Protein AF-A0A212F7D1-F1 (afdb_monomer_lite)

Secondary structure (DSSP, 8-state):
-----------TTHHHHHHHHHHHHHHHHHHHHHHHHHHHHHHHHHHTTSSS-S---------------------------------PPPPP--------PPPPPP-----------S----PPPP----HHHHHHHHHHHHHTTS-HHHHHHHTTTT--EEE----GGGGTTT--HHHHHHHHHHS---BTTTB--EEEETTEEEESS---------TT--S-S------TT-EEE--TT------PPTT-----------TT-SHHHHHHHHHHHHHHHHHHH-GGGGSPPPTTGGGTSSGGGTT---HHHHHHHHHHHHHHHHHGGG--HHHHHHHHHHHHHHHSPPPP--HHHHTTSGGG---EE-TTS-EESB----TT-EEEESSTTSEEEEESSSEEEEESTT--SSTT-S---EEEE-GGGHHHHHHHHHHTTS-EEGGGSS-S-HHHHHHHHHHHHHTT-EEESSPPPPBPP-

Organism: NCBI:txid278856

InterPro domains:
  IPR003347 JmjC domain [PF08007] (214-264)
  IPR003347 JmjC domain [PS51184] (76-278)
  IPR039994 Histone lysine demethylase/ribosomal histidine hydroxylase NO66-like [PTHR13096] (219-479)
  IPR049043 RIOX1/NO66-like, C-terminal winged helix domain [PF21233] (349-476)

Structure (mmCIF, N/CA/C/O backbone):
data_AF-A0A212F7D1-F1
#
_entry.id   AF-A0A212F7D1-F1
#
loop_
_atom_site.group_PDB
_atom_site.id
_atom_site.type_symbol
_atom_site.label_atom_id
_atom_site.label_alt_id
_atom_site.label_comp_id
_atom_site.label_asym_id
_atom_site.label_entity_id
_atom_site.label_seq_id
_atom_site.pdbx_PDB_ins_code
_atom_site.Cartn_x
_atom_site.Cartn_y
_atom_site.Cartn_z
_atom_site.occupancy
_atom_site.B_iso_or_equiv
_atom_site.auth_seq_id
_atom_site.auth_comp_id
_atom_site.auth_asym_id
_atom_site.auth_atom_id
_atom_site.pdbx_PDB_model_num
ATOM 1 N N . MET A 1 1 ? -50.488 40.978 45.716 1.00 33.12 1 MET A N 1
ATOM 2 C CA . MET A 1 1 ? -51.136 41.299 44.429 1.00 33.12 1 MET A CA 1
ATOM 3 C C . MET A 1 1 ? -50.057 41.886 43.534 1.00 33.12 1 MET A C 1
ATOM 5 O O . MET A 1 1 ? -49.419 42.837 43.959 1.00 33.12 1 MET A O 1
ATOM 9 N N . ASP A 1 2 ? -49.787 41.250 42.395 1.00 40.31 2 ASP A N 1
ATOM 10 C CA . ASP A 1 2 ? -48.875 41.718 41.323 1.00 40.31 2 ASP A CA 1
ATOM 11 C C . ASP A 1 2 ? -49.407 43.052 40.711 1.00 40.31 2 ASP A C 1
ATOM 13 O O . ASP A 1 2 ? -50.599 43.301 40.931 1.00 40.31 2 ASP A O 1
ATOM 17 N N . PRO A 1 3 ? -48.671 43.898 39.928 1.00 46.84 3 PRO A N 1
ATOM 18 C CA . PRO A 1 3 ? -47.569 43.529 39.027 1.00 46.84 3 PRO A CA 1
ATOM 19 C C . PRO A 1 3 ? -46.418 44.543 38.784 1.00 46.84 3 PRO A C 1
ATOM 21 O O . PRO A 1 3 ? -46.458 45.709 39.170 1.00 46.84 3 PRO A O 1
ATOM 24 N N . SER A 1 4 ? -45.453 44.078 37.974 1.00 33.72 4 SER A N 1
ATOM 25 C CA . SER A 1 4 ? -44.661 44.809 36.958 1.00 33.72 4 SER A CA 1
ATOM 26 C C . SER A 1 4 ? -43.172 45.074 37.235 1.00 33.72 4 SER A C 1
ATOM 28 O O . SER A 1 4 ? -42.796 46.107 37.772 1.00 33.72 4 SER A O 1
ATOM 30 N N . VAL A 1 5 ? -42.300 44.218 36.681 1.00 35.38 5 VAL A N 1
ATOM 31 C CA . VAL A 1 5 ? -40.997 44.652 36.138 1.00 35.38 5 VAL A CA 1
ATOM 32 C C . VAL A 1 5 ? -40.710 43.918 34.822 1.00 35.38 5 VAL A C 1
ATOM 34 O O . VAL A 1 5 ? -40.752 42.694 34.731 1.00 35.38 5 VAL A O 1
ATOM 37 N N . LYS A 1 6 ? -40.458 44.719 33.783 1.00 33.25 6 LYS A N 1
ATOM 38 C CA . LYS A 1 6 ? -40.149 44.340 32.399 1.00 33.25 6 LYS A CA 1
ATOM 39 C C . LYS A 1 6 ? -38.754 43.707 32.284 1.00 33.25 6 LYS A C 1
ATOM 41 O O . LYS A 1 6 ? -37.799 44.206 32.870 1.00 33.25 6 LYS A O 1
ATOM 46 N N . ARG A 1 7 ? -38.623 42.683 31.431 1.00 34.12 7 ARG A N 1
ATOM 47 C CA . ARG A 1 7 ? -37.337 42.205 30.881 1.00 34.12 7 ARG A CA 1
ATOM 48 C C . ARG A 1 7 ? -36.734 43.246 29.923 1.00 34.12 7 ARG A C 1
ATOM 50 O O . ARG A 1 7 ? -37.495 43.811 29.134 1.00 34.12 7 ARG A O 1
ATOM 57 N N . PRO A 1 8 ? -35.399 43.392 29.857 1.00 31.69 8 PRO A N 1
ATOM 58 C CA . PRO A 1 8 ? -34.722 43.847 28.653 1.00 31.69 8 PRO A CA 1
ATOM 59 C C . PRO A 1 8 ? -34.008 42.689 27.938 1.00 31.69 8 PRO A C 1
ATOM 61 O O . PRO A 1 8 ? -33.334 41.858 28.540 1.00 31.69 8 PRO A O 1
ATOM 64 N N . VAL A 1 9 ? -34.184 42.671 26.620 1.00 39.88 9 VAL A N 1
ATOM 65 C CA . VAL A 1 9 ? -33.511 41.814 25.639 1.00 39.88 9 VAL A CA 1
ATOM 66 C C . VAL A 1 9 ? -32.132 42.404 25.313 1.00 39.88 9 VAL A C 1
ATOM 68 O O . VAL A 1 9 ? -32.020 43.602 25.062 1.00 39.88 9 VAL A O 1
ATOM 71 N N . SER A 1 10 ? -31.089 41.571 25.283 1.00 31.62 10 SER A N 1
ATOM 72 C CA . SER A 1 10 ? -29.723 41.906 24.838 1.00 31.62 10 SER A CA 1
ATOM 73 C C . SER A 1 10 ? -28.943 40.600 24.628 1.00 31.62 10 SER A C 1
ATOM 75 O O . SER A 1 10 ? -29.023 39.747 25.499 1.00 31.62 10 SER A O 1
ATOM 77 N N . LYS A 1 11 ? -28.145 40.326 23.589 1.00 35.22 11 LYS A N 1
ATOM 78 C CA . LYS A 1 11 ? -27.909 40.864 22.234 1.00 35.22 11 LYS A CA 1
ATOM 79 C C . LYS A 1 11 ? -26.994 39.805 21.571 1.00 35.22 11 LYS A C 1
ATOM 81 O O . LYS A 1 11 ? -25.797 39.797 21.824 1.00 35.22 11 LYS A O 1
ATOM 86 N N . ASN A 1 12 ? -27.528 38.921 20.721 1.00 36.00 12 ASN A N 1
ATOM 87 C CA . ASN A 1 12 ? -26.775 37.868 19.996 1.00 36.00 12 ASN A CA 1
ATOM 88 C C . ASN A 1 12 ? -25.942 38.410 18.806 1.00 36.00 12 ASN A C 1
ATOM 90 O O . ASN A 1 12 ? -25.857 37.800 17.745 1.00 36.00 12 ASN A O 1
ATOM 94 N N . VAL A 1 13 ? -25.351 39.600 18.948 1.00 35.09 13 VAL A N 1
ATOM 95 C CA . VAL A 1 13 ? -24.714 40.341 17.838 1.00 35.09 13 VAL A CA 1
ATOM 96 C C . VAL A 1 13 ? -23.176 40.259 17.878 1.00 35.09 13 VAL A C 1
ATOM 98 O O . VAL A 1 13 ? -22.516 40.594 16.901 1.00 35.09 13 VAL A O 1
ATOM 101 N N . SER A 1 14 ? -22.582 39.764 18.970 1.00 41.91 14 SER A N 1
ATOM 102 C CA . SER A 1 14 ? -21.120 39.722 19.148 1.00 41.91 14 SER A CA 1
ATOM 103 C C . SER A 1 14 ? -20.454 38.510 18.472 1.00 41.91 14 SER A C 1
ATOM 105 O O . SER A 1 14 ? -19.504 38.702 17.717 1.00 41.91 14 SER A O 1
ATOM 107 N N . ALA A 1 15 ? -20.997 37.296 18.618 1.00 36.81 15 ALA A N 1
ATOM 108 C CA . ALA A 1 15 ? -20.381 36.079 18.071 1.00 36.81 15 ALA A CA 1
ATOM 109 C C . ALA A 1 15 ? -20.352 36.038 16.528 1.00 36.81 15 ALA A C 1
ATOM 111 O O . ALA A 1 15 ? -19.377 35.597 15.924 1.00 36.81 15 ALA A O 1
ATOM 112 N N . LYS A 1 16 ? -21.389 36.567 15.862 1.00 37.06 16 LYS A N 1
ATOM 113 C CA . LYS A 1 16 ? -21.476 36.582 14.390 1.00 37.06 16 LYS A CA 1
ATOM 114 C C . LYS A 1 16 ? -20.455 37.535 13.751 1.00 37.06 16 LYS A C 1
ATOM 116 O O . LYS A 1 16 ? -19.861 37.199 12.733 1.00 37.06 16 LYS A O 1
ATOM 121 N N . ASN A 1 17 ? -20.201 38.681 14.390 1.00 35.97 17 ASN A N 1
ATOM 122 C CA . ASN A 1 17 ? -19.203 39.654 13.935 1.00 35.97 17 ASN A CA 1
ATOM 123 C C . ASN A 1 17 ? -17.761 39.176 14.178 1.00 35.97 17 ASN A C 1
ATOM 125 O O . ASN A 1 17 ? -16.867 39.539 13.416 1.00 35.97 17 ASN A O 1
ATOM 129 N N . MET A 1 18 ? -17.525 38.357 15.211 1.00 37.16 18 MET A N 1
ATOM 130 C CA . MET A 1 18 ? -16.204 37.775 15.482 1.00 37.16 18 MET A CA 1
ATOM 131 C C . MET A 1 18 ? -15.846 36.683 14.461 1.00 37.16 18 MET A C 1
ATOM 133 O O . MET A 1 18 ? -14.763 36.754 13.875 1.00 37.16 18 MET A O 1
ATOM 137 N N . LYS A 1 19 ? -16.787 35.782 14.124 1.00 39.66 19 LYS A N 1
ATOM 138 C CA . LYS A 1 19 ? -16.620 34.786 13.041 1.00 39.66 19 LYS A CA 1
ATOM 139 C C . LYS A 1 19 ? -16.313 35.431 11.683 1.00 39.66 19 LYS A C 1
ATOM 141 O O . LYS A 1 19 ? -15.461 34.959 10.934 1.00 39.66 19 LYS A O 1
ATOM 146 N N . GLU A 1 20 ? -16.955 36.558 11.374 1.00 42.12 20 GLU A N 1
ATOM 147 C CA . GLU A 1 20 ? -16.731 37.279 10.115 1.00 42.12 20 GLU A CA 1
ATOM 148 C C . GLU A 1 20 ? -15.341 37.944 10.043 1.00 42.12 20 GLU A C 1
ATOM 150 O O . GLU A 1 20 ? -14.761 38.072 8.961 1.00 42.12 20 GLU A O 1
ATOM 155 N N . ASN A 1 21 ? -14.779 38.350 11.186 1.00 42.84 21 ASN A N 1
ATOM 156 C CA . ASN A 1 21 ? -13.470 39.003 11.255 1.00 42.84 21 ASN A CA 1
ATOM 157 C C . ASN A 1 21 ? -12.307 38.007 11.133 1.00 42.84 21 ASN A C 1
ATOM 159 O O . ASN A 1 21 ? -11.374 38.278 10.371 1.00 42.84 21 ASN A O 1
ATOM 163 N N . ALA A 1 22 ? -12.392 36.838 11.777 1.00 47.31 22 ALA A N 1
ATOM 164 C CA . ALA A 1 22 ? -11.394 35.771 11.635 1.00 47.31 22 ALA A CA 1
ATOM 165 C C . ALA A 1 22 ? -11.321 35.251 10.181 1.00 47.31 22 ALA A C 1
ATOM 167 O O . ALA A 1 22 ? -10.246 35.186 9.575 1.00 47.31 22 ALA A O 1
ATOM 168 N N . MET A 1 23 ? -12.485 35.019 9.559 1.00 46.69 23 MET A N 1
ATOM 169 C CA . MET A 1 23 ? -12.611 34.643 8.140 1.00 46.69 23 MET A CA 1
ATOM 170 C C . MET A 1 23 ? -12.009 35.693 7.188 1.00 46.69 23 MET A C 1
ATOM 172 O O . MET A 1 23 ? -11.356 35.357 6.189 1.00 46.69 23 MET A O 1
ATOM 176 N N . LYS A 1 24 ? -12.170 36.988 7.502 1.00 46.81 24 LYS A N 1
ATOM 177 C CA . LYS A 1 24 ? -11.553 38.089 6.741 1.00 46.81 24 LYS A CA 1
ATOM 178 C C . LYS A 1 24 ? -10.030 38.095 6.869 1.00 46.81 24 LYS A C 1
ATOM 180 O O . LYS A 1 24 ? -9.348 38.363 5.874 1.00 46.81 24 LYS A O 1
ATOM 185 N N . GLU A 1 25 ? -9.486 37.788 8.042 1.00 49.38 25 GLU A N 1
ATOM 186 C CA . GLU A 1 25 ? -8.041 37.808 8.279 1.00 49.38 25 GLU A CA 1
ATOM 187 C C . GLU A 1 25 ? -7.309 36.663 7.559 1.00 49.38 25 GLU A C 1
ATOM 189 O O . GLU A 1 25 ? -6.298 36.898 6.883 1.00 49.38 25 GLU A O 1
ATOM 194 N N . ILE A 1 26 ? -7.872 35.452 7.589 1.00 51.12 26 ILE A N 1
ATOM 195 C CA . ILE A 1 26 ? -7.363 34.287 6.843 1.00 51.12 26 ILE A CA 1
ATOM 196 C C . ILE A 1 26 ? -7.421 34.551 5.328 1.00 51.12 26 ILE A C 1
ATOM 198 O O . ILE A 1 26 ? -6.425 34.377 4.614 1.00 51.12 26 ILE A O 1
ATOM 202 N N . SER A 1 27 ? -8.537 35.101 4.835 1.00 46.47 27 SER A N 1
ATOM 203 C CA . SER A 1 27 ? -8.681 35.536 3.436 1.00 46.47 27 SER A CA 1
ATOM 204 C C . SER A 1 27 ? -7.643 36.586 3.021 1.00 46.47 27 SER A C 1
ATOM 206 O O . SER A 1 27 ? -7.119 36.554 1.901 1.00 46.47 27 SER A O 1
ATOM 208 N N . LEU A 1 28 ? -7.315 37.532 3.906 1.00 50.88 28 LEU A N 1
ATOM 209 C CA . LEU A 1 28 ? -6.282 38.542 3.668 1.00 50.88 28 LEU A CA 1
ATOM 210 C C . LEU A 1 28 ? -4.878 37.922 3.615 1.00 50.88 28 LEU A C 1
ATOM 212 O O . LEU A 1 28 ? -4.084 38.313 2.749 1.00 50.88 28 LEU A O 1
ATOM 216 N N . LYS A 1 29 ? -4.573 36.941 4.476 1.00 53.91 29 LYS A N 1
ATOM 217 C CA . LYS A 1 29 ? -3.302 36.191 4.454 1.00 53.91 29 LYS A CA 1
ATOM 218 C C . LYS A 1 29 ? -3.144 35.399 3.145 1.00 53.91 29 LYS A C 1
ATOM 220 O O . LYS A 1 29 ? -2.111 35.537 2.477 1.00 53.91 29 LYS A O 1
ATOM 225 N N . LEU A 1 30 ? -4.187 34.694 2.697 1.00 49.00 30 LEU A N 1
ATOM 226 C CA . LEU A 1 30 ? -4.198 33.945 1.427 1.00 49.00 30 LEU A CA 1
ATOM 227 C C . LEU A 1 30 ? -4.050 34.863 0.200 1.00 49.00 30 LEU A C 1
ATOM 229 O O . LEU A 1 30 ? -3.188 34.632 -0.657 1.00 49.00 30 LEU A O 1
ATOM 233 N N . LYS A 1 31 ? -4.794 35.979 0.150 1.00 50.62 31 LYS A N 1
ATOM 234 C CA . LYS A 1 31 ? -4.672 36.984 -0.927 1.00 50.62 31 LYS A CA 1
ATOM 235 C C . LYS A 1 31 ? -3.273 37.611 -0.978 1.00 50.62 31 LYS A C 1
ATOM 237 O O . LYS A 1 31 ? -2.739 37.830 -2.069 1.00 50.62 31 LYS A O 1
ATOM 242 N N . ARG A 1 32 ? -2.641 37.879 0.174 1.00 55.62 32 ARG A N 1
ATOM 243 C CA . ARG A 1 32 ? -1.263 38.411 0.245 1.00 55.62 32 ARG A CA 1
ATOM 244 C C . ARG A 1 32 ? -0.230 37.402 -0.274 1.00 55.62 32 ARG A C 1
ATOM 246 O O . ARG A 1 32 ? 0.669 37.808 -1.016 1.00 55.62 32 ARG A O 1
ATOM 253 N N . LYS A 1 33 ? -0.377 36.108 0.038 1.00 48.88 33 LYS A N 1
ATOM 254 C CA . LYS A 1 33 ? 0.517 35.030 -0.435 1.00 48.88 33 LYS A CA 1
ATOM 255 C C . LYS A 1 33 ? 0.413 34.842 -1.957 1.00 48.88 33 LYS A C 1
ATOM 257 O O . LYS A 1 33 ? 1.430 34.861 -2.652 1.00 48.88 33 LYS A O 1
ATOM 262 N N . GLN A 1 34 ? -0.807 34.827 -2.503 1.00 43.91 34 GLN A N 1
ATOM 263 C CA . GLN A 1 34 ? -1.040 34.750 -3.953 1.00 43.91 34 GLN A CA 1
ATOM 264 C C . GLN A 1 34 ? -0.555 36.003 -4.710 1.00 43.91 34 GLN A C 1
ATOM 266 O O . GLN A 1 34 ? -0.023 35.897 -5.820 1.00 43.91 34 GLN A O 1
ATOM 271 N N . LYS A 1 35 ? -0.677 37.201 -4.117 1.00 49.53 35 LYS A N 1
ATOM 272 C CA . LYS A 1 35 ? -0.166 38.451 -4.713 1.00 49.53 35 LYS A CA 1
ATOM 273 C C . LYS A 1 35 ? 1.368 38.487 -4.747 1.00 49.53 35 LYS A C 1
ATOM 275 O O . LYS A 1 35 ? 1.921 38.924 -5.757 1.00 49.53 35 LYS A O 1
ATOM 280 N N . LYS A 1 36 ? 2.048 37.959 -3.717 1.00 45.56 36 LYS A N 1
ATOM 281 C CA . LYS A 1 36 ? 3.514 37.770 -3.710 1.00 45.56 36 LYS A CA 1
ATOM 282 C C . LYS A 1 36 ? 3.972 36.796 -4.809 1.00 45.56 36 LYS A C 1
ATOM 284 O O . LYS A 1 36 ? 4.906 37.118 -5.538 1.00 45.56 36 LYS A O 1
ATOM 289 N N . LEU A 1 37 ? 3.258 35.683 -5.012 1.00 41.59 37 LEU A N 1
ATOM 290 C CA . LEU A 1 37 ? 3.508 34.716 -6.098 1.00 41.59 37 LEU A CA 1
ATOM 291 C C . LEU A 1 37 ? 3.282 35.295 -7.511 1.00 41.59 37 LEU A C 1
ATOM 293 O O . LEU A 1 37 ? 4.001 34.958 -8.451 1.00 41.59 37 LEU A O 1
ATOM 297 N N . LYS A 1 38 ? 2.303 36.192 -7.689 1.00 43.62 38 LYS A N 1
ATOM 298 C CA . LYS A 1 38 ? 2.092 36.902 -8.969 1.00 43.62 38 LYS A CA 1
ATOM 299 C C . LYS A 1 38 ? 3.145 37.994 -9.212 1.00 43.62 38 LYS A C 1
ATOM 301 O O . LYS A 1 38 ? 3.550 38.205 -10.355 1.00 43.62 38 LYS A O 1
ATOM 306 N N . GLN A 1 39 ? 3.617 38.672 -8.162 1.00 44.06 39 GLN A N 1
ATOM 307 C CA . GLN A 1 39 ? 4.686 39.672 -8.268 1.00 44.06 39 GLN A CA 1
ATOM 308 C C . GLN A 1 39 ? 6.048 39.041 -8.590 1.00 44.06 39 GLN A C 1
ATOM 310 O O . GLN A 1 39 ? 6.747 39.569 -9.455 1.00 44.06 39 GLN A O 1
ATOM 315 N N . SER A 1 40 ? 6.392 37.887 -8.005 1.00 41.91 40 SER A N 1
ATOM 316 C CA . SER A 1 40 ? 7.625 37.159 -8.347 1.00 41.91 40 SER A CA 1
ATOM 317 C C . SER A 1 40 ? 7.626 36.674 -9.805 1.00 41.91 40 SER A C 1
ATOM 319 O O . SER A 1 40 ? 8.604 36.894 -10.521 1.00 41.91 40 SER A O 1
ATOM 321 N N . LYS A 1 41 ? 6.496 36.153 -10.312 1.00 42.56 41 LYS A N 1
ATOM 322 C CA . LYS A 1 41 ? 6.332 35.790 -11.738 1.00 42.56 41 LYS A CA 1
ATOM 323 C C . LYS A 1 41 ? 6.461 36.993 -12.694 1.00 42.56 41 LYS A C 1
ATOM 325 O O . LYS A 1 41 ? 7.006 36.854 -13.790 1.00 42.56 41 LYS A O 1
ATOM 330 N N . ASN A 1 42 ? 6.022 38.187 -12.285 1.00 39.44 42 ASN A N 1
ATOM 331 C CA . ASN A 1 42 ? 6.144 39.408 -13.096 1.00 39.44 42 ASN A CA 1
ATOM 332 C C . ASN A 1 42 ? 7.563 40.004 -13.110 1.00 39.44 42 ASN A C 1
ATOM 334 O O . ASN A 1 42 ? 7.946 40.619 -14.107 1.00 39.44 42 ASN A O 1
ATOM 338 N N . ILE A 1 43 ? 8.365 39.795 -12.061 1.00 44.25 43 ILE A N 1
ATOM 339 C CA . ILE A 1 43 ? 9.780 40.208 -12.029 1.00 44.25 43 ILE A CA 1
ATOM 340 C C . ILE A 1 43 ? 10.615 39.343 -12.994 1.00 44.25 43 ILE A C 1
ATOM 342 O O . ILE A 1 43 ? 11.424 39.879 -13.755 1.00 44.25 43 ILE A O 1
ATOM 346 N N . VAL A 1 44 ? 10.337 38.036 -13.076 1.00 41.88 44 VAL A N 1
ATOM 347 C CA . VAL A 1 44 ? 11.003 37.109 -14.018 1.00 41.88 44 VAL A CA 1
ATOM 348 C C . VAL A 1 44 ? 10.650 37.419 -15.487 1.00 41.88 44 VAL A C 1
ATOM 350 O O . VAL A 1 44 ? 11.520 37.387 -16.363 1.00 41.88 44 VAL A O 1
ATOM 353 N N . LYS A 1 45 ? 9.407 37.841 -15.773 1.00 40.28 45 LYS A N 1
ATOM 354 C CA . LYS A 1 45 ? 9.006 38.319 -17.116 1.00 40.28 45 LYS A CA 1
ATOM 355 C C . LYS A 1 45 ? 9.625 39.669 -17.508 1.00 40.28 45 LYS A C 1
ATOM 357 O O . LYS A 1 45 ? 9.823 39.923 -18.693 1.00 40.28 45 LYS A O 1
ATOM 362 N N . LYS A 1 46 ? 9.969 40.542 -16.552 1.00 38.72 46 LYS A N 1
ATOM 363 C CA . LYS A 1 46 ? 10.581 41.853 -16.855 1.00 38.72 46 LYS A CA 1
ATOM 364 C C . LYS A 1 46 ? 12.081 41.763 -17.162 1.00 38.72 46 LYS A C 1
ATOM 366 O O . LYS A 1 46 ? 12.579 42.567 -17.948 1.00 38.72 46 LYS A O 1
ATOM 371 N N . ASN A 1 47 ? 12.779 40.758 -16.627 1.00 40.06 47 ASN A N 1
ATOM 372 C CA . ASN A 1 47 ? 14.204 40.535 -16.907 1.00 40.06 47 ASN A CA 1
ATOM 373 C C . ASN A 1 47 ? 14.465 39.805 -18.238 1.00 40.06 47 ASN A C 1
ATOM 375 O O . ASN A 1 47 ? 15.522 39.993 -18.839 1.00 40.06 47 ASN A O 1
ATOM 379 N N . SER A 1 48 ? 13.485 39.067 -18.769 1.00 39.09 48 SER A N 1
ATOM 380 C CA . SER A 1 48 ? 13.566 38.419 -20.092 1.00 39.09 48 SER A CA 1
ATOM 381 C C . SER A 1 48 ? 13.312 39.373 -21.274 1.00 39.09 48 SER A C 1
ATOM 383 O O . SER A 1 48 ? 13.675 39.062 -22.407 1.00 39.09 48 SER A O 1
ATOM 385 N N . LEU A 1 49 ? 12.790 40.582 -21.025 1.00 34.34 49 LEU A N 1
ATOM 386 C CA . LEU A 1 49 ? 12.509 41.597 -22.055 1.00 34.34 49 LEU A CA 1
ATOM 387 C C . LEU A 1 49 ? 13.628 42.640 -22.259 1.00 34.34 49 LEU A C 1
ATOM 389 O O . LEU A 1 49 ? 13.510 43.490 -23.139 1.00 34.34 49 LEU A O 1
ATOM 393 N N . LYS A 1 50 ? 14.745 42.564 -21.518 1.00 32.78 50 LYS A N 1
ATOM 394 C CA . LYS A 1 50 ? 15.908 43.465 -21.693 1.00 32.78 50 LYS A CA 1
ATOM 395 C C . LYS A 1 50 ? 17.109 42.860 -22.436 1.00 32.78 50 LYS A C 1
ATOM 397 O O . LYS A 1 50 ? 18.090 43.565 -22.639 1.00 32.78 50 LYS A O 1
ATOM 402 N N . LYS A 1 51 ? 17.035 41.608 -22.910 1.00 34.12 51 LYS A N 1
ATOM 403 C CA . LYS A 1 51 ? 18.142 40.942 -23.641 1.00 34.12 51 LYS A CA 1
ATOM 404 C C . LYS A 1 51 ? 17.876 40.627 -25.122 1.00 34.12 51 LYS A C 1
ATOM 406 O O . LYS A 1 51 ? 18.687 39.967 -25.756 1.00 34.12 51 LYS A O 1
ATOM 411 N N . LYS A 1 52 ? 16.792 41.148 -25.710 1.00 32.19 52 LYS A N 1
ATOM 412 C CA . LYS A 1 52 ? 16.508 41.068 -27.160 1.00 32.19 52 LYS A CA 1
ATOM 413 C C . LYS A 1 52 ? 16.488 42.452 -27.821 1.00 32.19 52 LYS A C 1
ATOM 415 O O . LYS A 1 52 ? 15.504 42.832 -28.437 1.00 32.19 52 LYS A O 1
ATOM 420 N N . LYS A 1 53 ? 17.571 43.222 -27.684 1.00 30.62 53 LYS A N 1
ATOM 421 C CA . LYS A 1 53 ? 17.914 44.341 -28.586 1.00 30.62 53 LYS A CA 1
ATOM 422 C C . LYS A 1 53 ? 19.432 44.546 -28.611 1.00 30.62 53 LYS A C 1
ATOM 424 O O . LYS A 1 53 ? 19.942 45.520 -28.076 1.00 30.62 53 LYS A O 1
ATOM 429 N N . SER A 1 54 ? 20.145 43.624 -29.253 1.00 25.88 54 SER A N 1
ATOM 430 C CA . SER A 1 54 ? 21.481 43.881 -29.807 1.00 25.88 54 SER A CA 1
ATOM 431 C C . SER A 1 54 ? 21.881 42.760 -30.779 1.00 25.88 54 SER A C 1
ATOM 433 O O . SER A 1 54 ? 22.286 41.702 -30.318 1.00 25.88 54 SER A O 1
ATOM 435 N N . LYS A 1 55 ? 21.737 43.047 -32.091 1.00 27.86 55 LYS A N 1
ATOM 436 C CA . LYS A 1 55 ? 22.594 42.656 -33.246 1.00 27.86 55 LYS A CA 1
ATOM 437 C C . LYS A 1 55 ? 22.882 41.147 -33.422 1.00 27.86 55 LYS A C 1
ATOM 439 O O . LYS A 1 55 ? 23.537 40.569 -32.575 1.00 27.86 55 LYS A O 1
ATOM 444 N N . GLN A 1 56 ? 22.453 40.392 -34.443 1.00 26.89 56 GLN A N 1
ATOM 445 C CA . GLN A 1 56 ? 22.311 40.581 -35.904 1.00 26.89 56 GLN A CA 1
ATOM 446 C C . GLN A 1 56 ? 23.553 41.163 -36.614 1.00 26.89 56 GLN A C 1
ATOM 448 O O . GLN A 1 56 ? 24.045 42.206 -36.192 1.00 26.89 56 GLN A O 1
ATOM 453 N N . VAL A 1 57 ? 23.951 40.502 -37.723 1.00 26.89 57 VAL A N 1
ATOM 454 C CA . VAL A 1 57 ? 25.177 40.600 -38.571 1.00 26.89 57 VAL A CA 1
ATOM 455 C C . VAL A 1 57 ? 26.230 39.552 -38.129 1.00 26.89 57 VAL A C 1
ATOM 457 O O . VAL A 1 57 ? 26.714 39.646 -37.012 1.00 26.89 57 VAL A O 1
ATOM 460 N N . ILE A 1 58 ? 26.505 38.449 -38.860 1.00 27.44 58 ILE A N 1
ATOM 461 C CA . ILE A 1 58 ? 27.305 38.321 -40.109 1.00 27.44 58 ILE A CA 1
ATOM 462 C C . ILE A 1 58 ? 26.875 37.086 -40.974 1.00 27.44 58 ILE A C 1
ATOM 464 O O . ILE A 1 58 ? 26.452 36.063 -40.448 1.00 27.44 58 ILE A O 1
ATOM 468 N N . LYS A 1 59 ? 27.012 37.266 -42.303 1.00 26.34 59 LYS A N 1
ATOM 469 C CA . LYS A 1 59 ? 26.837 36.443 -43.541 1.00 26.34 59 LYS A CA 1
ATOM 470 C C . LYS A 1 59 ? 27.687 35.142 -43.639 1.00 26.34 59 LYS A C 1
ATOM 472 O O . LYS A 1 59 ? 28.771 35.133 -43.080 1.00 26.34 59 LYS A O 1
ATOM 477 N N . ASN A 1 60 ? 27.188 34.029 -44.215 1.00 23.89 60 ASN A N 1
ATOM 478 C CA . ASN A 1 60 ? 27.221 33.483 -45.615 1.00 23.89 60 ASN A CA 1
ATOM 479 C C . ASN A 1 60 ? 28.484 32.690 -46.067 1.00 23.89 60 ASN A C 1
ATOM 481 O O . ASN A 1 60 ? 29.599 33.105 -45.786 1.00 23.89 60 ASN A O 1
ATOM 485 N N . GLU A 1 61 ? 28.213 31.672 -46.919 1.00 26.27 61 GLU A N 1
ATOM 486 C CA . GLU A 1 61 ? 29.068 30.864 -47.845 1.00 26.27 61 GLU A CA 1
ATOM 487 C C . GLU A 1 61 ? 29.741 29.604 -47.237 1.00 26.27 61 GLU A C 1
ATOM 489 O O . GLU A 1 61 ? 30.226 29.663 -46.119 1.00 26.27 61 GLU A O 1
ATOM 494 N N . MET A 1 62 ? 29.760 28.397 -47.842 1.00 25.42 62 MET A N 1
ATOM 495 C CA . MET A 1 62 ? 29.814 27.966 -49.256 1.00 25.42 62 MET A CA 1
ATOM 496 C C . MET A 1 62 ? 29.130 26.592 -49.524 1.00 25.42 62 MET A C 1
ATOM 498 O O . MET A 1 62 ? 28.981 25.760 -48.636 1.00 25.42 62 MET A O 1
ATOM 502 N N . ASN A 1 63 ? 28.779 26.372 -50.799 1.00 24.80 63 ASN A N 1
ATOM 503 C CA . ASN A 1 63 ? 28.267 25.154 -51.452 1.00 24.80 63 ASN A CA 1
ATOM 504 C C . ASN A 1 63 ? 29.381 24.170 -51.883 1.00 24.80 63 ASN A C 1
ATOM 506 O O . ASN A 1 63 ? 30.467 24.626 -52.235 1.00 24.80 63 ASN A O 1
ATOM 510 N N . GLY A 1 64 ? 29.029 22.887 -52.103 1.00 24.27 64 GLY A N 1
ATOM 511 C CA . GLY A 1 64 ? 29.514 22.143 -53.285 1.00 24.27 64 GLY A CA 1
ATOM 512 C C . GLY A 1 64 ? 29.637 20.602 -53.233 1.00 24.27 64 GLY A C 1
ATOM 513 O O . GLY A 1 64 ? 30.546 20.110 -52.587 1.00 24.27 64 GLY A O 1
ATOM 514 N N . GLN A 1 65 ? 28.816 19.924 -54.068 1.00 26.20 65 GLN A N 1
ATOM 515 C CA . GLN A 1 65 ? 29.067 18.702 -54.895 1.00 26.20 65 GLN A CA 1
ATOM 516 C C . GLN A 1 65 ? 29.357 17.338 -54.207 1.00 26.20 65 GLN A C 1
ATOM 518 O O . GLN A 1 65 ? 29.940 17.302 -53.140 1.00 26.20 65 GLN A O 1
ATOM 523 N N . ALA A 1 66 ? 29.112 16.142 -54.769 1.00 25.08 66 ALA A N 1
ATOM 524 C CA . ALA A 1 66 ? 28.207 15.560 -55.779 1.00 25.08 66 ALA A CA 1
ATOM 525 C C . ALA A 1 66 ? 28.483 14.022 -55.844 1.00 25.08 66 ALA A C 1
ATOM 527 O O . ALA A 1 66 ? 29.641 13.633 -55.834 1.00 25.08 66 ALA A O 1
ATOM 528 N N . ALA A 1 67 ? 27.416 13.213 -55.949 1.00 24.72 67 ALA A N 1
ATOM 529 C CA . ALA A 1 67 ? 27.185 11.980 -56.746 1.00 24.72 67 ALA A CA 1
ATOM 530 C C . ALA A 1 67 ? 28.138 10.741 -56.822 1.00 24.72 67 ALA A C 1
ATOM 532 O O . ALA A 1 67 ? 29.356 10.856 -56.898 1.00 24.72 67 ALA A O 1
ATOM 533 N N . ASN A 1 68 ? 27.460 9.590 -57.055 1.00 24.98 68 ASN A N 1
ATOM 534 C CA . ASN A 1 68 ? 27.850 8.272 -57.633 1.00 24.98 68 ASN A CA 1
ATOM 535 C C . ASN A 1 68 ? 28.393 7.195 -56.658 1.00 24.98 68 ASN A C 1
ATOM 537 O O . ASN A 1 68 ? 29.147 7.526 -55.759 1.00 24.98 68 ASN A O 1
ATOM 541 N N . MET A 1 69 ? 28.083 5.885 -56.748 1.00 24.77 69 MET A N 1
ATOM 542 C CA . MET A 1 69 ? 27.513 5.024 -57.809 1.00 24.77 69 MET A CA 1
ATOM 543 C C . MET A 1 69 ? 27.062 3.650 -57.219 1.00 24.77 69 MET A C 1
ATOM 545 O O . MET A 1 69 ? 27.669 3.198 -56.256 1.00 24.77 69 MET A O 1
ATOM 549 N N . GLU A 1 70 ? 26.007 3.047 -57.805 1.00 23.62 70 GLU A N 1
ATOM 550 C CA . GLU A 1 70 ? 25.776 1.630 -58.240 1.00 23.62 70 GLU A CA 1
ATOM 551 C C . GLU A 1 70 ? 26.610 0.466 -57.635 1.00 23.62 70 GLU A C 1
ATOM 553 O O . GLU A 1 70 ? 27.778 0.636 -57.333 1.00 23.62 70 GLU A O 1
ATOM 558 N N . SER A 1 71 ? 26.226 -0.817 -57.536 1.00 23.23 71 SER A N 1
ATOM 559 C CA . SER A 1 71 ? 25.155 -1.733 -58.004 1.00 23.23 71 SER A CA 1
ATOM 560 C C . SER A 1 71 ? 25.430 -3.093 -57.290 1.00 23.23 71 SER A C 1
ATOM 562 O O . SER A 1 71 ? 26.544 -3.322 -56.831 1.00 23.23 71 SER A O 1
ATOM 564 N N . SER A 1 72 ? 24.533 -4.065 -57.104 1.00 24.97 72 SER A N 1
ATOM 565 C CA . SER A 1 72 ? 24.086 -5.025 -58.126 1.00 24.97 72 SER A CA 1
ATOM 566 C C . SER A 1 72 ? 23.381 -6.218 -57.447 1.00 24.97 72 SER A C 1
ATOM 568 O O . SER A 1 72 ? 23.747 -6.672 -56.367 1.00 24.97 72 SER A O 1
ATOM 570 N N . SER A 1 73 ? 22.345 -6.703 -58.121 1.00 23.38 73 SER A N 1
ATOM 571 C CA . SER A 1 73 ? 21.515 -7.885 -57.871 1.00 23.38 73 SER A CA 1
ATOM 572 C C . SER A 1 73 ? 22.146 -9.187 -58.381 1.00 23.38 73 SER A C 1
ATOM 574 O O . SER A 1 73 ? 22.877 -9.128 -59.367 1.00 23.38 73 SER A O 1
ATOM 576 N N . SER A 1 74 ? 21.721 -10.357 -57.875 1.00 24.97 74 SER A N 1
ATOM 577 C CA . SER A 1 74 ? 21.505 -11.573 -58.694 1.00 24.97 74 SER A CA 1
ATOM 578 C C . SER A 1 74 ? 20.664 -12.645 -57.979 1.00 24.97 74 SER A C 1
ATOM 580 O O . SER A 1 74 ? 20.996 -13.094 -56.889 1.00 24.97 74 SER A O 1
ATOM 582 N N . ASN A 1 75 ? 19.589 -13.057 -58.658 1.00 21.88 75 ASN A N 1
ATOM 583 C CA . ASN A 1 75 ? 18.744 -14.232 -58.416 1.00 21.88 75 ASN A CA 1
ATOM 584 C C . ASN A 1 75 ? 19.378 -15.499 -59.022 1.00 21.88 75 ASN A C 1
ATOM 586 O O . ASN A 1 75 ? 20.043 -15.395 -60.051 1.00 21.88 75 ASN A O 1
ATOM 590 N N . ASN A 1 76 ? 19.025 -16.688 -58.509 1.00 24.42 76 ASN A N 1
ATOM 591 C CA . ASN A 1 76 ? 18.588 -17.803 -59.366 1.00 24.42 76 ASN A CA 1
ATOM 592 C C . ASN A 1 76 ? 17.868 -18.936 -58.603 1.00 24.42 76 ASN A C 1
ATOM 594 O O . ASN A 1 76 ? 18.223 -19.288 -57.483 1.00 24.42 76 ASN A O 1
ATOM 598 N N . ASN A 1 77 ? 16.851 -19.489 -59.271 1.00 22.58 77 ASN A N 1
ATOM 599 C CA . ASN A 1 77 ? 15.942 -20.573 -58.870 1.00 22.58 77 ASN A CA 1
ATOM 600 C C . ASN A 1 77 ? 16.505 -21.984 -59.177 1.00 22.58 77 ASN A C 1
ATOM 602 O O . ASN A 1 77 ? 17.200 -22.126 -60.178 1.00 22.58 77 ASN A O 1
ATOM 606 N N . GLN A 1 78 ? 16.070 -23.027 -58.439 1.00 24.08 78 GLN A N 1
ATOM 607 C CA . GLN A 1 78 ? 15.191 -24.146 -58.900 1.00 24.08 78 GLN A CA 1
ATOM 608 C C . GLN A 1 78 ? 15.365 -25.510 -58.156 1.00 24.08 78 GLN A C 1
ATOM 610 O O . GLN A 1 78 ? 16.434 -26.101 -58.179 1.00 24.08 78 GLN A O 1
ATOM 615 N N . ILE A 1 79 ? 14.226 -26.021 -57.637 1.00 22.92 79 ILE A N 1
ATOM 616 C CA . ILE A 1 79 ? 13.603 -27.374 -57.799 1.00 22.92 79 ILE A CA 1
ATOM 617 C C . ILE A 1 79 ? 14.152 -28.629 -57.044 1.00 22.92 79 ILE A C 1
ATOM 619 O O . ILE A 1 79 ? 15.143 -29.233 -57.430 1.00 22.92 79 ILE A O 1
ATOM 623 N N . THR A 1 80 ? 13.372 -29.032 -56.018 1.00 20.14 80 THR A N 1
ATOM 624 C CA . THR A 1 80 ? 12.753 -30.346 -55.635 1.00 20.14 80 THR A CA 1
ATOM 625 C C . THR A 1 80 ? 13.489 -31.704 -55.733 1.00 20.14 80 THR A C 1
ATOM 627 O O . THR A 1 80 ? 13.918 -32.073 -56.815 1.00 20.14 80 THR A O 1
ATOM 630 N N . VAL A 1 81 ? 13.452 -32.522 -54.653 1.00 24.11 81 VAL A N 1
ATOM 631 C CA . VAL A 1 81 ? 12.792 -33.865 -54.517 1.00 24.11 81 VAL A CA 1
ATOM 632 C C . VAL A 1 81 ? 12.851 -34.352 -53.045 1.00 24.11 81 VAL A C 1
ATOM 634 O O . VAL A 1 81 ? 13.840 -34.161 -52.347 1.00 24.11 81 VAL A O 1
ATOM 637 N N . GLU A 1 82 ? 11.750 -34.960 -52.593 1.00 21.80 82 GLU A N 1
ATOM 638 C CA . GLU A 1 82 ? 11.419 -35.471 -51.253 1.00 21.80 82 GLU A CA 1
ATOM 639 C C . GLU A 1 82 ? 12.238 -36.694 -50.789 1.00 21.80 82 GLU A C 1
ATOM 641 O O . GLU A 1 82 ? 12.496 -37.602 -51.575 1.00 21.80 82 GLU A O 1
ATOM 646 N N . GLN A 1 83 ? 12.487 -36.809 -49.475 1.00 25.42 83 GLN A N 1
ATOM 647 C CA . GLN A 1 83 ? 12.450 -38.099 -48.771 1.00 25.42 83 GLN A CA 1
ATOM 648 C C . GLN A 1 83 ? 12.087 -37.931 -47.286 1.00 25.42 83 GLN A C 1
ATOM 650 O O . GLN A 1 83 ? 12.548 -37.042 -46.577 1.00 25.42 83 GLN A O 1
ATOM 655 N N . THR A 1 84 ? 11.172 -38.792 -46.862 1.00 21.77 84 THR A N 1
ATOM 656 C CA . THR A 1 84 ? 10.363 -38.775 -45.645 1.00 21.77 84 THR A CA 1
ATOM 657 C C . THR A 1 84 ? 11.055 -39.387 -44.426 1.00 21.77 84 THR A C 1
ATOM 659 O O . THR A 1 84 ? 11.402 -40.563 -44.468 1.00 21.77 84 THR A O 1
ATOM 662 N N . THR A 1 85 ? 11.051 -38.683 -43.290 1.00 24.53 85 THR A N 1
ATOM 663 C CA . THR A 1 85 ? 11.037 -39.283 -41.939 1.00 24.53 85 THR A CA 1
ATOM 664 C C . THR A 1 85 ? 10.264 -38.368 -40.985 1.00 24.53 85 THR A C 1
ATOM 666 O O . THR A 1 85 ? 10.667 -37.235 -40.737 1.00 24.53 85 THR A O 1
ATOM 669 N N . LYS A 1 86 ? 9.114 -38.840 -40.483 1.00 24.92 86 LYS A N 1
ATOM 670 C CA . LYS A 1 86 ? 8.239 -38.115 -39.547 1.00 24.92 86 LYS A CA 1
ATOM 671 C C . LYS A 1 86 ? 8.839 -38.134 -38.135 1.00 24.92 86 LYS A C 1
ATOM 673 O O . LYS A 1 86 ? 8.939 -39.199 -37.535 1.00 24.92 86 LYS A O 1
ATOM 678 N N . ILE A 1 87 ? 9.169 -36.954 -37.616 1.00 28.16 87 ILE A N 1
ATOM 679 C CA . ILE A 1 87 ? 9.503 -36.663 -36.211 1.00 28.16 87 ILE A CA 1
ATOM 680 C C . ILE A 1 87 ? 8.352 -35.789 -35.648 1.00 28.16 87 ILE A C 1
ATOM 682 O O . ILE A 1 87 ? 7.753 -35.040 -36.427 1.00 28.16 87 ILE A O 1
ATOM 686 N N . PRO A 1 88 ? 7.949 -35.909 -34.364 1.00 28.81 88 PRO A N 1
ATOM 687 C CA . PRO A 1 88 ? 6.730 -35.283 -33.838 1.00 28.81 88 PRO A CA 1
ATOM 688 C C . PRO A 1 88 ? 6.787 -33.746 -33.851 1.00 28.81 88 PRO A C 1
ATOM 690 O O . PRO A 1 88 ? 7.843 -33.159 -33.635 1.00 28.81 88 PRO A O 1
ATOM 693 N N . LYS A 1 89 ? 5.632 -33.104 -34.081 1.00 26.50 89 LYS A N 1
ATOM 694 C CA . LYS A 1 89 ? 5.456 -31.641 -34.100 1.00 26.50 89 LYS A CA 1
ATOM 695 C C . LYS A 1 89 ? 5.875 -30.994 -32.763 1.00 26.50 89 LYS A C 1
ATOM 697 O O . LYS A 1 89 ? 5.400 -31.460 -31.727 1.00 26.50 89 LYS A O 1
ATOM 702 N N . PRO A 1 90 ? 6.656 -29.898 -32.774 1.00 30.58 90 PRO A N 1
ATOM 703 C CA . PRO A 1 90 ? 6.782 -29.016 -31.620 1.00 30.58 90 PRO A CA 1
ATOM 704 C C . PRO A 1 90 ? 5.480 -28.218 -31.402 1.00 30.58 90 PRO A C 1
ATOM 706 O O . PRO A 1 90 ? 4.686 -28.072 -32.340 1.00 30.58 90 PRO A O 1
ATOM 709 N N . PRO A 1 91 ? 5.223 -27.754 -30.165 1.00 30.62 91 PRO A N 1
ATOM 710 C CA . PRO A 1 91 ? 3.997 -27.053 -29.813 1.00 30.62 91 PRO A CA 1
ATOM 711 C C . PRO A 1 91 ? 3.861 -25.747 -30.600 1.00 30.62 91 PRO A C 1
ATOM 713 O O . PRO A 1 91 ? 4.843 -25.121 -30.993 1.00 30.62 91 PRO A O 1
ATOM 716 N N . ILE A 1 92 ? 2.603 -25.393 -30.848 1.00 29.80 92 ILE A N 1
ATOM 717 C CA . ILE A 1 92 ? 2.154 -24.188 -31.540 1.00 29.80 92 ILE A CA 1
ATOM 718 C C . ILE A 1 92 ? 2.830 -22.976 -30.893 1.00 29.80 92 ILE A C 1
ATOM 720 O O . ILE A 1 92 ? 2.689 -22.753 -29.695 1.00 29.80 92 ILE A O 1
ATOM 724 N N . ILE A 1 93 ? 3.588 -22.239 -31.701 1.00 32.94 93 ILE A N 1
ATOM 725 C CA . ILE A 1 93 ? 4.138 -20.928 -31.368 1.00 32.94 93 ILE A CA 1
ATOM 726 C C . ILE A 1 93 ? 2.930 -20.024 -31.107 1.00 32.94 93 ILE A C 1
ATOM 728 O O . ILE A 1 93 ? 2.157 -19.766 -32.030 1.00 32.94 93 ILE A O 1
ATOM 732 N N . GLU A 1 94 ? 2.728 -19.616 -29.853 1.00 35.03 94 GLU A N 1
ATOM 733 C CA . GLU A 1 94 ? 1.855 -18.485 -29.544 1.00 35.03 94 GLU A CA 1
ATOM 734 C C . GLU A 1 94 ? 2.368 -17.283 -30.336 1.00 35.03 94 GLU A C 1
ATOM 736 O O . GLU A 1 94 ? 3.561 -16.969 -30.320 1.00 35.03 94 GLU A O 1
ATOM 741 N N . GLU A 1 95 ? 1.466 -16.684 -31.107 1.00 33.38 95 GLU A N 1
ATOM 742 C CA . GLU A 1 95 ? 1.749 -15.553 -31.976 1.00 33.38 95 GLU A CA 1
ATOM 743 C C . GLU A 1 95 ? 2.430 -14.424 -31.195 1.00 33.38 95 GLU A C 1
ATOM 745 O O . GLU A 1 95 ? 2.086 -14.119 -30.051 1.00 33.38 95 GLU A O 1
ATOM 750 N N . VAL A 1 96 ? 3.418 -13.812 -31.852 1.00 37.88 96 VAL A N 1
ATOM 751 C CA . VAL A 1 96 ? 4.092 -12.577 -31.441 1.00 37.88 96 VAL A CA 1
ATOM 752 C C . VAL A 1 96 ? 3.056 -11.594 -30.875 1.00 37.88 96 VAL A C 1
ATOM 754 O O . VAL A 1 96 ? 2.039 -11.381 -31.537 1.00 37.88 96 VAL A O 1
ATOM 757 N N . PRO A 1 97 ? 3.277 -10.976 -29.694 1.00 36.88 97 PRO A N 1
ATOM 758 C CA . PRO A 1 97 ? 2.341 -10.003 -29.151 1.00 36.88 97 PRO A CA 1
ATOM 759 C C . PRO A 1 97 ? 2.104 -8.885 -30.165 1.00 36.88 97 PRO A C 1
ATOM 761 O O . PRO A 1 97 ? 3.004 -8.108 -30.481 1.00 36.88 97 PRO A O 1
ATOM 764 N N . GLU A 1 98 ? 0.887 -8.819 -30.693 1.00 32.84 98 GLU A N 1
ATOM 765 C CA . GLU A 1 98 ? 0.493 -7.768 -31.618 1.00 32.84 98 GLU A CA 1
ATOM 766 C C . GLU A 1 98 ? 0.560 -6.420 -30.880 1.00 32.84 98 GLU A C 1
ATOM 768 O O . GLU A 1 98 ? -0.002 -6.257 -29.790 1.00 32.84 98 GLU A O 1
ATOM 773 N N . LEU A 1 99 ? 1.287 -5.457 -31.457 1.00 39.03 99 LEU A N 1
ATOM 774 C CA . LEU A 1 99 ? 1.312 -4.065 -31.009 1.00 39.03 99 LEU A CA 1
ATOM 775 C C . LEU A 1 99 ? -0.121 -3.532 -31.049 1.00 39.03 99 LEU A C 1
ATOM 777 O O . LEU A 1 99 ? -0.610 -3.187 -32.122 1.00 39.03 99 LEU A O 1
ATOM 781 N N . VAL A 1 100 ? -0.799 -3.472 -29.900 1.00 43.72 100 VAL A N 1
ATOM 782 C CA . VAL A 1 100 ? -2.165 -2.940 -29.823 1.00 43.72 100 VAL A CA 1
ATOM 783 C C . VAL A 1 100 ? -2.094 -1.428 -30.056 1.00 43.72 100 VAL A C 1
ATOM 785 O O . VAL A 1 100 ? -1.579 -0.704 -29.197 1.00 43.72 100 VAL A O 1
ATOM 788 N N . PRO A 1 101 ? -2.579 -0.912 -31.200 1.00 37.03 101 PRO A N 1
ATOM 789 C CA . PRO A 1 101 ? -2.555 0.514 -31.462 1.00 37.03 101 PRO A CA 1
ATOM 790 C C . PRO A 1 101 ? -3.550 1.200 -30.529 1.00 37.03 101 PRO A C 1
ATOM 792 O O . PRO A 1 101 ? -4.679 0.737 -30.364 1.00 37.03 101 PRO A O 1
ATOM 795 N N . ALA A 1 102 ? -3.147 2.330 -29.952 1.00 39.56 102 ALA A N 1
ATOM 796 C CA . ALA A 1 102 ? -4.035 3.164 -29.155 1.00 39.56 102 ALA A CA 1
ATOM 797 C C . ALA A 1 102 ? -5.345 3.476 -29.924 1.00 39.56 102 ALA A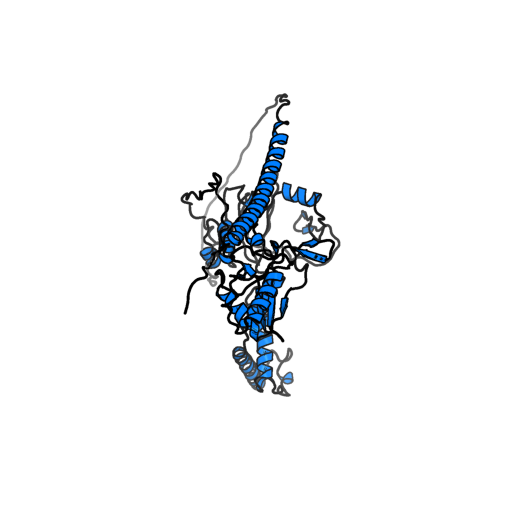 C 1
ATOM 799 O O . ALA A 1 102 ? -5.281 3.828 -31.112 1.00 39.56 102 ALA A O 1
ATOM 800 N N . PRO A 1 103 ? -6.528 3.400 -29.280 1.00 34.09 103 PRO A N 1
ATOM 801 C CA . PRO A 1 103 ? -7.785 3.819 -29.893 1.00 34.09 103 PRO A CA 1
ATOM 802 C C . PRO A 1 103 ? -7.700 5.270 -30.386 1.00 34.09 103 PRO A C 1
ATOM 804 O O . PRO A 1 103 ? -7.125 6.140 -29.726 1.00 34.09 103 PRO A O 1
ATOM 807 N N . LYS A 1 104 ? -8.279 5.557 -31.559 1.00 31.05 104 LYS A N 1
ATOM 808 C CA . LYS A 1 104 ? -8.347 6.924 -32.097 1.00 31.05 104 LYS A CA 1
ATOM 809 C C . LYS A 1 104 ? -9.215 7.793 -31.182 1.00 31.05 104 LYS A C 1
ATOM 811 O O . LYS A 1 104 ? -10.403 7.530 -31.041 1.00 31.05 104 LYS A O 1
ATOM 816 N N . LEU A 1 105 ? -8.622 8.842 -30.608 1.00 36.25 105 LEU A N 1
ATOM 817 C CA . LEU A 1 105 ? -9.334 9.836 -29.804 1.00 36.25 105 LEU A CA 1
ATOM 818 C C . LEU A 1 105 ? -10.368 10.604 -30.643 1.00 36.25 105 LEU A C 1
ATOM 820 O O . LEU A 1 105 ? -10.005 11.304 -31.593 1.00 36.25 105 LEU A O 1
ATOM 824 N N . GLU A 1 106 ? -11.629 10.577 -30.215 1.00 31.11 106 GLU A N 1
ATOM 825 C CA . GLU A 1 106 ? -12.548 11.693 -30.438 1.00 31.11 106 GLU A CA 1
ATOM 826 C C . GLU A 1 106 ? -12.182 12.825 -29.470 1.00 31.11 106 GLU A C 1
ATOM 828 O O . GLU A 1 106 ? -11.939 12.609 -28.282 1.00 31.11 106 GLU A O 1
ATOM 833 N N . LYS A 1 107 ? -12.079 14.052 -29.989 1.00 30.89 107 LYS A N 1
ATOM 834 C CA . LYS A 1 107 ? -11.755 15.236 -29.188 1.00 30.89 107 LYS A CA 1
ATOM 835 C C . LYS A 1 107 ? -12.912 15.537 -28.235 1.00 30.89 107 LYS A C 1
ATOM 837 O O . LYS A 1 107 ? -13.915 16.098 -28.664 1.00 30.89 107 LYS A O 1
ATOM 842 N N . GLN A 1 108 ? -12.743 15.241 -26.951 1.00 31.83 108 GLN A N 1
ATOM 843 C CA . GLN A 1 108 ? -13.493 15.919 -25.897 1.00 31.83 108 GLN A CA 1
ATOM 844 C C . GLN A 1 108 ? -12.630 17.051 -25.335 1.00 31.83 108 GLN A C 1
ATOM 846 O O . GLN A 1 108 ? -11.545 16.828 -24.797 1.00 31.83 108 GLN A O 1
ATOM 851 N N . GLU A 1 109 ? -13.099 18.283 -25.530 1.00 31.50 109 GLU A N 1
ATOM 852 C CA . GLU A 1 109 ? -12.571 19.471 -24.867 1.00 31.50 109 GLU A CA 1
ATOM 853 C C . GLU A 1 109 ? -12.851 19.359 -23.366 1.00 31.50 109 GLU A C 1
ATOM 855 O O . GLU A 1 109 ? -14.001 19.381 -22.934 1.00 31.50 109 GLU A O 1
ATOM 860 N N . VAL A 1 110 ? -11.795 19.235 -22.563 1.00 31.55 110 VAL A N 1
ATOM 861 C CA . VAL A 1 110 ? -11.881 19.356 -21.105 1.00 31.55 110 VAL A CA 1
ATOM 862 C C . VAL A 1 110 ? -11.484 20.781 -20.731 1.00 31.55 110 VAL A C 1
ATOM 864 O O . VAL A 1 110 ? -10.402 21.022 -20.204 1.00 31.55 110 VAL A O 1
ATOM 867 N N . ASP A 1 111 ? -12.364 21.733 -21.033 1.00 31.67 111 ASP A N 1
ATOM 868 C CA . ASP A 1 111 ? -12.304 23.082 -20.474 1.00 31.67 111 ASP A CA 1
ATOM 869 C C . ASP A 1 111 ? -13.312 23.172 -19.323 1.00 31.67 111 ASP A C 1
ATOM 871 O O . ASP A 1 111 ? -14.471 23.538 -19.504 1.00 31.67 111 ASP A O 1
ATOM 875 N N . SER A 1 112 ? -12.869 22.846 -18.105 1.00 34.06 112 SER A N 1
ATOM 876 C CA . SER A 1 112 ? -13.617 23.189 -16.891 1.00 34.06 112 SER A CA 1
ATOM 877 C C . SER A 1 112 ? -13.017 24.433 -16.242 1.00 34.06 112 SER A C 1
ATOM 879 O O . SER A 1 112 ? -12.112 24.369 -15.412 1.00 34.06 112 SER A O 1
ATOM 881 N N . ALA A 1 113 ? -13.539 25.568 -16.704 1.00 28.20 113 ALA A N 1
ATOM 882 C CA . ALA A 1 113 ? -13.762 26.838 -16.016 1.00 28.20 113 ALA A CA 1
ATOM 883 C C . ALA A 1 113 ? -12.884 27.176 -14.789 1.00 28.20 113 ALA A C 1
ATOM 885 O O . ALA A 1 113 ? -13.154 26.771 -13.662 1.00 28.20 113 ALA A O 1
ATOM 886 N N . CYS A 1 114 ? -11.935 28.095 -14.985 1.00 30.39 114 CYS A N 1
ATOM 887 C CA . CYS A 1 114 ? -11.420 28.952 -13.918 1.00 30.39 114 CYS A CA 1
ATOM 888 C C . CYS A 1 114 ? -11.941 30.378 -14.145 1.00 30.39 114 CYS A C 1
ATOM 890 O O . CYS A 1 114 ? -11.291 31.201 -14.792 1.00 30.39 114 CYS A O 1
ATOM 892 N N . SER A 1 115 ? -13.139 30.669 -13.638 1.00 33.06 115 SER A N 1
ATOM 893 C CA . SER A 1 115 ? -13.676 32.029 -13.569 1.00 33.06 115 SER A CA 1
ATOM 894 C C . SER A 1 115 ? -13.606 32.525 -12.129 1.00 33.06 115 SER A C 1
ATOM 896 O O . SER A 1 115 ? -14.414 32.142 -11.290 1.00 33.06 115 SER A O 1
ATOM 898 N N . CYS A 1 116 ? -12.649 33.400 -11.831 1.00 30.14 116 CYS A N 1
ATOM 899 C CA . CYS A 1 116 ? -12.679 34.194 -10.607 1.00 30.14 116 CYS A CA 1
ATOM 900 C C . CYS A 1 116 ? -12.723 35.681 -10.969 1.00 30.14 116 CYS A C 1
ATOM 902 O O . CYS A 1 116 ? -11.695 36.337 -11.150 1.00 30.14 116 CYS A O 1
ATOM 904 N N . SER A 1 117 ? -13.943 36.211 -11.064 1.00 35.84 117 SER A N 1
ATOM 905 C CA . SER A 1 117 ? -14.214 37.645 -11.057 1.00 35.84 117 SER A CA 1
ATOM 906 C C . SER A 1 117 ? -14.935 38.045 -9.768 1.00 35.84 117 SER A C 1
ATOM 908 O O . SER A 1 117 ? -15.966 37.479 -9.435 1.00 35.84 117 SER A O 1
ATOM 910 N N . SER A 1 118 ? -14.357 39.063 -9.121 1.00 41.69 118 SER A N 1
ATOM 911 C CA . SER A 1 118 ? -14.939 40.054 -8.195 1.00 41.69 118 SER A CA 1
ATOM 912 C C . SER A 1 118 ? -15.590 39.617 -6.869 1.00 41.69 118 SER A C 1
ATOM 914 O O . SER A 1 118 ? -16.682 39.083 -6.833 1.00 41.69 118 SER A O 1
ATOM 916 N N . SER A 1 119 ? -14.914 40.021 -5.782 1.00 43.59 119 SER A N 1
ATOM 917 C CA . SER A 1 119 ? -15.457 40.746 -4.613 1.00 43.59 119 SER A CA 1
ATOM 918 C C . SER A 1 119 ? -16.774 40.296 -3.967 1.00 43.59 119 SER A C 1
ATOM 920 O O . SER A 1 119 ? -17.636 41.138 -3.758 1.00 43.59 119 SER A O 1
ATOM 922 N N . ASP A 1 120 ? -16.841 39.049 -3.512 1.00 40.50 120 ASP A N 1
ATOM 923 C CA . ASP A 1 120 ? -17.738 38.633 -2.427 1.00 40.50 120 ASP A CA 1
ATOM 924 C C . ASP A 1 120 ? -16.946 37.856 -1.361 1.00 40.50 120 ASP A C 1
ATOM 926 O O . ASP A 1 120 ? -15.813 37.419 -1.606 1.00 40.50 120 ASP A O 1
ATOM 930 N N . GLY A 1 121 ? -17.472 37.803 -0.133 1.00 45.72 121 GLY A N 1
ATOM 931 C CA . GLY A 1 121 ? -16.846 37.122 1.004 1.00 45.72 121 GLY A CA 1
ATOM 932 C C . GLY A 1 121 ? -16.452 35.690 0.643 1.00 45.72 121 GLY A C 1
ATOM 933 O O . GLY A 1 121 ? -17.212 34.978 0.002 1.00 45.72 121 GLY A O 1
ATOM 934 N N . PHE A 1 122 ? -15.235 35.280 1.002 1.00 52.62 122 PHE A N 1
ATOM 935 C CA . PHE A 1 122 ? -14.786 33.918 0.739 1.00 52.62 122 PHE A CA 1
ATOM 936 C C . PHE A 1 122 ? -15.461 33.000 1.761 1.00 52.62 122 PHE A C 1
ATOM 938 O O . PHE A 1 122 ? -15.080 32.991 2.930 1.00 52.62 122 PHE A O 1
ATOM 945 N N . GLU A 1 123 ? -16.502 32.294 1.337 1.00 75.31 123 GLU A N 1
ATOM 946 C CA . GLU A 1 123 ? -17.113 31.220 2.111 1.00 75.31 123 GLU A CA 1
ATOM 947 C C . GLU A 1 123 ? -16.237 29.970 1.963 1.00 75.31 123 GLU A C 1
ATOM 949 O O . GLU A 1 123 ? -15.892 29.572 0.849 1.00 75.31 123 GLU A O 1
ATOM 954 N N . PHE A 1 124 ? -15.786 29.404 3.084 1.00 82.38 124 PHE A N 1
ATOM 955 C CA . PHE A 1 124 ? -14.976 28.191 3.064 1.00 82.38 124 PHE A CA 1
ATOM 956 C C . PHE A 1 124 ? -15.874 26.996 2.738 1.00 82.38 124 PHE A C 1
ATOM 958 O O . PHE A 1 124 ? -16.837 26.728 3.453 1.00 82.38 124 PHE A O 1
ATOM 965 N N . THR A 1 125 ? -15.549 26.270 1.672 1.00 84.12 125 THR A N 1
ATOM 966 C CA . THR A 1 125 ? -16.231 25.026 1.304 1.00 84.12 125 THR A CA 1
ATOM 967 C C . THR A 1 125 ? -15.465 23.826 1.865 1.00 84.12 125 THR A C 1
ATOM 969 O O . THR A 1 125 ? -14.249 23.770 1.645 1.00 84.12 125 THR A O 1
ATOM 972 N N . PRO A 1 126 ? -16.135 22.861 2.523 1.00 86.19 126 PRO A N 1
ATOM 973 C CA . PRO A 1 126 ? -15.490 21.661 3.048 1.00 86.19 126 PRO A CA 1
ATOM 974 C C . PRO A 1 126 ? -14.663 20.909 2.007 1.00 86.19 126 PRO A C 1
ATOM 976 O O . PRO A 1 126 ? -15.008 20.858 0.823 1.00 86.19 126 PRO A O 1
ATOM 979 N N . VAL A 1 127 ? -13.570 20.294 2.457 1.00 87.00 127 VAL A N 1
ATOM 980 C CA . VAL A 1 127 ? -12.710 19.494 1.584 1.00 87.00 127 VAL A CA 1
ATOM 981 C C . VAL A 1 127 ? -13.374 18.143 1.318 1.00 87.00 127 VAL A C 1
ATOM 983 O O . VAL A 1 127 ? -13.383 17.259 2.171 1.00 87.00 127 VAL A O 1
ATOM 986 N N . THR A 1 128 ? -13.864 17.942 0.099 1.00 87.62 128 THR A N 1
ATOM 987 C CA . THR A 1 128 ? -14.560 16.711 -0.325 1.00 87.62 128 THR A CA 1
ATOM 988 C C . THR A 1 128 ? -13.665 15.723 -1.082 1.00 87.62 128 THR A C 1
ATOM 990 O O . THR A 1 128 ? -14.149 14.774 -1.690 1.00 87.62 128 THR A O 1
ATOM 993 N N . THR A 1 129 ? -12.344 15.932 -1.081 1.00 88.31 129 THR A N 1
ATOM 994 C CA . THR A 1 129 ? -11.404 15.096 -1.841 1.00 88.31 129 THR A CA 1
ATOM 995 C C . THR A 1 129 ? -11.366 13.651 -1.333 1.00 88.31 129 THR A C 1
ATOM 997 O O . THR A 1 129 ? -11.094 13.385 -0.157 1.00 88.31 129 THR A O 1
ATOM 1000 N N . HIS A 1 130 ? -11.549 12.702 -2.256 1.00 94.12 130 HIS A N 1
ATOM 1001 C CA . HIS A 1 130 ? -11.411 11.272 -2.005 1.00 94.12 130 HIS A CA 1
ATOM 1002 C C . HIS A 1 130 ? -10.060 10.761 -2.532 1.00 94.12 130 HIS A C 1
ATOM 1004 O O . HIS A 1 130 ? -9.837 10.619 -3.729 1.00 94.12 130 HIS A O 1
ATOM 1010 N N . SER A 1 131 ? -9.154 10.380 -1.632 1.00 94.69 131 SER A N 1
ATOM 1011 C CA . SER A 1 131 ? -7.774 9.974 -1.965 1.00 94.69 131 SER A CA 1
ATOM 1012 C C . SER A 1 131 ? -7.661 8.811 -2.962 1.00 94.69 131 SER A C 1
ATOM 1014 O O . SER A 1 131 ? -6.801 8.859 -3.836 1.00 94.69 131 SER A O 1
ATOM 1016 N N . LYS A 1 132 ? -8.532 7.788 -2.888 1.00 94.19 132 LYS A N 1
ATOM 1017 C CA . LYS A 1 132 ? -8.572 6.728 -3.919 1.00 94.19 132 LYS A CA 1
ATOM 1018 C C . LYS A 1 132 ? -8.930 7.262 -5.308 1.00 94.19 132 LYS A C 1
ATOM 1020 O O . LYS A 1 132 ? -8.320 6.838 -6.281 1.00 94.19 132 LYS A O 1
ATOM 1025 N N . GLU A 1 133 ? -9.897 8.174 -5.401 1.00 95.69 133 GLU A N 1
ATOM 1026 C CA . GLU A 1 133 ? -10.297 8.769 -6.676 1.00 95.69 133 GLU A CA 1
ATOM 1027 C C . GLU A 1 133 ? -9.185 9.650 -7.238 1.00 95.69 133 GLU A C 1
ATOM 1029 O O . GLU A 1 133 ? -8.895 9.570 -8.425 1.00 95.69 133 GLU A O 1
ATOM 1034 N N . GLU A 1 134 ? -8.502 10.432 -6.397 1.00 94.56 134 GLU A N 1
ATOM 1035 C CA . GLU A 1 134 ? -7.331 11.212 -6.819 1.00 94.56 134 GLU A CA 1
ATOM 1036 C C . GLU A 1 134 ? -6.198 10.310 -7.329 1.00 94.56 134 GLU A C 1
ATOM 1038 O O . GLU A 1 134 ? -5.631 10.568 -8.392 1.00 94.56 134 GLU A O 1
ATOM 1043 N N . GLY A 1 135 ? -5.917 9.204 -6.631 1.00 94.62 135 GLY A N 1
ATOM 1044 C CA . GLY A 1 135 ? -4.966 8.194 -7.101 1.00 94.62 135 GLY A CA 1
ATOM 1045 C C . GLY A 1 135 ? -5.369 7.603 -8.456 1.00 94.62 135 GLY A C 1
ATOM 1046 O O . GLY A 1 135 ? -4.542 7.519 -9.365 1.00 94.62 135 GLY A O 1
ATOM 1047 N N . LEU A 1 136 ? -6.652 7.268 -8.629 1.00 96.25 136 LEU A N 1
ATOM 1048 C CA . LEU A 1 136 ? -7.182 6.760 -9.893 1.00 96.25 136 LEU A CA 1
ATOM 1049 C C . LEU A 1 136 ? -7.105 7.805 -11.013 1.00 96.25 136 LEU A C 1
ATOM 1051 O O . LEU A 1 136 ? -6.765 7.445 -12.137 1.00 96.25 136 LEU A O 1
ATOM 1055 N N . LYS A 1 137 ? -7.355 9.091 -10.734 1.00 96.19 137 LYS A N 1
ATOM 1056 C CA . LYS A 1 137 ? -7.211 10.183 -11.716 1.00 96.19 137 LYS A CA 1
ATOM 1057 C C . LYS A 1 137 ? -5.776 10.283 -12.223 1.00 96.19 137 LYS A C 1
ATOM 1059 O O . LYS A 1 137 ? -5.571 10.359 -13.432 1.00 96.19 137 LYS A O 1
ATOM 1064 N N . VAL A 1 138 ? -4.788 10.236 -11.326 1.00 95.06 138 VAL A N 1
ATOM 1065 C CA . VAL A 1 138 ? -3.366 10.272 -11.709 1.00 95.06 138 VAL A CA 1
ATOM 1066 C C . VAL A 1 138 ? -2.979 9.019 -12.493 1.00 95.06 138 VAL A C 1
ATOM 1068 O O . VAL A 1 138 ? -2.326 9.134 -13.528 1.00 95.06 138 VAL A O 1
ATOM 1071 N N . PHE A 1 139 ? -3.422 7.836 -12.064 1.00 96.31 139 PHE A N 1
ATOM 1072 C CA . PHE A 1 139 ? -3.157 6.584 -12.779 1.00 96.31 139 PHE A CA 1
ATOM 1073 C C . PHE A 1 139 ? -3.799 6.564 -14.177 1.00 96.31 139 PHE A C 1
ATOM 1075 O O . PHE A 1 139 ? -3.154 6.194 -15.153 1.00 96.31 139 PHE A O 1
ATOM 1082 N N . THR A 1 140 ? -5.032 7.059 -14.299 1.00 97.44 140 THR A N 1
ATOM 1083 C CA . THR A 1 140 ? -5.744 7.210 -15.581 1.00 97.44 140 THR A CA 1
ATOM 1084 C C . THR A 1 140 ? -5.047 8.214 -16.491 1.00 97.44 140 THR A C 1
ATOM 1086 O O . THR A 1 140 ? -4.864 7.954 -17.680 1.00 97.44 140 THR A O 1
ATOM 1089 N N . TRP A 1 141 ? -4.612 9.353 -15.942 1.00 96.31 141 TRP A N 1
ATOM 1090 C CA . TRP A 1 141 ? -3.790 10.317 -16.669 1.00 96.31 141 TRP A CA 1
ATOM 1091 C C . TRP A 1 141 ? -2.534 9.616 -17.198 1.00 96.31 141 TRP A C 1
ATOM 1093 O O . TRP A 1 141 ? -2.348 9.555 -18.411 1.00 96.31 141 TRP A O 1
ATOM 1103 N N . MET A 1 142 ? -1.762 8.943 -16.338 1.00 94.75 142 MET A N 1
ATOM 1104 C CA . MET A 1 142 ? -0.576 8.190 -16.758 1.00 94.75 142 MET A CA 1
ATOM 1105 C C . MET A 1 142 ? -0.867 7.174 -17.866 1.00 94.75 142 MET A C 1
ATOM 1107 O O . MET A 1 142 ? -0.063 7.067 -18.780 1.00 94.75 142 MET A O 1
ATOM 1111 N N . LEU A 1 143 ? -1.992 6.461 -17.839 1.00 96.12 143 LEU A N 1
ATOM 1112 C CA . LEU A 1 143 ? -2.310 5.423 -18.827 1.00 96.12 143 LEU A CA 1
ATOM 1113 C C . LEU A 1 143 ? -3.027 5.927 -20.083 1.00 96.12 143 LEU A C 1
ATOM 1115 O O . LEU A 1 143 ? -3.181 5.163 -21.032 1.00 96.12 143 LEU A O 1
ATOM 1119 N N . THR A 1 144 ? -3.434 7.198 -20.139 1.00 94.25 144 THR A N 1
ATOM 1120 C CA . THR A 1 144 ? -4.215 7.741 -21.263 1.00 94.25 144 THR A CA 1
ATOM 1121 C C . THR A 1 144 ? -3.539 7.427 -22.612 1.00 94.25 144 THR A C 1
ATOM 1123 O O . THR A 1 144 ? -2.361 7.775 -22.776 1.00 94.25 144 THR A O 1
ATOM 1126 N N . PRO A 1 145 ? -4.259 6.835 -23.593 1.00 93.81 145 PRO A N 1
ATOM 1127 C CA . PRO A 1 145 ? -5.722 6.670 -23.656 1.00 93.81 145 PRO A CA 1
ATOM 1128 C C . PRO A 1 145 ? -6.274 5.318 -23.162 1.00 93.81 145 PRO A C 1
ATOM 1130 O O . PRO A 1 145 ? -7.448 5.043 -23.389 1.00 93.81 145 PRO A O 1
ATOM 1133 N N . PHE A 1 146 ? -5.462 4.468 -22.534 1.00 93.81 146 PHE A N 1
ATOM 1134 C CA . PHE A 1 146 ? -5.900 3.156 -22.056 1.00 93.81 146 PHE A CA 1
ATOM 1135 C C . PHE A 1 146 ? -6.780 3.268 -20.810 1.00 93.81 146 PHE A C 1
ATOM 1137 O O . PHE A 1 146 ? -6.518 4.080 -19.918 1.00 93.81 146 PHE A O 1
ATOM 1144 N N . ASP A 1 147 ? -7.802 2.414 -20.739 1.00 95.75 147 ASP A N 1
ATOM 1145 C CA . ASP A 1 147 ? -8.613 2.263 -19.537 1.00 95.75 147 ASP A CA 1
ATOM 1146 C C . ASP A 1 147 ? -7.803 1.550 -18.433 1.00 95.75 147 ASP A C 1
ATOM 1148 O O . ASP A 1 147 ? -7.193 0.504 -18.692 1.00 95.75 147 ASP A O 1
ATOM 1152 N N . PRO A 1 148 ? -7.789 2.067 -17.190 1.00 97.06 148 PRO A N 1
ATOM 1153 C CA . PRO A 1 148 ? -7.075 1.434 -16.085 1.00 97.06 148 PRO A CA 1
ATOM 1154 C C . PRO A 1 148 ? -7.495 -0.009 -15.789 1.00 97.06 148 PRO A C 1
ATOM 1156 O O . PRO A 1 148 ? -6.644 -0.820 -15.424 1.00 97.06 148 PRO A O 1
ATOM 1159 N N . ASN A 1 149 ? -8.779 -0.354 -15.928 1.00 96.69 149 ASN A N 1
ATOM 1160 C CA . ASN A 1 149 ? -9.250 -1.708 -15.628 1.00 96.69 149 ASN A CA 1
ATOM 1161 C C . ASN A 1 149 ? -8.813 -2.685 -16.717 1.00 96.69 149 ASN A C 1
ATOM 1163 O O . ASN A 1 149 ? -8.380 -3.795 -16.404 1.00 96.69 149 ASN A O 1
ATOM 1167 N N . GLU A 1 150 ? -8.881 -2.270 -17.982 1.00 95.94 150 GLU A N 1
ATOM 1168 C CA . GLU A 1 150 ? -8.345 -3.053 -19.097 1.00 95.94 150 GLU A CA 1
ATOM 1169 C C . GLU A 1 150 ? -6.835 -3.276 -18.939 1.00 95.94 150 GLU A C 1
ATOM 1171 O O . GLU A 1 150 ? -6.364 -4.409 -19.059 1.00 95.94 150 GLU A O 1
ATOM 1176 N N . PHE A 1 151 ? -6.086 -2.233 -18.566 1.00 97.50 151 PHE A N 1
ATOM 1177 C CA . PHE A 1 151 ? -4.658 -2.349 -18.273 1.00 97.50 151 PHE A CA 1
ATOM 1178 C C . PHE A 1 151 ? -4.381 -3.369 -17.157 1.00 97.50 151 PHE A C 1
ATOM 1180 O O . PHE A 1 151 ? -3.568 -4.276 -17.340 1.00 97.50 151 PHE A O 1
ATOM 1187 N N . LEU A 1 152 ? -5.070 -3.267 -16.016 1.00 97.31 152 LEU A N 1
ATOM 1188 C CA . LEU A 1 152 ? -4.880 -4.192 -14.891 1.00 97.31 152 LEU A CA 1
ATOM 1189 C C . LEU A 1 152 ? -5.263 -5.634 -15.243 1.00 97.31 152 LEU A C 1
ATOM 1191 O O . LEU A 1 152 ? -4.644 -6.577 -14.752 1.00 97.31 152 LEU A O 1
ATOM 1195 N N . LYS A 1 153 ? -6.272 -5.818 -16.097 1.00 97.38 153 LYS A N 1
ATOM 1196 C CA . LYS A 1 153 ? -6.756 -7.143 -16.482 1.00 97.38 153 LYS A CA 1
ATOM 1197 C C . LYS A 1 153 ? -5.877 -7.803 -17.538 1.00 97.38 153 LYS A C 1
ATOM 1199 O O . LYS A 1 153 ? -5.599 -8.994 -17.418 1.00 97.38 153 LYS A O 1
ATOM 1204 N N . GLU A 1 154 ? -5.456 -7.076 -18.567 1.00 96.81 154 GLU A N 1
ATOM 1205 C CA . GLU A 1 154 ? -4.853 -7.665 -19.772 1.00 96.81 154 GLU A CA 1
ATOM 1206 C C . GLU A 1 154 ? -3.340 -7.415 -19.894 1.00 96.81 154 GLU A C 1
ATOM 1208 O O . GLU A 1 154 ? -2.668 -8.111 -20.659 1.00 96.81 154 GLU A O 1
ATOM 1213 N N . ILE A 1 155 ? -2.783 -6.449 -19.152 1.00 97.50 155 ILE A N 1
ATOM 1214 C CA . ILE A 1 155 ? -1.401 -5.971 -19.340 1.00 97.50 155 ILE A CA 1
ATOM 1215 C C . ILE A 1 155 ? -0.563 -6.109 -18.065 1.00 97.50 155 ILE A C 1
ATOM 1217 O O . ILE A 1 155 ? 0.551 -6.638 -18.128 1.00 97.50 155 ILE A O 1
ATOM 1221 N N . TRP A 1 156 ? -1.086 -5.670 -16.917 1.00 97.81 156 TRP A N 1
ATOM 1222 C CA . TRP A 1 156 ? -0.372 -5.685 -15.638 1.00 97.81 156 TRP A CA 1
ATOM 1223 C C . TRP A 1 156 ? 0.160 -7.081 -15.290 1.00 97.81 156 TRP A C 1
ATOM 1225 O O . TRP A 1 156 ? -0.576 -8.063 -15.335 1.00 97.81 156 TRP A O 1
ATOM 1235 N N . GLU A 1 157 ? 1.453 -7.167 -14.973 1.00 97.25 157 GLU A N 1
ATOM 1236 C CA . GLU A 1 157 ? 2.186 -8.412 -14.684 1.00 97.25 157 GLU A CA 1
ATOM 1237 C C . GLU A 1 157 ? 2.217 -9.453 -15.818 1.00 97.25 157 GLU A C 1
ATOM 1239 O O . GLU A 1 157 ? 2.726 -10.553 -15.615 1.00 97.25 157 GLU A O 1
ATOM 1244 N N . LYS A 1 158 ? 1.744 -9.111 -17.024 1.00 96.06 158 LYS A N 1
ATOM 1245 C CA . LYS A 1 158 ? 1.656 -10.039 -18.163 1.00 96.06 158 LYS A CA 1
ATOM 1246 C C . LYS A 1 158 ? 2.604 -9.669 -19.296 1.00 96.06 158 LYS A C 1
ATOM 1248 O O . LYS A 1 158 ? 3.448 -10.476 -19.684 1.00 96.06 158 LYS A O 1
ATOM 1253 N N . LYS A 1 159 ? 2.475 -8.453 -19.831 1.00 95.69 159 LYS A N 1
ATOM 1254 C CA . LYS A 1 159 ? 3.167 -8.039 -21.060 1.00 95.69 159 LYS A CA 1
ATOM 1255 C C . LYS A 1 159 ? 3.561 -6.560 -21.046 1.00 95.69 159 LYS A C 1
ATOM 1257 O O . LYS A 1 159 ? 2.950 -5.780 -20.314 1.00 95.69 159 LYS A O 1
ATOM 1262 N N . PRO A 1 160 ? 4.582 -6.164 -21.825 1.00 96.56 160 PRO A N 1
ATOM 1263 C CA . PRO A 1 160 ? 4.970 -4.770 -21.954 1.00 96.56 160 PRO A CA 1
ATOM 1264 C C . PRO A 1 160 ? 3.912 -3.960 -22.714 1.00 96.56 160 PRO A C 1
ATOM 1266 O O . PRO A 1 160 ? 3.144 -4.497 -23.514 1.00 96.56 160 PRO A O 1
ATOM 1269 N N . LEU A 1 161 ? 3.891 -2.652 -22.466 1.00 96.12 161 LEU A N 1
ATOM 1270 C CA . LEU A 1 161 ? 3.023 -1.686 -23.132 1.00 96.12 161 LEU A CA 1
ATOM 1271 C C . LEU A 1 161 ? 3.801 -0.401 -23.416 1.00 96.12 161 LEU A C 1
ATOM 1273 O O . LEU A 1 161 ? 4.303 0.241 -22.494 1.00 96.12 161 LEU A O 1
ATOM 1277 N N . HIS A 1 162 ? 3.834 0.011 -24.682 1.00 96.94 162 HIS A N 1
ATOM 1278 C CA . HIS A 1 162 ? 4.300 1.334 -25.099 1.00 96.94 162 HIS A CA 1
ATOM 1279 C C . HIS A 1 162 ? 3.103 2.222 -25.443 1.00 96.94 162 HIS A C 1
ATOM 1281 O O . HIS A 1 162 ? 2.245 1.854 -26.242 1.00 96.94 162 HIS A O 1
ATOM 1287 N N . ILE A 1 163 ? 3.055 3.407 -24.839 1.00 96.44 163 ILE A N 1
ATOM 1288 C CA . ILE A 1 163 ? 2.064 4.445 -25.113 1.00 96.44 163 ILE A CA 1
ATOM 1289 C C . ILE A 1 163 ? 2.767 5.596 -25.833 1.00 96.44 163 ILE A C 1
ATOM 1291 O O . ILE A 1 163 ? 3.385 6.449 -25.191 1.00 96.44 163 ILE A O 1
ATOM 1295 N N . ALA A 1 164 ? 2.639 5.623 -27.160 1.00 95.44 164 ALA A N 1
ATOM 1296 C CA . ALA A 1 164 ? 3.127 6.709 -28.005 1.00 95.44 164 ALA A CA 1
ATOM 1297 C C . ALA A 1 164 ? 2.143 7.892 -27.993 1.00 95.44 164 ALA A C 1
ATOM 1299 O O . ALA A 1 164 ? 1.039 7.790 -28.540 1.00 95.44 164 ALA A O 1
ATOM 1300 N N . ARG A 1 165 ? 2.511 9.025 -27.378 1.00 93.62 165 ARG A N 1
ATOM 1301 C CA . ARG A 1 165 ? 1.573 10.153 -27.166 1.00 93.62 165 ARG A CA 1
ATOM 1302 C C . ARG A 1 165 ? 1.679 11.268 -28.187 1.00 93.62 165 ARG A C 1
ATOM 1304 O O . ARG A 1 165 ? 0.715 12.017 -28.348 1.00 93.62 165 ARG A O 1
ATOM 1311 N N . LYS A 1 166 ? 2.835 11.427 -28.837 1.00 93.00 166 LYS A N 1
ATOM 1312 C CA . LYS A 1 166 ? 3.116 12.578 -29.720 1.00 93.00 166 LYS A CA 1
ATOM 1313 C C . LYS A 1 166 ? 2.843 13.927 -29.030 1.00 93.00 166 LYS A C 1
ATOM 1315 O O . LYS A 1 166 ? 2.374 14.881 -29.651 1.00 93.00 166 LYS A O 1
ATOM 1320 N N . LYS A 1 167 ? 3.099 13.998 -27.718 1.00 95.00 167 LYS A N 1
ATOM 1321 C CA . LYS A 1 167 ? 2.902 15.191 -26.885 1.00 95.00 167 LYS A CA 1
ATOM 1322 C C . LYS A 1 167 ? 4.142 15.410 -26.005 1.00 95.00 167 LYS A C 1
ATOM 1324 O O . LYS A 1 167 ? 4.117 15.027 -24.839 1.00 95.00 167 LYS A O 1
ATOM 1329 N N . PRO A 1 168 ? 5.191 16.068 -26.532 1.00 93.69 168 PRO A N 1
ATOM 1330 C CA . PRO A 1 168 ? 6.475 16.249 -25.841 1.00 93.69 168 PRO A CA 1
ATOM 1331 C C . PRO A 1 168 ? 6.364 16.852 -24.439 1.00 93.69 168 PRO A C 1
ATOM 1333 O O . PRO A 1 168 ? 7.033 16.431 -23.503 1.00 93.69 168 PRO A O 1
ATOM 1336 N N . ASP A 1 169 ? 5.440 17.796 -24.280 1.00 93.88 169 ASP A N 1
ATOM 1337 C CA . ASP A 1 169 ? 5.233 18.545 -23.043 1.00 93.88 169 ASP A CA 1
ATOM 1338 C C . ASP A 1 169 ? 4.409 17.795 -21.982 1.00 93.88 169 ASP A C 1
ATOM 1340 O O . ASP A 1 169 ? 4.072 18.381 -20.952 1.00 93.88 169 ASP A O 1
ATOM 1344 N N . TYR A 1 170 ? 4.038 16.530 -22.216 1.00 95.00 170 TYR A N 1
ATOM 1345 C CA . TYR A 1 170 ? 3.126 15.789 -21.337 1.00 95.00 170 TYR A CA 1
ATOM 1346 C C . TYR A 1 170 ? 3.642 15.683 -19.892 1.00 95.00 170 TYR A C 1
ATOM 1348 O O . TYR A 1 170 ? 2.870 15.873 -18.957 1.00 95.00 170 TYR A O 1
ATOM 1356 N N . TYR A 1 171 ? 4.949 15.459 -19.716 1.00 94.38 171 TYR A N 1
ATOM 1357 C CA . TYR A 1 171 ? 5.600 15.295 -18.407 1.00 94.38 171 TYR A CA 1
ATOM 1358 C C . TYR A 1 171 ? 6.439 16.503 -17.970 1.00 94.38 171 TYR A C 1
ATOM 1360 O O . TYR A 1 171 ? 7.200 16.401 -17.009 1.00 94.38 171 TYR A O 1
ATOM 1368 N N . LYS A 1 172 ? 6.316 17.656 -18.643 1.00 90.00 172 LYS A N 1
ATOM 1369 C CA . LYS A 1 172 ? 7.202 18.820 -18.426 1.00 90.00 172 LYS A CA 1
ATOM 1370 C C . LYS A 1 172 ? 7.255 19.317 -16.974 1.00 90.00 172 LYS A C 1
ATOM 1372 O O . LYS A 1 172 ? 8.253 19.898 -16.561 1.00 90.00 172 LYS A O 1
ATOM 1377 N N . ASP A 1 173 ? 6.164 19.122 -16.232 1.00 87.50 173 ASP A N 1
ATOM 1378 C CA . ASP A 1 173 ? 5.999 19.605 -14.860 1.00 87.50 173 ASP A CA 1
ATOM 1379 C C . ASP A 1 173 ? 6.461 18.566 -13.816 1.00 87.50 173 ASP A C 1
ATOM 1381 O O . ASP A 1 173 ? 6.488 18.876 -12.628 1.00 87.50 173 ASP A O 1
ATOM 1385 N N . VAL A 1 174 ? 6.841 17.351 -14.243 1.00 90.38 174 VAL A N 1
ATOM 1386 C CA . VAL A 1 174 ? 7.328 16.275 -13.361 1.00 90.38 174 VAL A CA 1
ATOM 1387 C C . VAL A 1 174 ? 8.828 16.424 -13.108 1.00 90.38 174 VAL A C 1
ATOM 1389 O O . VAL A 1 174 ? 9.254 16.554 -11.964 1.00 90.38 174 VAL A O 1
ATOM 1392 N N . ILE A 1 175 ? 9.640 16.421 -14.170 1.00 88.38 175 ILE A N 1
ATOM 1393 C CA . ILE A 1 175 ? 11.091 16.611 -14.081 1.00 88.38 175 ILE A CA 1
ATOM 1394 C C . ILE A 1 175 ? 11.640 17.198 -15.383 1.00 88.38 175 ILE A C 1
ATOM 1396 O O . ILE A 1 175 ? 11.077 17.006 -16.459 1.00 88.38 175 ILE A O 1
ATOM 1400 N N . SER A 1 176 ? 12.766 17.902 -15.298 1.00 88.94 176 SER A N 1
ATOM 1401 C CA . SER A 1 176 ? 13.502 18.378 -16.470 1.00 88.94 176 SER A CA 1
ATOM 1402 C C . SER A 1 176 ? 14.981 18.575 -16.140 1.00 88.94 176 SER A C 1
ATOM 1404 O O . SER A 1 176 ? 15.344 18.746 -14.975 1.00 88.94 176 SER A O 1
ATOM 1406 N N . THR A 1 177 ? 15.844 18.613 -17.157 1.00 88.88 177 THR A N 1
ATOM 1407 C CA . THR A 1 177 ? 17.281 18.877 -16.972 1.00 88.88 177 THR A CA 1
ATOM 1408 C C . THR A 1 177 ? 17.559 20.176 -16.199 1.00 88.88 177 THR A C 1
ATOM 1410 O O . THR A 1 177 ? 18.394 20.141 -15.299 1.00 88.88 177 THR A O 1
ATOM 1413 N N . PRO A 1 178 ? 16.851 21.305 -16.435 1.00 89.62 178 PRO A N 1
ATOM 1414 C CA . PRO A 1 178 ? 17.007 22.503 -15.605 1.00 89.62 178 PRO A CA 1
ATOM 1415 C C . PRO A 1 178 ? 16.637 22.307 -14.128 1.00 89.62 178 PRO A C 1
ATOM 1417 O O . PRO A 1 178 ? 17.250 22.929 -13.265 1.00 89.62 178 PRO A O 1
ATOM 1420 N N . VAL A 1 179 ? 15.648 21.457 -13.824 1.00 87.88 179 VAL A N 1
ATOM 1421 C CA . VAL A 1 179 ? 15.290 21.122 -12.434 1.00 87.88 179 VAL A CA 1
ATOM 1422 C C . VAL A 1 179 ? 16.415 20.323 -11.776 1.00 87.88 179 VAL A C 1
ATOM 1424 O O . VAL A 1 179 ? 16.805 20.651 -10.657 1.00 87.88 179 VAL A O 1
ATOM 1427 N N . ILE A 1 180 ? 16.992 19.349 -12.489 1.00 86.81 180 ILE A N 1
ATOM 1428 C CA . ILE A 1 180 ? 18.135 18.557 -12.007 1.00 86.81 180 ILE A CA 1
ATOM 1429 C C . ILE A 1 180 ? 19.368 19.448 -11.791 1.00 86.81 180 ILE A C 1
ATOM 1431 O O . ILE A 1 180 ? 19.987 19.377 -10.734 1.00 86.81 180 ILE A O 1
ATOM 1435 N N . ASP A 1 181 ? 19.705 20.326 -12.742 1.00 87.06 181 ASP A N 1
ATOM 1436 C CA . ASP A 1 181 ? 20.822 21.274 -12.593 1.00 87.06 181 ASP A CA 1
ATOM 1437 C C . ASP A 1 181 ? 20.627 22.187 -11.375 1.00 87.06 181 ASP A C 1
ATOM 1439 O O . ASP A 1 181 ? 21.562 22.398 -10.604 1.00 87.06 181 ASP A O 1
ATOM 1443 N N . ASN A 1 182 ? 19.404 22.680 -11.150 1.00 88.62 182 ASN A N 1
ATOM 1444 C CA . ASN A 1 182 ? 19.105 23.469 -9.961 1.00 88.62 182 ASN A CA 1
ATOM 1445 C C . ASN A 1 182 ? 19.281 22.648 -8.672 1.00 88.62 182 ASN A C 1
ATOM 1447 O O . ASN A 1 182 ? 19.939 23.130 -7.755 1.00 88.62 182 ASN A O 1
ATOM 1451 N N . MET A 1 183 ? 18.767 21.413 -8.618 1.00 86.12 183 MET A N 1
ATOM 1452 C CA . MET A 1 183 ? 18.938 20.514 -7.465 1.00 86.12 183 MET A CA 1
ATOM 1453 C C . MET A 1 183 ? 20.415 20.272 -7.134 1.00 86.12 183 MET A C 1
ATOM 1455 O O . MET A 1 183 ? 20.800 20.371 -5.975 1.00 86.12 183 MET A O 1
ATOM 1459 N N . LEU A 1 184 ? 21.257 20.021 -8.141 1.00 82.81 184 LEU A N 1
ATOM 1460 C CA . LEU A 1 184 ? 22.700 19.820 -7.949 1.00 82.81 184 LEU A CA 1
ATOM 1461 C C . LEU A 1 184 ? 23.417 21.066 -7.403 1.00 82.81 184 LEU A C 1
ATOM 1463 O O . LEU A 1 184 ? 24.487 20.948 -6.810 1.00 82.81 184 LEU A O 1
ATOM 1467 N N . ARG A 1 185 ? 22.863 22.265 -7.625 1.00 88.00 185 ARG A N 1
ATOM 1468 C CA . ARG A 1 185 ? 23.435 23.536 -7.149 1.00 88.00 185 ARG A CA 1
ATOM 1469 C C . ARG A 1 185 ? 22.936 23.944 -5.769 1.00 88.00 185 ARG A C 1
ATOM 1471 O O . ARG A 1 185 ? 23.669 24.639 -5.068 1.00 88.00 185 ARG A O 1
ATOM 1478 N N . THR A 1 186 ? 21.689 23.619 -5.429 1.00 89.50 186 THR A N 1
ATOM 1479 C CA . THR A 1 186 ? 21.032 24.118 -4.210 1.00 89.50 186 THR A CA 1
ATOM 1480 C C . THR A 1 186 ? 20.945 23.084 -3.101 1.00 89.50 186 THR A C 1
ATOM 1482 O O . THR A 1 186 ? 20.955 23.470 -1.935 1.00 89.50 186 THR A O 1
ATOM 1485 N N . GLU A 1 187 ? 20.888 21.798 -3.446 1.00 87.62 187 GLU A N 1
ATOM 1486 C CA . GLU A 1 187 ? 20.713 20.706 -2.492 1.00 87.62 187 GLU A CA 1
ATOM 1487 C C . GLU A 1 187 ? 22.022 19.952 -2.240 1.00 87.62 187 GLU A C 1
ATOM 1489 O O . GLU A 1 187 ? 22.948 19.946 -3.053 1.00 87.62 187 GLU A O 1
ATOM 1494 N N . ASN A 1 188 ? 22.091 19.260 -1.103 1.00 86.19 188 ASN A N 1
ATOM 1495 C CA . ASN A 1 188 ? 23.233 18.424 -0.747 1.00 86.19 188 ASN A CA 1
ATOM 1496 C C . ASN A 1 188 ? 23.144 17.034 -1.409 1.00 86.19 188 ASN A C 1
ATOM 1498 O O . ASN A 1 188 ? 22.826 16.046 -0.746 1.00 86.19 188 ASN A O 1
ATOM 1502 N N . ILE A 1 189 ? 23.405 16.959 -2.716 1.00 83.25 189 ILE A N 1
ATOM 1503 C CA . ILE A 1 189 ? 23.376 15.707 -3.491 1.00 83.25 189 ILE A CA 1
ATOM 1504 C C . ILE A 1 189 ? 24.734 15.001 -3.420 1.00 83.25 189 ILE A C 1
ATOM 1506 O O . ILE A 1 189 ? 25.760 15.563 -3.799 1.00 83.25 189 ILE A O 1
ATOM 1510 N N . GLN A 1 190 ? 24.736 13.750 -2.957 1.00 76.94 190 GLN A N 1
ATOM 1511 C CA . GLN A 1 190 ? 25.941 12.937 -2.790 1.00 76.94 190 GLN A CA 1
ATOM 1512 C C . GLN A 1 190 ? 26.008 11.818 -3.837 1.00 76.94 190 GLN A C 1
ATOM 1514 O O . GLN A 1 190 ? 25.003 11.163 -4.133 1.00 76.94 190 GLN A O 1
ATOM 1519 N N . PHE A 1 191 ? 27.205 11.558 -4.370 1.00 77.00 191 PHE A N 1
ATOM 1520 C CA . PHE A 1 191 ? 27.439 10.393 -5.228 1.00 77.00 191 PHE A CA 1
ATOM 1521 C C . PHE A 1 191 ? 27.141 9.091 -4.480 1.00 77.00 191 PHE A C 1
ATOM 1523 O O . PHE A 1 191 ? 27.337 9.022 -3.265 1.00 77.00 191 PHE A O 1
ATOM 1530 N N . THR A 1 192 ? 26.713 8.046 -5.192 1.0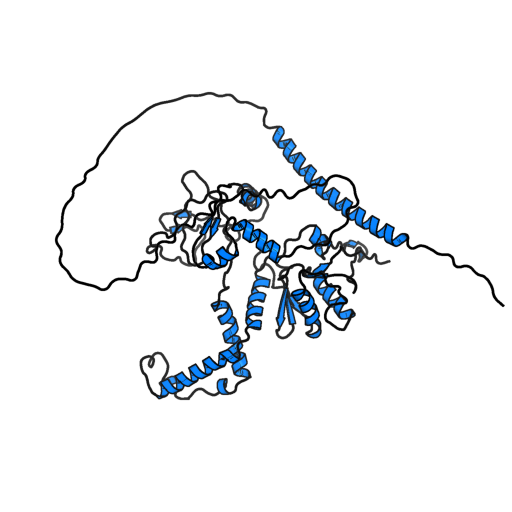0 78.06 192 THR A N 1
ATOM 1531 C CA . THR A 1 192 ? 26.320 6.725 -4.656 1.00 78.06 192 THR A CA 1
ATOM 1532 C C . THR A 1 192 ? 25.055 6.743 -3.796 1.00 78.06 192 THR A C 1
ATOM 1534 O O . THR A 1 192 ? 24.207 5.866 -3.924 1.00 78.06 192 THR A O 1
ATOM 1537 N N . LYS A 1 193 ? 24.887 7.745 -2.923 1.00 74.75 193 LYS A N 1
ATOM 1538 C CA . LYS A 1 193 ? 23.687 7.893 -2.091 1.00 74.75 193 LYS A CA 1
ATOM 1539 C C . LYS A 1 193 ? 22.496 8.415 -2.899 1.00 74.75 193 LYS A C 1
ATOM 1541 O O . LYS A 1 193 ? 21.383 7.936 -2.720 1.00 74.75 193 LYS A O 1
ATOM 1546 N N . ASN A 1 194 ? 22.712 9.428 -3.739 1.00 81.75 194 ASN A N 1
ATOM 1547 C CA . ASN A 1 194 ? 21.639 10.127 -4.454 1.00 81.75 194 ASN A CA 1
ATOM 1548 C C . ASN A 1 194 ? 21.810 10.096 -5.975 1.00 81.75 194 ASN A C 1
ATOM 1550 O O . ASN A 1 194 ? 20.815 10.152 -6.693 1.00 81.75 194 ASN A O 1
ATOM 1554 N N . ILE A 1 195 ? 23.053 10.052 -6.463 1.00 80.81 195 ILE A N 1
ATOM 1555 C CA . ILE A 1 195 ? 23.354 10.041 -7.895 1.00 80.81 195 ILE A CA 1
ATOM 1556 C C . ILE A 1 195 ? 24.501 9.084 -8.213 1.00 80.81 195 ILE A C 1
ATOM 1558 O O . ILE A 1 195 ? 25.537 9.097 -7.551 1.00 80.81 195 ILE A O 1
ATOM 1562 N N . ASP A 1 196 ? 24.326 8.299 -9.269 1.00 79.56 196 ASP A N 1
ATOM 1563 C CA . ASP A 1 196 ? 25.363 7.450 -9.846 1.00 79.56 196 ASP A CA 1
ATOM 1564 C C . ASP A 1 196 ? 25.717 7.938 -11.251 1.00 79.56 196 ASP A C 1
ATOM 1566 O O . ASP A 1 196 ? 24.849 8.363 -12.015 1.00 79.56 196 ASP A O 1
ATOM 1570 N N . ILE A 1 197 ? 27.001 7.850 -11.599 1.00 79.94 197 ILE A N 1
ATOM 1571 C CA . ILE A 1 197 ? 27.494 8.059 -12.963 1.00 79.94 197 ILE A CA 1
ATOM 1572 C C . ILE A 1 197 ? 28.057 6.726 -13.445 1.00 79.94 197 ILE A C 1
ATOM 1574 O O . ILE A 1 197 ? 29.002 6.196 -12.859 1.00 79.94 197 ILE A O 1
ATOM 1578 N N . THR A 1 198 ? 27.477 6.181 -14.511 1.00 75.25 198 THR A N 1
ATOM 1579 C CA . THR A 1 198 ? 27.861 4.874 -15.056 1.00 75.25 198 THR A CA 1
ATOM 1580 C C . THR A 1 198 ? 28.020 4.933 -16.564 1.00 75.25 198 THR A C 1
ATOM 1582 O O . THR A 1 198 ? 27.213 5.573 -17.238 1.00 75.25 198 THR A O 1
ATOM 1585 N N . SER A 1 199 ? 29.007 4.214 -17.090 1.00 79.06 199 SER A N 1
ATOM 1586 C CA . SER A 1 199 ? 29.184 3.974 -18.521 1.00 79.06 199 SER A CA 1
ATOM 1587 C C . SER A 1 199 ? 28.992 2.486 -18.823 1.0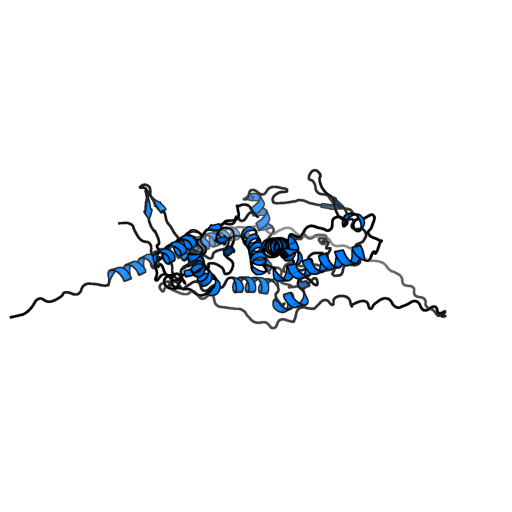0 79.06 199 SER A C 1
ATOM 1589 O O . SER A 1 199 ? 29.156 1.612 -17.965 1.00 79.06 199 SER A O 1
ATOM 1591 N N . TYR A 1 200 ? 28.593 2.191 -20.054 1.00 68.25 200 TYR A N 1
ATOM 1592 C CA . TYR A 1 200 ? 28.478 0.829 -20.549 1.00 68.25 200 TYR A CA 1
ATOM 1593 C C . TYR A 1 200 ? 29.209 0.757 -21.885 1.00 68.25 200 TYR A C 1
ATOM 1595 O O . TYR A 1 200 ? 28.794 1.403 -22.846 1.00 68.25 200 TYR A O 1
ATOM 1603 N N . VAL A 1 201 ? 30.326 0.032 -21.918 1.00 73.38 201 VAL A N 1
ATOM 1604 C CA . VAL A 1 201 ? 31.212 -0.089 -23.085 1.00 73.38 201 VAL A CA 1
ATOM 1605 C C . VAL A 1 201 ? 31.506 -1.576 -23.284 1.00 73.38 201 VAL A C 1
ATOM 1607 O O . VAL A 1 201 ? 31.751 -2.294 -22.316 1.00 73.38 201 VAL A O 1
ATOM 1610 N N . ASP A 1 202 ? 31.405 -2.062 -24.523 1.00 69.81 202 ASP A N 1
ATOM 1611 C CA . ASP A 1 202 ? 31.703 -3.452 -24.910 1.00 69.81 202 ASP A CA 1
ATOM 1612 C C . ASP A 1 202 ? 30.979 -4.536 -24.085 1.00 69.81 202 ASP A C 1
ATOM 1614 O O . ASP A 1 202 ? 31.559 -5.544 -23.685 1.00 69.81 202 ASP A O 1
ATOM 1618 N N . GLY A 1 203 ? 29.689 -4.338 -23.795 1.00 61.47 203 GLY A N 1
ATOM 1619 C CA . GLY A 1 203 ? 28.896 -5.338 -23.068 1.00 61.47 203 GLY A CA 1
ATOM 1620 C C . GLY A 1 203 ? 29.187 -5.399 -21.560 1.00 61.47 203 GLY A C 1
ATOM 1621 O O . GLY A 1 203 ? 28.658 -6.265 -20.853 1.00 61.47 203 GLY A O 1
ATOM 1622 N N . LYS A 1 204 ? 30.011 -4.482 -21.041 1.00 61.59 204 LYS A N 1
ATOM 1623 C CA . LYS A 1 204 ? 30.397 -4.419 -19.633 1.00 61.59 204 LYS A CA 1
ATOM 1624 C C . LYS A 1 204 ? 29.952 -3.095 -19.017 1.00 61.59 204 LYS A C 1
ATOM 1626 O O . LYS A 1 204 ? 30.283 -2.014 -19.498 1.00 61.59 204 LYS A O 1
ATOM 1631 N N . ARG A 1 205 ? 29.216 -3.183 -17.904 1.00 66.62 205 ARG A N 1
ATOM 1632 C CA . ARG A 1 205 ? 28.926 -2.021 -17.055 1.00 66.62 205 ARG A CA 1
ATOM 1633 C C . ARG A 1 205 ? 30.194 -1.662 -16.299 1.00 66.62 205 ARG A C 1
ATOM 1635 O O . ARG A 1 205 ? 30.638 -2.436 -15.451 1.00 66.62 205 ARG A O 1
ATOM 1642 N N . GLU A 1 206 ? 30.744 -0.490 -16.573 1.00 61.88 206 GLU A N 1
ATOM 1643 C CA . GLU A 1 206 ? 31.821 0.080 -15.775 1.00 61.88 206 GLU A CA 1
ATOM 1644 C C . GLU A 1 206 ? 31.198 1.018 -14.736 1.00 61.88 206 GLU A C 1
ATOM 1646 O O . GLU A 1 206 ? 30.521 1.998 -15.046 1.00 61.88 206 GLU A O 1
ATOM 1651 N N . THR A 1 207 ? 31.359 0.659 -13.463 1.00 53.47 207 THR A N 1
ATOM 1652 C CA . THR A 1 207 ? 30.968 1.503 -12.329 1.00 53.47 207 THR A CA 1
ATOM 1653 C C . THR A 1 207 ? 32.253 2.074 -11.747 1.00 53.47 207 THR A C 1
ATOM 1655 O O . THR A 1 207 ? 33.095 1.317 -11.276 1.00 53.47 207 THR A O 1
ATOM 1658 N N . HIS A 1 208 ? 32.442 3.393 -11.792 1.00 54.62 208 HIS A N 1
ATOM 1659 C CA . HIS A 1 208 ? 33.676 4.046 -11.331 1.00 54.62 208 HIS A CA 1
ATOM 1660 C C . HIS A 1 208 ? 33.742 4.214 -9.791 1.00 54.62 208 HIS A C 1
ATOM 1662 O O . HIS A 1 208 ? 34.178 5.254 -9.309 1.00 54.62 208 HIS A O 1
ATOM 1668 N N . ASN A 1 209 ? 33.333 3.196 -9.021 1.00 40.72 209 ASN A N 1
ATOM 1669 C CA . ASN A 1 209 ? 33.415 3.123 -7.550 1.00 40.72 209 ASN A CA 1
ATOM 1670 C C . ASN A 1 209 ? 34.046 1.761 -7.131 1.00 40.72 209 ASN A C 1
ATOM 1672 O O . ASN A 1 209 ? 33.796 0.770 -7.817 1.00 40.72 209 ASN A O 1
ATOM 1676 N N . PRO A 1 210 ? 34.864 1.668 -6.053 1.00 43.28 210 PRO A N 1
ATOM 1677 C CA . PRO A 1 210 ? 35.603 0.441 -5.671 1.00 43.28 210 PRO A CA 1
ATOM 1678 C C . PRO A 1 210 ? 34.711 -0.760 -5.245 1.00 43.28 210 PRO A C 1
ATOM 1680 O O . PRO A 1 210 ? 33.576 -0.568 -4.823 1.00 43.28 210 PRO A O 1
ATOM 1683 N N . GLU A 1 211 ? 35.230 -1.999 -5.372 1.00 42.22 211 GLU A N 1
ATOM 1684 C CA . GLU A 1 211 ? 34.462 -3.237 -5.689 1.00 42.22 211 GLU A CA 1
ATOM 1685 C C . GLU A 1 211 ? 33.735 -4.038 -4.568 1.00 42.22 211 GLU A C 1
ATOM 1687 O O . GLU A 1 211 ? 34.282 -4.274 -3.488 1.00 42.22 211 GLU A O 1
ATOM 1692 N N . GLY A 1 212 ? 32.554 -4.594 -4.950 1.00 37.91 212 GLY A N 1
ATOM 1693 C CA . GLY A 1 212 ? 31.801 -5.743 -4.387 1.00 37.91 212 GLY A CA 1
ATOM 1694 C C . GLY A 1 212 ? 30.460 -6.092 -5.125 1.00 37.91 212 GLY A C 1
ATOM 1695 O O . GLY A 1 212 ? 29.648 -5.206 -5.353 1.00 37.91 212 GLY A O 1
ATOM 1696 N N . ARG A 1 213 ? 30.236 -7.401 -5.415 1.00 33.50 213 ARG A N 1
ATOM 1697 C CA . ARG A 1 213 ? 29.118 -8.207 -6.042 1.00 33.50 213 ARG A CA 1
ATOM 1698 C C . ARG A 1 213 ? 28.726 -8.049 -7.545 1.00 33.50 213 ARG A C 1
ATOM 1700 O O . ARG A 1 213 ? 28.690 -6.972 -8.114 1.00 33.50 213 ARG A O 1
ATOM 1707 N N . ALA A 1 214 ? 28.424 -9.223 -8.136 1.00 36.22 214 ALA A N 1
ATOM 1708 C CA . ALA A 1 214 ? 28.384 -9.660 -9.543 1.00 36.22 214 ALA A CA 1
ATOM 1709 C C . ALA A 1 214 ? 27.077 -9.464 -10.358 1.00 36.22 214 ALA A C 1
ATOM 1711 O O . ALA A 1 214 ? 25.992 -9.335 -9.795 1.00 36.22 214 ALA A O 1
ATOM 1712 N N . ASN A 1 215 ? 27.216 -9.572 -11.694 1.00 35.47 215 ASN A N 1
ATOM 1713 C CA . ASN A 1 215 ? 26.179 -9.448 -12.737 1.00 35.47 215 ASN A CA 1
ATOM 1714 C C . ASN A 1 215 ? 25.783 -10.805 -13.381 1.00 35.47 215 ASN A C 1
ATOM 1716 O O . ASN A 1 215 ? 26.617 -11.713 -13.421 1.00 35.47 215 ASN A O 1
ATOM 1720 N N . PRO A 1 216 ? 24.565 -10.932 -13.953 1.00 41.88 216 PRO A N 1
ATOM 1721 C CA . PRO A 1 216 ? 24.192 -12.017 -14.871 1.00 41.88 216 PRO A CA 1
ATOM 1722 C C . PRO A 1 216 ? 24.920 -11.914 -16.229 1.00 41.88 216 PRO A C 1
ATOM 1724 O O . PRO A 1 216 ? 25.218 -10.821 -16.708 1.00 41.88 216 PRO A O 1
ATOM 1727 N N . HIS A 1 217 ? 25.210 -13.064 -16.845 1.00 44.44 217 HIS A N 1
ATOM 1728 C CA . HIS A 1 217 ? 25.889 -13.196 -18.140 1.00 44.44 217 HIS A CA 1
ATOM 1729 C C . HIS A 1 217 ? 24.897 -12.931 -19.293 1.00 44.44 217 HIS A C 1
ATOM 1731 O O . HIS A 1 217 ? 23.886 -13.616 -19.399 1.00 44.44 217 HIS A O 1
ATOM 1737 N N . LEU A 1 218 ? 25.167 -11.934 -20.145 1.00 55.09 218 LEU A N 1
ATOM 1738 C CA . LEU A 1 218 ? 24.247 -11.433 -21.190 1.00 55.09 218 LEU A CA 1
ATOM 1739 C C . LEU A 1 218 ? 24.257 -12.242 -22.506 1.00 55.09 218 LEU A C 1
ATOM 1741 O O . LEU A 1 218 ? 23.561 -11.877 -23.446 1.00 55.09 218 LEU A O 1
ATOM 1745 N N . SER A 1 219 ? 25.036 -13.323 -22.616 1.00 55.00 219 SER A N 1
ATOM 1746 C CA . SER A 1 219 ? 25.238 -14.031 -23.897 1.00 55.00 219 SER A CA 1
ATOM 1747 C C . SER A 1 219 ? 24.055 -14.882 -24.380 1.00 55.00 219 SER A C 1
ATOM 1749 O O . SER A 1 219 ? 24.167 -15.507 -25.429 1.00 55.00 219 SER A O 1
ATOM 1751 N N . GLU A 1 220 ? 22.959 -14.955 -23.624 1.00 60.56 220 GLU A N 1
ATOM 1752 C CA . GLU A 1 220 ? 21.788 -15.796 -23.927 1.00 60.56 220 GLU A CA 1
ATOM 1753 C C . GLU A 1 220 ? 20.472 -14.998 -23.903 1.00 60.56 220 GLU A C 1
ATOM 1755 O O . GLU A 1 220 ? 19.423 -15.510 -23.520 1.00 60.56 220 GLU A O 1
ATOM 1760 N N . ILE A 1 221 ? 20.503 -13.718 -24.280 1.00 67.81 221 ILE A N 1
ATOM 1761 C CA . ILE A 1 221 ? 19.267 -12.956 -24.490 1.00 67.81 221 ILE A CA 1
ATOM 1762 C C . ILE A 1 221 ? 18.823 -13.216 -25.935 1.00 67.81 221 ILE A C 1
ATOM 1764 O O . ILE A 1 221 ? 19.567 -12.924 -26.867 1.00 67.81 221 ILE A O 1
ATOM 1768 N N . GLY A 1 222 ? 17.653 -13.838 -26.113 1.00 75.94 222 GLY A N 1
ATOM 1769 C CA . GLY A 1 222 ? 17.045 -14.058 -27.431 1.00 75.94 222 GLY A CA 1
ATOM 1770 C C . GLY A 1 222 ? 16.589 -12.756 -28.103 1.00 75.94 222 GLY A C 1
ATOM 1771 O O . GLY A 1 222 ? 16.886 -11.662 -27.630 1.00 75.94 222 GLY A O 1
ATOM 1772 N N . GLU A 1 223 ? 15.836 -12.870 -29.199 1.00 84.06 223 GLU A N 1
ATOM 1773 C CA . GLU A 1 223 ? 15.311 -11.700 -29.918 1.00 84.06 223 GLU A CA 1
ATOM 1774 C C . GLU A 1 223 ? 14.403 -10.832 -29.022 1.00 84.06 223 GLU A C 1
ATOM 1776 O O . GLU A 1 223 ? 13.612 -11.369 -28.233 1.00 84.06 223 GLU A O 1
ATOM 1781 N N . PRO A 1 224 ? 14.485 -9.492 -29.127 1.00 86.12 224 PRO A N 1
ATOM 1782 C CA . PRO A 1 224 ? 13.667 -8.595 -28.327 1.00 86.12 224 PRO A CA 1
ATOM 1783 C C . PRO A 1 224 ? 12.184 -8.757 -28.674 1.00 86.12 224 PRO A C 1
ATOM 1785 O O . PRO A 1 224 ? 11.768 -8.644 -29.823 1.00 86.12 224 PRO A O 1
ATOM 1788 N N . VAL A 1 225 ? 11.356 -8.956 -27.648 1.00 90.44 225 VAL A N 1
ATOM 1789 C CA . VAL A 1 225 ? 9.890 -9.010 -27.797 1.00 90.44 225 VAL A CA 1
ATOM 1790 C C . VAL A 1 225 ? 9.270 -7.645 -28.122 1.00 90.44 225 VAL A C 1
ATOM 1792 O O . VAL A 1 225 ? 8.132 -7.578 -28.577 1.00 90.44 225 VAL A O 1
ATOM 1795 N N . LEU A 1 226 ? 9.998 -6.557 -27.852 1.00 90.25 226 LEU A N 1
ATOM 1796 C CA . LEU A 1 226 ? 9.601 -5.183 -28.140 1.00 90.25 226 LEU A CA 1
ATOM 1797 C C . LEU A 1 226 ? 10.855 -4.331 -28.368 1.00 90.25 226 LEU A C 1
ATOM 1799 O O . LEU A 1 226 ? 11.675 -4.187 -27.463 1.00 90.25 226 LEU A O 1
ATOM 1803 N N . GLU A 1 227 ? 10.963 -3.730 -29.549 1.00 92.19 227 GLU A N 1
ATOM 1804 C CA . GLU A 1 227 ? 11.990 -2.744 -29.892 1.00 92.19 227 GLU A CA 1
ATOM 1805 C C . GLU A 1 227 ? 11.299 -1.439 -30.305 1.00 92.19 227 GLU A C 1
ATOM 1807 O O . GLU A 1 227 ? 10.499 -1.419 -31.242 1.00 92.19 227 GLU A O 1
ATOM 1812 N N . VAL A 1 228 ? 11.550 -0.353 -29.565 1.00 93.81 228 VAL A N 1
ATOM 1813 C CA . VAL A 1 228 ? 10.884 0.943 -29.766 1.00 93.81 228 VAL A CA 1
ATOM 1814 C C . VAL A 1 228 ? 11.834 2.108 -29.515 1.00 93.81 228 VAL A C 1
ATOM 1816 O O . VAL A 1 228 ? 12.687 2.058 -28.630 1.00 93.81 228 VAL A O 1
ATOM 1819 N N . VAL A 1 229 ? 11.630 3.197 -30.256 1.00 94.69 229 VAL A N 1
ATOM 1820 C CA . VAL A 1 229 ? 12.240 4.500 -29.970 1.00 94.69 229 VAL A CA 1
ATOM 1821 C C . VAL A 1 229 ? 11.249 5.307 -29.138 1.00 94.69 229 VAL A C 1
ATOM 1823 O O . VAL A 1 229 ? 10.152 5.603 -29.604 1.00 94.69 229 VAL A O 1
ATOM 1826 N N . LEU A 1 230 ? 11.622 5.643 -27.902 1.00 96.25 230 LEU A N 1
ATOM 1827 C CA . LEU A 1 230 ? 10.790 6.468 -27.026 1.00 96.25 230 LEU A CA 1
ATOM 1828 C C . LEU A 1 230 ? 10.995 7.952 -27.325 1.00 96.25 230 LEU A C 1
ATOM 1830 O O . LEU A 1 230 ? 12.127 8.438 -27.348 1.00 96.25 230 LEU A O 1
ATOM 1834 N N . GLU A 1 231 ? 9.891 8.679 -27.477 1.00 95.62 231 GLU A N 1
ATOM 1835 C CA . GLU A 1 231 ? 9.894 10.135 -27.612 1.00 95.62 231 GLU A CA 1
ATOM 1836 C C . GLU A 1 231 ? 9.438 10.826 -26.318 1.00 95.62 231 GLU A C 1
ATOM 1838 O O . GLU A 1 231 ? 8.832 10.227 -25.423 1.00 95.62 231 GLU A O 1
ATOM 1843 N N . ALA A 1 232 ? 9.711 12.129 -26.207 1.00 95.50 232 ALA A N 1
ATOM 1844 C CA . ALA A 1 232 ? 9.230 12.921 -25.082 1.00 95.50 232 ALA A CA 1
ATOM 1845 C C . ALA A 1 232 ? 7.697 12.819 -24.962 1.00 95.50 232 ALA A C 1
ATOM 1847 O O . ALA A 1 232 ? 6.953 13.017 -25.925 1.00 95.50 232 ALA A O 1
ATOM 1848 N N . GLY A 1 233 ? 7.227 12.530 -23.750 1.00 95.00 233 GLY A N 1
ATOM 1849 C CA . GLY A 1 233 ? 5.808 12.339 -23.467 1.00 95.00 233 GLY A CA 1
ATOM 1850 C C . GLY A 1 233 ? 5.306 10.905 -23.617 1.00 95.00 233 GLY A C 1
ATOM 1851 O O . GLY A 1 233 ? 4.166 10.653 -23.229 1.00 95.00 233 GLY A O 1
ATOM 1852 N N . ASP A 1 234 ? 6.110 9.964 -24.110 1.00 96.88 234 ASP A N 1
ATOM 1853 C CA . ASP A 1 234 ? 5.738 8.548 -24.165 1.00 96.88 234 ASP A CA 1
ATOM 1854 C C . ASP A 1 234 ? 5.847 7.859 -22.797 1.00 96.88 234 ASP A C 1
ATOM 1856 O O . ASP A 1 234 ? 6.524 8.332 -21.886 1.00 96.88 234 ASP A O 1
ATOM 1860 N N . MET A 1 235 ? 5.155 6.727 -22.640 1.00 96.56 235 MET A N 1
ATOM 1861 C CA . MET A 1 235 ? 5.284 5.847 -21.473 1.00 96.56 235 MET A CA 1
ATOM 1862 C C . MET A 1 235 ? 5.600 4.433 -21.934 1.00 96.56 235 MET A C 1
ATOM 1864 O O . MET A 1 235 ? 4.955 3.921 -22.845 1.00 96.56 235 MET A O 1
ATOM 1868 N N . LEU A 1 236 ? 6.548 3.794 -21.258 1.00 97.12 236 LEU A N 1
ATOM 1869 C CA . LEU A 1 236 ? 6.835 2.377 -21.407 1.00 97.12 236 LEU A CA 1
ATOM 1870 C C . LEU A 1 236 ? 6.574 1.681 -20.070 1.00 97.12 236 LEU A C 1
ATOM 1872 O O . LEU A 1 236 ? 7.151 2.050 -19.049 1.00 97.12 236 LEU A O 1
ATOM 1876 N N . TYR A 1 237 ? 5.696 0.686 -20.087 1.00 97.81 237 TYR A N 1
ATOM 1877 C CA . TYR A 1 237 ? 5.465 -0.239 -18.986 1.00 97.81 237 TYR A CA 1
ATOM 1878 C C . TYR A 1 237 ? 6.009 -1.614 -19.360 1.00 97.81 237 TYR A C 1
ATOM 1880 O O . TYR A 1 237 ? 5.825 -2.076 -20.484 1.00 97.81 237 TYR A O 1
ATOM 1888 N N . PHE A 1 238 ? 6.621 -2.294 -18.399 1.00 96.56 238 PHE A N 1
ATOM 1889 C CA . PHE A 1 238 ? 6.912 -3.720 -18.471 1.00 96.56 238 PHE A CA 1
ATOM 1890 C C . PHE A 1 238 ? 6.933 -4.303 -17.054 1.00 96.56 238 PHE A C 1
ATOM 1892 O O . PHE A 1 238 ? 7.323 -3.610 -16.108 1.00 96.56 238 PHE A O 1
ATOM 1899 N N . PRO A 1 239 ? 6.500 -5.558 -16.871 1.00 96.25 239 PRO A N 1
ATOM 1900 C CA . PRO A 1 239 ? 6.498 -6.175 -15.555 1.00 96.25 239 PRO A CA 1
ATOM 1901 C C . PRO A 1 239 ? 7.897 -6.661 -15.148 1.00 96.25 239 PRO A C 1
ATOM 1903 O O . PRO A 1 239 ? 8.811 -6.789 -15.969 1.00 96.25 239 PRO A O 1
ATOM 1906 N N . ARG A 1 240 ? 8.073 -6.945 -13.850 1.00 93.25 240 ARG A N 1
ATOM 1907 C CA . ARG A 1 240 ? 9.328 -7.509 -13.323 1.00 93.25 240 ARG A CA 1
ATOM 1908 C C . ARG A 1 240 ? 9.692 -8.798 -14.071 1.00 93.25 240 ARG A C 1
ATOM 1910 O O . ARG A 1 240 ? 8.821 -9.605 -14.377 1.00 93.25 240 ARG A O 1
ATOM 1917 N N . GLY A 1 241 ? 10.983 -8.993 -14.325 1.00 88.56 241 GLY A N 1
ATOM 1918 C CA . GLY A 1 241 ? 11.508 -10.153 -15.057 1.00 88.56 241 GLY A CA 1
ATOM 1919 C C . GLY A 1 241 ? 11.765 -9.907 -16.546 1.00 88.56 241 GLY A C 1
ATOM 1920 O O . GLY A 1 241 ? 12.506 -10.676 -17.150 1.00 88.56 241 GLY A O 1
ATOM 1921 N N . TYR A 1 242 ? 11.247 -8.818 -17.126 1.00 88.62 242 TYR A N 1
ATOM 1922 C CA . TYR A 1 242 ? 11.595 -8.427 -18.493 1.00 88.62 242 TYR A CA 1
ATOM 1923 C C . TYR A 1 242 ? 12.996 -7.810 -18.539 1.00 88.62 242 TYR A C 1
ATOM 1925 O O . TYR A 1 242 ? 13.256 -6.740 -17.974 1.00 88.62 242 TYR A O 1
ATOM 1933 N N . ILE A 1 243 ? 13.901 -8.504 -19.228 1.00 87.31 243 ILE A N 1
ATOM 1934 C CA . ILE A 1 243 ? 15.223 -7.984 -19.570 1.00 87.31 243 ILE A CA 1
ATOM 1935 C C . ILE A 1 243 ? 15.024 -6.809 -20.529 1.00 87.31 243 ILE A C 1
ATOM 1937 O O . ILE A 1 243 ? 14.255 -6.907 -21.483 1.00 87.31 243 ILE A O 1
ATOM 1941 N N . HIS A 1 244 ? 15.697 -5.694 -20.266 1.00 88.25 244 HIS A N 1
ATOM 1942 C CA . HIS A 1 244 ? 15.613 -4.500 -21.097 1.00 88.25 244 HIS A CA 1
ATOM 1943 C C . HIS A 1 244 ? 16.975 -3.819 -21.202 1.00 88.25 244 HIS A C 1
ATOM 1945 O O . HIS A 1 244 ? 17.791 -3.865 -20.280 1.00 88.25 244 HIS A O 1
ATOM 1951 N N . GLN A 1 245 ? 17.189 -3.160 -22.335 1.00 84.38 245 GLN A N 1
ATOM 1952 C CA . GLN A 1 245 ? 18.340 -2.315 -22.611 1.00 84.38 245 GLN A CA 1
ATOM 1953 C C . GLN A 1 245 ? 17.839 -1.038 -23.287 1.00 84.38 245 GLN A C 1
ATOM 1955 O O . GLN A 1 245 ? 16.919 -1.081 -24.100 1.00 84.38 245 GLN A O 1
ATOM 1960 N N . GLY A 1 246 ? 18.439 0.098 -22.940 1.00 85.44 246 GLY A N 1
ATOM 1961 C CA . GLY A 1 246 ? 18.185 1.379 -23.592 1.00 85.44 246 GLY A CA 1
ATOM 1962 C C . GLY A 1 246 ? 19.482 1.957 -24.139 1.00 85.44 246 GLY A C 1
ATOM 1963 O O . GLY A 1 246 ? 20.507 1.921 -23.459 1.00 85.44 246 GLY A O 1
ATOM 1964 N N . VAL A 1 247 ? 19.434 2.493 -25.357 1.00 86.62 247 VAL A N 1
ATOM 1965 C CA . VAL A 1 247 ? 20.539 3.225 -25.984 1.00 86.62 247 VAL A CA 1
ATOM 1966 C C . VAL A 1 247 ? 19.989 4.547 -26.503 1.00 86.62 247 VAL A C 1
ATOM 1968 O O . VAL A 1 247 ? 18.895 4.597 -27.065 1.00 86.62 247 VAL A O 1
ATOM 1971 N N . THR A 1 248 ? 20.725 5.631 -26.276 1.00 90.62 248 THR A N 1
ATOM 1972 C CA . THR A 1 248 ? 20.371 6.945 -26.820 1.00 90.62 248 THR A CA 1
ATOM 1973 C C . THR A 1 248 ? 20.800 7.018 -28.281 1.00 90.62 248 THR A C 1
ATOM 1975 O O . THR A 1 248 ? 21.891 6.571 -28.620 1.00 90.62 248 THR A O 1
ATOM 1978 N N . ILE A 1 249 ? 19.957 7.596 -29.136 1.00 88.12 249 ILE A N 1
ATOM 1979 C CA . ILE A 1 249 ? 20.283 7.825 -30.547 1.00 88.12 249 ILE A CA 1
ATOM 1980 C C . ILE A 1 249 ? 21.434 8.834 -30.659 1.00 88.12 249 ILE A C 1
ATOM 1982 O O . ILE A 1 249 ? 21.489 9.812 -29.910 1.00 88.12 249 ILE A O 1
ATOM 1986 N N . ASP A 1 250 ? 22.334 8.603 -31.615 1.00 87.56 250 ASP A N 1
ATOM 1987 C CA . ASP A 1 250 ? 23.479 9.472 -31.876 1.00 87.56 250 ASP A CA 1
ATOM 1988 C C . ASP A 1 250 ? 23.066 10.939 -32.068 1.00 87.56 250 ASP A C 1
ATOM 1990 O O . ASP A 1 250 ? 22.177 11.268 -32.853 1.00 87.56 250 ASP A O 1
ATOM 1994 N N . GLY A 1 251 ? 23.764 11.835 -31.366 1.00 89.75 251 GLY A N 1
ATOM 1995 C CA . GLY A 1 251 ? 23.547 13.282 -31.440 1.00 89.75 251 GLY A CA 1
ATOM 1996 C C . GLY A 1 251 ? 22.480 13.831 -30.489 1.00 89.75 251 GLY A C 1
ATOM 1997 O O . GLY A 1 251 ? 22.385 15.049 -30.355 1.00 89.75 251 GLY A O 1
ATOM 1998 N N . GLU A 1 252 ? 21.744 12.970 -29.787 1.00 91.75 252 GLU A N 1
ATOM 1999 C CA . GLU A 1 252 ? 20.696 13.362 -28.841 1.00 91.75 252 GLU A CA 1
ATOM 2000 C C . GLU A 1 252 ? 21.050 12.975 -27.395 1.00 91.75 252 GLU A C 1
ATOM 2002 O O . GLU A 1 252 ? 21.949 12.174 -27.131 1.00 91.75 252 GLU A O 1
ATOM 2007 N N . HIS A 1 253 ? 20.330 13.548 -26.428 1.00 90.94 253 HIS A N 1
ATOM 2008 C CA . HIS A 1 253 ? 20.372 13.115 -25.029 1.00 90.94 253 HIS A CA 1
ATOM 2009 C C . HIS A 1 253 ? 19.015 12.536 -24.607 1.00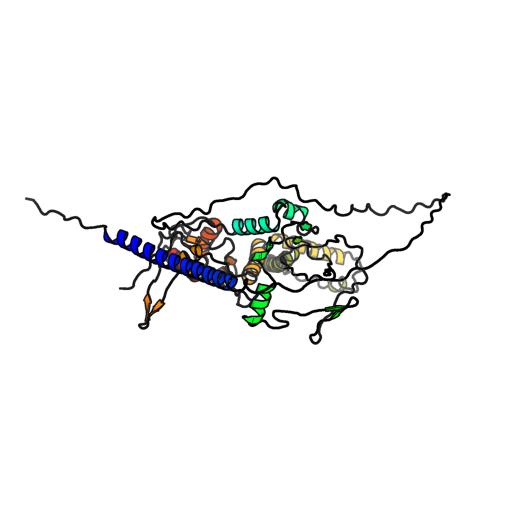 90.94 253 HIS A C 1
ATOM 2011 O O . HIS A 1 253 ? 17.968 12.999 -25.057 1.00 90.94 253 HIS A O 1
ATOM 2017 N N . SER A 1 254 ? 19.008 11.587 -23.670 1.00 92.38 254 SER A N 1
ATOM 2018 C CA . SER A 1 254 ? 17.775 11.006 -23.124 1.00 92.38 254 SER A CA 1
ATOM 2019 C C . SER A 1 254 ? 17.630 11.311 -21.633 1.00 92.38 254 SER A C 1
ATOM 2021 O O . SER A 1 254 ? 18.588 11.190 -20.871 1.00 92.38 254 SER A O 1
ATOM 2023 N N . LEU A 1 255 ? 16.424 11.706 -21.221 1.00 92.19 255 LEU A N 1
ATOM 2024 C CA . LEU A 1 255 ? 16.023 11.841 -19.821 1.00 92.19 255 LEU A CA 1
ATOM 2025 C C . LEU A 1 255 ? 14.672 11.150 -19.647 1.00 92.19 255 LEU A C 1
ATOM 2027 O O . LEU A 1 255 ? 13.693 11.533 -20.284 1.00 92.19 255 LEU A O 1
ATOM 2031 N N . HIS A 1 256 ? 14.613 10.168 -18.755 1.00 94.25 256 HIS A N 1
ATOM 2032 C CA . HIS A 1 256 ? 13.378 9.489 -18.382 1.00 94.25 256 HIS A CA 1
ATOM 2033 C C . HIS A 1 256 ? 13.319 9.288 -16.866 1.00 94.25 256 HIS A C 1
ATOM 2035 O O . HIS A 1 256 ? 14.337 9.350 -16.177 1.00 94.25 256 HIS A O 1
ATOM 2041 N N . VAL A 1 257 ? 12.112 9.044 -16.353 1.00 94.81 257 VAL A N 1
ATOM 2042 C CA . VAL A 1 257 ? 11.874 8.672 -14.955 1.00 94.81 257 VAL A CA 1
ATOM 2043 C C . VAL A 1 257 ? 11.222 7.305 -14.933 1.00 94.81 257 VAL A C 1
ATOM 2045 O O . VAL A 1 257 ? 10.152 7.117 -15.509 1.00 94.81 257 VAL A O 1
ATOM 2048 N N . THR A 1 258 ? 11.850 6.370 -14.230 1.00 95.44 258 THR A N 1
ATOM 2049 C CA . THR A 1 258 ? 11.288 5.041 -13.998 1.00 95.44 258 THR A CA 1
ATOM 2050 C C . THR A 1 258 ? 10.535 5.042 -12.677 1.00 95.44 258 THR A C 1
ATOM 2052 O O . THR A 1 258 ? 11.132 5.180 -11.612 1.00 95.44 258 THR A O 1
ATOM 2055 N N . ILE A 1 259 ? 9.216 4.867 -12.741 1.00 95.38 259 ILE A N 1
ATOM 2056 C CA . ILE A 1 259 ? 8.386 4.648 -11.555 1.00 95.38 259 ILE A CA 1
ATOM 2057 C C . ILE A 1 259 ? 8.321 3.140 -11.323 1.00 95.38 259 ILE A C 1
ATOM 2059 O O . ILE A 1 259 ? 7.781 2.406 -12.149 1.00 95.38 259 ILE A O 1
ATOM 2063 N N . SER A 1 260 ? 8.884 2.680 -10.207 1.00 95.06 260 SER A N 1
ATOM 2064 C CA . SER A 1 260 ? 8.875 1.269 -9.815 1.00 95.06 260 SER A CA 1
ATOM 2065 C C . SER A 1 260 ? 7.952 1.047 -8.619 1.00 95.06 260 SER A C 1
ATOM 2067 O O . SER A 1 260 ? 7.803 1.911 -7.759 1.00 95.06 260 SER A O 1
ATOM 2069 N N . MET A 1 261 ? 7.284 -0.104 -8.595 1.00 94.44 261 MET A N 1
ATOM 2070 C CA . MET A 1 261 ? 6.352 -0.497 -7.537 1.00 94.44 261 MET A CA 1
ATOM 2071 C C . MET A 1 261 ? 6.248 -2.029 -7.478 1.00 94.44 261 MET A C 1
ATOM 2073 O O . MET A 1 261 ? 6.856 -2.722 -8.294 1.00 94.44 261 MET A O 1
ATOM 2077 N N . TYR A 1 262 ? 5.463 -2.564 -6.536 1.00 94.88 262 TYR A N 1
ATOM 2078 C CA . TYR A 1 262 ? 5.201 -4.010 -6.407 1.00 94.88 262 TYR A CA 1
ATOM 2079 C C . TYR A 1 262 ? 6.423 -4.870 -6.021 1.00 94.88 262 TYR A C 1
ATOM 2081 O O . TYR A 1 262 ? 6.478 -6.073 -6.287 1.00 94.88 262 TYR A O 1
ATOM 2089 N N . GLN A 1 263 ? 7.417 -4.271 -5.362 1.00 93.25 263 GLN A N 1
ATOM 2090 C CA . GLN A 1 263 ? 8.533 -5.017 -4.783 1.00 93.25 263 GLN A CA 1
ATOM 2091 C C . GLN A 1 263 ? 8.063 -5.790 -3.540 1.00 93.25 263 GLN A C 1
ATOM 2093 O O . GLN A 1 263 ? 7.506 -5.187 -2.628 1.00 93.25 263 GLN A O 1
ATOM 2098 N N . LYS A 1 264 ? 8.321 -7.108 -3.492 1.00 91.12 264 LYS A N 1
ATOM 2099 C CA . LYS A 1 264 ? 7.920 -8.003 -2.381 1.00 91.12 264 LYS A CA 1
ATOM 2100 C C . LYS A 1 264 ? 6.428 -7.894 -2.023 1.00 91.12 264 LYS A C 1
ATOM 2102 O O . LYS A 1 264 ? 6.055 -7.685 -0.868 1.00 91.12 264 LYS A O 1
ATOM 2107 N N . HIS A 1 265 ? 5.582 -7.957 -3.050 1.00 94.94 265 HIS A N 1
ATOM 2108 C CA . HIS A 1 265 ? 4.129 -7.845 -2.928 1.00 94.94 265 HIS A CA 1
ATOM 2109 C C . HIS A 1 265 ? 3.393 -8.906 -3.766 1.00 94.94 265 HIS A C 1
ATOM 2111 O O . HIS A 1 265 ? 2.447 -8.605 -4.488 1.00 94.94 265 HIS A O 1
ATOM 2117 N N . ALA A 1 266 ? 3.870 -10.150 -3.717 1.00 96.00 266 ALA A N 1
ATOM 2118 C CA . ALA A 1 266 ? 3.286 -11.309 -4.384 1.00 96.00 266 ALA A CA 1
ATOM 2119 C C . ALA A 1 266 ? 2.551 -12.230 -3.393 1.00 96.00 266 ALA A C 1
ATOM 2121 O O . ALA A 1 266 ? 2.706 -12.129 -2.177 1.00 96.00 266 ALA A O 1
ATOM 2122 N N . TRP A 1 267 ? 1.805 -13.207 -3.921 1.00 97.75 267 TRP A N 1
ATOM 2123 C CA . TRP A 1 267 ? 1.189 -14.272 -3.116 1.00 97.75 267 TRP A CA 1
ATOM 2124 C C . TRP A 1 267 ? 2.198 -15.022 -2.242 1.00 97.75 267 TRP A C 1
ATOM 2126 O O . TRP A 1 267 ? 1.868 -15.401 -1.124 1.00 97.75 267 TRP A O 1
ATOM 2136 N N . ALA A 1 268 ? 3.427 -15.207 -2.731 1.00 97.31 268 ALA A N 1
ATOM 2137 C CA . ALA A 1 268 ? 4.502 -15.816 -1.956 1.00 97.31 268 ALA A CA 1
ATOM 2138 C C . ALA A 1 268 ? 4.829 -14.998 -0.697 1.00 97.31 268 ALA A C 1
ATOM 2140 O O . ALA A 1 268 ? 4.915 -15.580 0.374 1.00 97.31 268 ALA A O 1
ATOM 2141 N N . ASP A 1 269 ? 4.914 -13.665 -0.794 1.00 97.06 269 ASP A N 1
ATOM 2142 C CA . ASP A 1 269 ? 5.204 -12.797 0.356 1.00 97.06 269 ASP A CA 1
ATOM 2143 C C . ASP A 1 269 ? 4.080 -12.853 1.413 1.00 97.06 269 ASP A C 1
ATOM 2145 O O . ASP A 1 269 ? 4.350 -12.816 2.616 1.00 97.06 269 ASP A O 1
ATOM 2149 N N . LEU A 1 270 ? 2.816 -12.984 0.981 1.00 97.69 270 LEU A N 1
ATOM 2150 C CA . LEU A 1 270 ? 1.684 -13.207 1.890 1.00 97.69 270 LEU A CA 1
ATOM 2151 C C . LEU A 1 270 ? 1.778 -14.580 2.569 1.00 97.69 270 LEU A C 1
ATOM 2153 O O . LEU A 1 270 ? 1.632 -14.682 3.786 1.00 97.69 270 LEU A O 1
ATOM 2157 N N . LEU A 1 271 ? 2.043 -15.637 1.796 1.00 97.56 271 LEU A N 1
ATOM 2158 C CA . LEU A 1 271 ? 2.169 -17.004 2.309 1.00 97.56 271 LEU A CA 1
ATOM 2159 C C . LEU A 1 271 ? 3.363 -17.157 3.261 1.00 97.56 271 LEU A C 1
ATOM 2161 O O . LEU A 1 271 ? 3.236 -17.840 4.275 1.00 97.56 271 LEU A O 1
ATOM 2165 N N . GLU A 1 272 ? 4.485 -16.488 2.985 1.00 96.44 272 GLU A N 1
ATOM 2166 C CA . GLU A 1 272 ? 5.665 -16.452 3.858 1.00 96.44 272 GLU A CA 1
ATOM 2167 C C . GLU A 1 272 ? 5.361 -15.837 5.230 1.00 96.44 272 GLU A C 1
ATOM 2169 O O . GLU A 1 272 ? 5.978 -16.228 6.218 1.00 96.44 272 GLU A O 1
ATOM 2174 N N . LYS A 1 273 ? 4.390 -14.918 5.323 1.00 95.00 273 LYS A N 1
ATOM 2175 C CA . LYS A 1 273 ? 3.895 -14.389 6.606 1.00 95.00 273 LYS A CA 1
ATOM 2176 C C . LYS A 1 273 ? 2.842 -15.298 7.241 1.00 95.00 273 LYS A C 1
ATOM 2178 O O . LYS A 1 273 ? 2.897 -15.558 8.439 1.00 95.00 273 LYS A O 1
ATOM 2183 N N . MET A 1 274 ? 1.894 -15.780 6.442 1.00 97.19 274 MET A N 1
ATOM 2184 C CA . MET A 1 274 ? 0.704 -16.482 6.923 1.00 97.19 274 MET A CA 1
ATOM 2185 C C . MET A 1 274 ? 0.991 -17.912 7.396 1.00 97.19 274 MET A C 1
ATOM 2187 O O . MET A 1 274 ? 0.479 -18.323 8.434 1.00 97.19 274 MET A O 1
ATOM 2191 N N . ILE A 1 275 ? 1.798 -18.683 6.657 1.00 97.31 275 ILE A N 1
ATOM 2192 C CA . ILE A 1 275 ? 2.036 -20.105 6.957 1.00 97.31 275 ILE A CA 1
ATOM 2193 C C . ILE A 1 275 ? 2.745 -20.296 8.309 1.00 97.31 275 ILE A C 1
ATOM 2195 O O . ILE A 1 275 ? 2.284 -21.135 9.087 1.00 97.31 275 ILE A O 1
ATOM 2199 N N . PRO A 1 276 ? 3.820 -19.549 8.645 1.00 96.81 276 PRO A N 1
ATOM 2200 C CA . PRO A 1 276 ? 4.444 -19.670 9.960 1.00 96.81 276 PRO A CA 1
ATOM 2201 C C . PRO A 1 276 ? 3.480 -19.345 11.104 1.00 96.81 276 PRO A C 1
ATOM 2203 O O . PRO A 1 276 ? 3.461 -20.074 12.093 1.00 96.81 276 PRO A O 1
ATOM 2206 N N . ALA A 1 277 ? 2.653 -18.304 10.954 1.00 96.25 277 ALA A N 1
ATOM 2207 C CA . ALA A 1 277 ? 1.653 -17.929 11.952 1.00 96.25 277 ALA A CA 1
ATOM 2208 C C . ALA A 1 277 ? 0.588 -19.026 12.127 1.00 96.25 277 ALA A C 1
ATOM 2210 O O . ALA A 1 277 ? 0.348 -19.477 13.246 1.00 96.25 277 ALA A O 1
ATOM 2211 N N . ALA A 1 278 ? 0.041 -19.548 11.025 1.00 98.19 278 ALA A N 1
ATOM 2212 C CA . ALA A 1 278 ? -0.925 -20.648 11.046 1.00 98.19 278 ALA A CA 1
ATOM 2213 C C . ALA A 1 278 ? -0.375 -21.905 11.734 1.00 98.19 278 ALA A C 1
ATOM 2215 O O . ALA A 1 278 ? -1.080 -22.565 12.495 1.00 98.19 278 ALA A O 1
ATOM 2216 N N . LEU A 1 279 ? 0.903 -22.226 11.502 1.00 98.06 279 LEU A N 1
ATOM 2217 C CA . LEU A 1 279 ? 1.561 -23.346 12.168 1.00 98.06 279 LEU A CA 1
ATOM 2218 C C . LEU A 1 279 ? 1.664 -23.125 13.685 1.00 98.06 279 LEU A C 1
ATOM 2220 O O . LEU A 1 279 ? 1.422 -24.064 14.439 1.00 98.06 279 LEU A O 1
ATOM 2224 N N . GLN A 1 280 ? 1.989 -21.912 14.145 1.00 97.38 280 GLN A N 1
ATOM 2225 C CA . GLN A 1 280 ? 2.029 -21.610 15.583 1.00 97.38 280 GLN A CA 1
ATOM 2226 C C . GLN A 1 280 ? 0.648 -21.740 16.234 1.00 97.38 280 GLN A C 1
ATOM 2228 O O . GLN A 1 280 ? 0.533 -22.337 17.305 1.00 97.38 280 GLN A O 1
ATOM 2233 N N . ILE A 1 281 ? -0.404 -21.255 15.569 1.00 97.38 281 ILE A N 1
ATOM 2234 C CA . ILE A 1 281 ? -1.789 -21.410 16.039 1.00 97.38 281 ILE A CA 1
ATOM 2235 C C . ILE A 1 281 ? -2.145 -22.902 16.137 1.00 97.38 281 ILE A C 1
ATOM 2237 O O . ILE A 1 281 ? -2.562 -23.373 17.197 1.00 97.38 281 ILE A O 1
ATOM 2241 N N . ALA A 1 282 ? -1.875 -23.679 15.082 1.00 98.06 282 ALA A N 1
ATOM 2242 C CA . ALA A 1 282 ? -2.133 -25.118 15.061 1.00 98.06 282 ALA A CA 1
ATOM 2243 C C . ALA A 1 282 ? -1.389 -25.874 16.181 1.00 98.06 282 ALA A C 1
ATOM 2245 O O . ALA A 1 282 ? -1.973 -26.745 16.830 1.00 98.06 282 ALA A O 1
ATOM 2246 N N . ILE A 1 283 ? -0.124 -25.518 16.453 1.00 98.12 283 ILE A N 1
ATOM 2247 C CA . ILE A 1 283 ? 0.676 -26.089 17.551 1.00 98.12 283 ILE A CA 1
ATOM 2248 C C . ILE A 1 283 ? 0.050 -25.798 18.914 1.00 98.12 283 ILE A C 1
ATOM 2250 O O . ILE A 1 283 ? 0.104 -26.662 19.788 1.00 98.12 283 ILE A O 1
ATOM 2254 N N . ASN A 1 284 ? -0.537 -24.620 19.121 1.00 97.38 284 ASN A N 1
ATOM 2255 C CA . ASN A 1 284 ? -1.139 -24.239 20.400 1.00 97.38 284 ASN A CA 1
ATOM 2256 C C . ASN A 1 284 ? -2.504 -24.904 20.616 1.00 97.38 284 ASN A C 1
ATOM 2258 O O . ASN A 1 284 ? -2.796 -25.393 21.711 1.00 97.38 284 ASN A O 1
ATOM 2262 N N . GLU A 1 285 ? -3.313 -25.010 19.567 1.00 97.50 285 GLU A N 1
ATOM 2263 C CA . GLU A 1 285 ? -4.708 -25.444 19.681 1.00 97.50 285 GLU A CA 1
ATOM 2264 C C . GLU A 1 285 ? -4.909 -26.952 19.495 1.00 97.50 285 GLU A C 1
ATOM 2266 O O . GLU A 1 285 ? -5.857 -27.520 20.041 1.00 97.50 285 GLU A O 1
ATOM 2271 N N . ASN A 1 286 ? -4.018 -27.634 18.771 1.00 97.44 286 ASN A N 1
ATOM 2272 C CA . ASN A 1 286 ? -4.209 -29.032 18.399 1.00 97.44 286 ASN A CA 1
ATOM 2273 C C . ASN A 1 286 ? -3.049 -29.919 18.856 1.00 97.44 286 ASN A C 1
ATOM 2275 O O . ASN A 1 286 ? -1.899 -29.759 18.451 1.00 97.44 286 ASN A O 1
ATOM 2279 N N . ILE A 1 287 ? -3.373 -30.901 19.704 1.00 97.06 287 ILE A N 1
ATOM 2280 C CA . ILE A 1 287 ? -2.380 -31.789 20.310 1.00 97.06 287 ILE A CA 1
ATOM 2281 C C . ILE A 1 287 ? -1.647 -32.667 19.293 1.00 97.06 287 ILE A C 1
ATOM 2283 O O . ILE A 1 287 ? -0.491 -32.990 19.541 1.00 97.06 287 ILE A O 1
ATOM 2287 N N . GLU A 1 288 ? -2.252 -32.987 18.144 1.00 96.75 288 GLU A N 1
ATOM 2288 C CA . GLU A 1 288 ? -1.600 -33.808 17.113 1.00 96.75 288 GLU A CA 1
ATOM 2289 C C . GLU A 1 288 ? -0.320 -33.152 16.577 1.00 96.75 288 GLU A C 1
ATOM 2291 O O . GLU A 1 288 ? 0.643 -33.843 16.261 1.00 96.75 288 GLU A O 1
ATOM 2296 N N . PHE A 1 289 ? -0.267 -31.816 16.522 1.00 97.31 289 PHE A N 1
ATOM 2297 C CA . PHE A 1 289 ? 0.936 -31.080 16.110 1.00 97.31 289 PHE A CA 1
ATOM 2298 C C . PHE A 1 289 ? 2.041 -31.082 17.176 1.00 97.31 289 PHE A C 1
ATOM 2300 O O . PHE A 1 289 ? 3.165 -30.669 16.895 1.00 97.31 289 PHE A O 1
ATOM 2307 N N . ARG A 1 290 ? 1.733 -31.538 18.396 1.00 97.25 290 ARG A N 1
ATOM 2308 C CA . ARG A 1 290 ? 2.671 -31.664 19.522 1.00 97.25 290 ARG A CA 1
ATOM 2309 C C . ARG A 1 290 ? 3.064 -33.113 19.809 1.00 97.25 290 ARG A C 1
ATOM 2311 O O . ARG A 1 290 ? 3.853 -33.352 20.723 1.00 97.25 290 ARG A O 1
ATOM 2318 N N . GLU A 1 291 ? 2.508 -34.076 19.077 1.00 97.19 291 GLU A N 1
ATOM 2319 C CA . GLU A 1 291 ? 2.897 -35.477 19.202 1.00 97.19 291 GLU A CA 1
ATOM 2320 C C . GLU A 1 291 ? 4.357 -35.671 18.775 1.00 97.19 291 GLU A C 1
ATOM 2322 O O . GLU A 1 291 ? 4.867 -35.015 17.866 1.00 97.19 291 GLU A O 1
ATOM 2327 N N . GLY A 1 292 ? 5.052 -36.577 19.465 1.00 96.81 292 GLY A N 1
ATOM 2328 C CA . GLY A 1 292 ? 6.441 -36.891 19.152 1.00 96.81 292 GLY A CA 1
ATOM 2329 C C . GLY A 1 292 ? 6.568 -37.562 17.786 1.00 96.81 292 GLY A C 1
ATOM 2330 O O . GLY A 1 292 ? 5.738 -38.386 17.403 1.00 96.81 292 GLY A O 1
ATOM 2331 N N . LEU A 1 293 ? 7.647 -37.249 17.069 1.00 96.75 293 LEU A N 1
ATOM 2332 C CA . LEU A 1 293 ? 7.983 -37.956 15.836 1.00 96.75 293 LEU A CA 1
ATOM 2333 C C . LEU A 1 293 ? 8.212 -39.455 16.114 1.00 96.75 293 LEU A C 1
ATOM 2335 O O . LEU A 1 293 ? 8.733 -39.804 17.180 1.00 96.75 293 LEU A O 1
ATOM 2339 N N . PRO A 1 294 ? 7.889 -40.348 15.160 1.00 95.50 294 PRO A N 1
ATOM 2340 C CA . PRO A 1 294 ? 8.284 -41.748 15.250 1.00 95.50 294 PRO A CA 1
ATOM 2341 C C . PRO A 1 294 ? 9.799 -41.886 15.442 1.00 95.50 294 PRO A C 1
ATOM 2343 O O . PRO A 1 294 ? 10.579 -41.241 14.742 1.00 95.50 294 PRO A O 1
ATOM 2346 N N . LEU A 1 295 ? 10.222 -42.741 16.377 1.00 96.50 295 LEU A N 1
ATOM 2347 C CA . LEU A 1 295 ? 11.642 -42.913 16.722 1.00 96.50 295 LEU A CA 1
ATOM 2348 C C . LEU A 1 295 ? 12.491 -43.411 15.540 1.00 96.50 295 LEU A C 1
ATOM 2350 O O . LEU A 1 295 ? 13.689 -43.154 15.495 1.00 96.50 295 LEU A O 1
ATOM 2354 N N . ASP A 1 296 ? 11.858 -44.101 14.593 1.00 95.88 296 ASP A N 1
ATOM 2355 C CA . ASP A 1 296 ? 12.448 -44.693 13.392 1.00 95.88 296 ASP A CA 1
ATOM 2356 C C . ASP A 1 296 ? 12.425 -43.759 12.166 1.00 95.88 296 ASP A C 1
ATOM 2358 O O . ASP A 1 296 ? 12.796 -44.169 11.068 1.00 95.88 296 ASP A O 1
ATOM 2362 N N . ILE A 1 297 ? 12.005 -42.493 12.304 1.00 95.38 297 ILE A N 1
ATOM 2363 C CA . ILE A 1 297 ? 11.860 -41.576 11.157 1.00 95.38 297 ILE A CA 1
ATOM 2364 C C . ILE A 1 297 ? 13.170 -41.378 10.373 1.00 95.38 297 ILE A C 1
ATOM 2366 O O . ILE A 1 297 ? 13.160 -41.298 9.143 1.00 95.38 297 ILE A O 1
ATOM 2370 N N . TYR A 1 298 ? 14.311 -41.343 11.065 1.00 95.06 298 TYR A N 1
ATOM 2371 C CA . TYR A 1 298 ? 15.622 -41.112 10.450 1.00 95.06 298 TYR A CA 1
ATOM 2372 C C . TYR A 1 298 ? 16.156 -42.319 9.664 1.00 95.06 298 TYR A C 1
ATOM 2374 O O . TYR A 1 298 ? 17.016 -42.137 8.808 1.00 95.06 298 TYR A O 1
ATOM 2382 N N . ASP A 1 299 ? 15.607 -43.516 9.887 1.00 95.00 299 ASP A N 1
ATOM 2383 C CA . ASP A 1 299 ? 15.953 -44.732 9.133 1.00 95.00 299 ASP A CA 1
ATOM 2384 C C . ASP A 1 299 ? 15.193 -44.817 7.792 1.00 95.00 299 ASP A C 1
ATOM 2386 O O . ASP A 1 299 ? 15.404 -45.725 6.981 1.00 95.00 299 ASP A O 1
ATOM 2390 N N . HIS A 1 300 ? 14.259 -43.888 7.558 1.00 93.56 300 HIS A N 1
ATOM 2391 C CA . HIS A 1 300 ? 13.346 -43.899 6.414 1.00 93.56 300 HIS A CA 1
ATOM 2392 C C . HIS A 1 300 ? 13.368 -42.609 5.584 1.00 93.56 300 HIS A C 1
ATOM 2394 O O . HIS A 1 300 ? 13.017 -42.645 4.402 1.00 93.56 300 HIS A O 1
ATOM 2400 N N . PHE A 1 301 ? 13.795 -41.487 6.166 1.00 94.25 301 PHE A N 1
ATOM 2401 C CA . PHE A 1 301 ? 13.896 -40.188 5.497 1.00 94.25 301 PHE A CA 1
ATOM 2402 C C . PHE A 1 301 ? 15.334 -39.665 5.469 1.00 94.25 301 PHE A C 1
ATOM 2404 O O . PHE A 1 301 ? 16.200 -40.100 6.218 1.00 94.25 301 PHE A O 1
ATOM 2411 N N . GLY A 1 302 ? 15.582 -38.689 4.596 1.00 93.44 302 GLY A N 1
ATOM 2412 C CA . GLY A 1 302 ? 16.900 -38.094 4.379 1.00 93.44 302 GLY A CA 1
ATOM 2413 C C . GLY A 1 302 ? 17.506 -38.495 3.037 1.00 93.44 302 GLY A C 1
ATOM 2414 O O . GLY A 1 302 ? 16.985 -39.356 2.332 1.00 93.44 302 GLY A O 1
ATOM 2415 N N . LEU A 1 303 ? 18.616 -37.846 2.676 1.00 95.44 303 LEU A N 1
ATOM 2416 C CA . LEU A 1 303 ? 19.232 -37.970 1.349 1.00 95.44 303 LEU A CA 1
ATOM 2417 C C . LEU A 1 303 ? 19.614 -39.418 0.997 1.00 95.44 303 LEU A C 1
ATOM 2419 O O . LEU A 1 303 ? 19.488 -39.820 -0.149 1.00 95.44 303 LEU A O 1
ATOM 2423 N N . VAL A 1 304 ? 20.030 -40.217 1.986 1.00 94.50 304 VAL A N 1
ATOM 2424 C CA . VAL A 1 304 ? 20.402 -41.633 1.797 1.00 94.50 304 VAL A CA 1
ATOM 2425 C C . VAL A 1 304 ? 19.192 -42.507 1.435 1.00 94.50 304 VAL A C 1
ATOM 2427 O O . VAL A 1 304 ? 19.339 -43.518 0.754 1.00 94.50 304 VAL A O 1
ATOM 2430 N N . HIS A 1 305 ? 17.992 -42.111 1.864 1.00 91.69 305 HIS A N 1
ATOM 2431 C CA . HIS A 1 305 ? 16.753 -42.876 1.711 1.00 91.69 305 HIS A CA 1
ATOM 2432 C C . HIS A 1 305 ? 15.754 -42.206 0.749 1.00 91.69 305 HIS A C 1
ATOM 2434 O O . HIS A 1 305 ? 14.589 -42.616 0.688 1.00 91.69 305 HIS A O 1
ATOM 2440 N N . SER A 1 306 ? 16.175 -41.188 -0.019 1.00 91.31 306 SER A N 1
ATOM 2441 C CA . SER A 1 306 ? 15.290 -40.430 -0.921 1.00 91.31 306 SER A CA 1
ATOM 2442 C C . SER A 1 306 ? 14.610 -41.334 -1.945 1.00 91.31 306 SER A C 1
ATOM 2444 O O . SER A 1 306 ? 13.397 -41.239 -2.131 1.00 91.31 306 SER A O 1
ATOM 2446 N N . ASP A 1 307 ? 15.371 -42.277 -2.500 1.00 92.50 307 ASP A N 1
ATOM 2447 C CA . ASP A 1 307 ? 14.947 -43.127 -3.617 1.00 92.50 307 ASP A CA 1
ATOM 2448 C C . ASP A 1 307 ? 14.305 -44.443 -3.151 1.00 92.50 307 ASP A C 1
ATOM 2450 O O . ASP A 1 307 ? 13.807 -45.232 -3.955 1.00 92.50 307 ASP A O 1
ATOM 2454 N N . THR A 1 308 ? 14.310 -44.705 -1.840 1.00 91.44 308 THR A N 1
ATOM 2455 C CA . THR A 1 308 ? 13.718 -45.918 -1.268 1.00 91.44 308 THR A CA 1
ATOM 2456 C C . THR A 1 308 ? 12.268 -45.655 -0.874 1.00 91.44 308 THR A C 1
ATOM 2458 O O . THR A 1 308 ? 11.987 -44.739 -0.100 1.00 91.44 308 THR A O 1
ATOM 2461 N N . ASN A 1 309 ? 11.347 -46.489 -1.359 1.00 90.19 309 ASN A N 1
ATOM 2462 C CA . ASN A 1 309 ? 9.928 -46.436 -1.003 1.00 90.19 309 ASN A CA 1
ATOM 2463 C C . ASN A 1 309 ? 9.559 -47.652 -0.153 1.00 90.19 309 ASN A C 1
ATOM 2465 O O . ASN A 1 309 ? 9.422 -48.763 -0.666 1.00 90.19 309 ASN A O 1
ATOM 2469 N N . THR A 1 310 ? 9.405 -47.445 1.155 1.00 93.50 310 THR A N 1
ATOM 2470 C CA . THR A 1 310 ? 8.947 -48.475 2.095 1.00 93.50 310 THR A CA 1
ATOM 2471 C C . THR A 1 310 ? 7.506 -48.192 2.536 1.00 93.50 310 THR A C 1
ATOM 2473 O O . THR A 1 310 ? 7.099 -47.028 2.572 1.00 93.50 310 THR A O 1
ATOM 2476 N N . PRO A 1 311 ? 6.722 -49.216 2.931 1.00 95.25 311 PRO A N 1
ATOM 2477 C CA . PRO A 1 311 ? 5.390 -48.998 3.502 1.00 95.25 311 PRO A CA 1
ATOM 2478 C C . PRO A 1 311 ? 5.408 -48.074 4.728 1.00 95.25 311 PRO A C 1
ATOM 2480 O O . PRO A 1 311 ? 4.512 -47.254 4.895 1.00 95.25 311 PRO A O 1
ATOM 2483 N N . ARG A 1 312 ? 6.465 -48.163 5.546 1.00 94.62 312 ARG A N 1
ATOM 2484 C CA . ARG A 1 312 ? 6.659 -47.325 6.734 1.00 94.62 312 ARG A CA 1
ATOM 2485 C C . ARG A 1 312 ? 6.907 -45.854 6.381 1.00 94.62 312 ARG A C 1
ATOM 2487 O O . ARG A 1 312 ? 6.313 -44.977 6.997 1.00 94.62 312 ARG A O 1
ATOM 2494 N N . LYS A 1 313 ? 7.712 -45.577 5.347 1.00 94.88 313 LYS A N 1
ATOM 2495 C CA . LYS A 1 313 ? 7.900 -44.218 4.811 1.00 94.88 313 LYS A CA 1
ATOM 2496 C C . LYS A 1 313 ? 6.579 -43.644 4.296 1.00 94.88 313 LYS A C 1
ATOM 2498 O O . LYS A 1 313 ? 6.238 -42.521 4.645 1.00 94.88 313 LYS A O 1
ATOM 2503 N N . ALA A 1 314 ? 5.810 -44.431 3.541 1.00 96.00 314 ALA A N 1
ATOM 2504 C CA . ALA A 1 314 ? 4.504 -44.008 3.033 1.00 96.00 314 ALA A CA 1
ATOM 2505 C C . ALA A 1 314 ? 3.51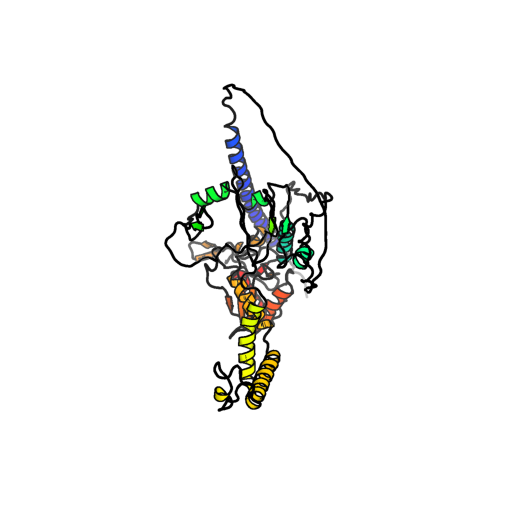1 -43.684 4.167 1.00 96.00 314 ALA A C 1
ATOM 2507 O O . ALA A 1 314 ? 2.842 -42.658 4.114 1.00 96.00 314 ALA A O 1
ATOM 2508 N N . GLU A 1 315 ? 3.453 -44.507 5.220 1.00 96.00 315 GLU A N 1
ATOM 2509 C CA . GLU A 1 315 ? 2.642 -44.234 6.419 1.00 96.00 315 GLU A CA 1
ATOM 2510 C C . GLU A 1 315 ? 3.005 -42.881 7.057 1.00 96.00 315 GLU A C 1
ATOM 2512 O O . GLU A 1 315 ? 2.125 -42.070 7.348 1.00 96.00 315 GLU A O 1
ATOM 2517 N N . MET A 1 316 ? 4.301 -42.608 7.234 1.00 95.56 316 MET A N 1
ATOM 2518 C CA . MET A 1 316 ? 4.781 -41.342 7.798 1.00 95.56 316 MET A CA 1
ATOM 2519 C C . MET A 1 316 ? 4.517 -40.144 6.872 1.00 95.56 316 MET A C 1
ATOM 2521 O O . MET A 1 316 ? 4.134 -39.077 7.352 1.00 95.56 316 MET A O 1
ATOM 2525 N N . GLU A 1 317 ? 4.667 -40.300 5.553 1.00 95.69 317 GLU A N 1
ATOM 2526 C CA . GLU A 1 317 ? 4.306 -39.258 4.580 1.00 95.69 317 GLU A CA 1
ATOM 2527 C C . GLU A 1 317 ? 2.820 -38.902 4.655 1.00 95.69 317 GLU A C 1
ATOM 2529 O O . GLU A 1 317 ? 2.470 -37.724 4.581 1.00 95.69 317 GLU A O 1
ATOM 2534 N N . GLU A 1 318 ? 1.943 -39.892 4.831 1.00 96.81 318 GLU A N 1
ATOM 2535 C CA . GLU A 1 318 ? 0.511 -39.646 5.011 1.00 96.81 318 GLU A CA 1
ATOM 2536 C C . GLU A 1 318 ? 0.223 -38.872 6.302 1.00 96.81 318 GLU A C 1
ATOM 2538 O O . GLU A 1 318 ? -0.629 -37.983 6.299 1.00 96.81 318 GLU A O 1
ATOM 2543 N N . ILE A 1 319 ? 0.971 -39.117 7.385 1.00 96.38 319 ILE A N 1
ATOM 2544 C CA . ILE A 1 319 ? 0.881 -38.299 8.606 1.00 96.38 319 ILE A CA 1
ATOM 2545 C C . ILE A 1 319 ? 1.293 -36.850 8.309 1.00 96.38 319 ILE A C 1
ATOM 2547 O O . ILE A 1 319 ? 0.540 -35.933 8.643 1.00 96.38 319 ILE A O 1
ATOM 2551 N N . VAL A 1 320 ? 2.430 -36.628 7.638 1.00 96.25 320 VAL A N 1
ATOM 2552 C CA . VAL A 1 320 ? 2.908 -35.276 7.281 1.00 96.25 320 VAL A CA 1
ATOM 2553 C C . VAL A 1 320 ? 1.895 -34.548 6.396 1.00 96.25 320 VAL A C 1
ATOM 2555 O O . VAL A 1 320 ? 1.524 -33.416 6.700 1.00 96.25 320 VAL A O 1
ATOM 2558 N N . LYS A 1 321 ? 1.395 -35.191 5.333 1.00 97.38 321 LYS A N 1
ATOM 2559 C CA . LYS A 1 321 ? 0.387 -34.608 4.430 1.00 97.38 321 LYS A CA 1
ATOM 2560 C C . LYS A 1 321 ? -0.920 -34.310 5.160 1.00 97.38 321 LYS A C 1
ATOM 2562 O O . LYS A 1 321 ? -1.515 -33.257 4.934 1.00 97.38 321 LYS A O 1
ATOM 2567 N N . ARG A 1 322 ? -1.361 -35.206 6.050 1.00 97.38 322 ARG A N 1
ATOM 2568 C CA . ARG A 1 322 ? -2.561 -35.007 6.874 1.00 97.38 322 ARG A CA 1
ATOM 2569 C C . ARG A 1 322 ? -2.407 -33.797 7.791 1.00 97.38 322 ARG A C 1
ATOM 2571 O O . ARG A 1 322 ? -3.314 -32.969 7.821 1.00 97.38 322 ARG A O 1
ATOM 2578 N N . LEU A 1 323 ? -1.288 -33.686 8.510 1.00 97.31 323 LEU A N 1
ATOM 2579 C CA . LEU A 1 323 ? -1.002 -32.540 9.379 1.00 97.31 323 LEU A CA 1
ATOM 2580 C C . LEU A 1 323 ? -0.887 -31.248 8.564 1.00 97.31 323 LEU A C 1
ATOM 2582 O O . LEU A 1 323 ? -1.518 -30.256 8.911 1.00 97.31 323 LEU A O 1
ATOM 2586 N N . PHE A 1 324 ? -0.185 -31.273 7.430 1.00 96.88 324 PHE A N 1
ATOM 2587 C CA . PHE A 1 324 ? -0.094 -30.121 6.532 1.00 96.88 324 PHE A CA 1
ATOM 2588 C C . PHE A 1 324 ? -1.474 -29.665 6.037 1.00 96.88 324 PHE A C 1
ATOM 2590 O O . PHE A 1 324 ? -1.787 -28.479 6.077 1.00 96.88 324 PHE A O 1
ATOM 2597 N N . ASN A 1 325 ? -2.348 -30.598 5.645 1.00 97.19 325 ASN A N 1
ATOM 2598 C CA . ASN A 1 325 ? -3.718 -30.274 5.246 1.00 97.19 325 ASN A CA 1
ATOM 2599 C C . ASN A 1 325 ? -4.561 -29.714 6.404 1.00 97.19 325 ASN A C 1
ATOM 2601 O O . ASN A 1 325 ? -5.497 -28.975 6.129 1.00 97.19 325 ASN A O 1
ATOM 2605 N N . LYS A 1 326 ? -4.247 -30.024 7.667 1.00 97.25 326 LYS A N 1
ATOM 2606 C CA . LYS A 1 326 ? -4.916 -29.417 8.830 1.00 97.25 326 LYS A CA 1
ATOM 2607 C C . LYS A 1 326 ? -4.475 -27.974 9.086 1.00 97.25 326 LYS A C 1
ATOM 2609 O O . LYS A 1 326 ? -5.274 -27.205 9.597 1.00 97.25 326 LYS A O 1
ATOM 2614 N N . ILE A 1 327 ? -3.258 -27.570 8.692 1.00 97.25 327 ILE A N 1
ATOM 2615 C CA . ILE A 1 327 ? -2.771 -26.182 8.871 1.00 97.25 327 ILE A CA 1
ATOM 2616 C C . ILE A 1 327 ? -3.711 -25.169 8.203 1.00 97.25 327 ILE A C 1
ATOM 2618 O O . ILE A 1 327 ? -3.878 -24.061 8.705 1.00 97.25 327 ILE A O 1
ATOM 2622 N N . LYS A 1 328 ? -4.369 -25.552 7.100 1.00 96.50 328 LYS A N 1
ATOM 2623 C CA . LYS A 1 328 ? -5.295 -24.668 6.377 1.00 96.50 328 LYS A CA 1
ATOM 2624 C C . LYS A 1 328 ? -6.465 -24.173 7.241 1.00 96.50 328 LYS A C 1
ATOM 2626 O O . LYS A 1 328 ? -6.988 -23.097 6.975 1.00 96.50 328 LYS A O 1
ATOM 2631 N N . ASP A 1 329 ? -6.864 -24.954 8.245 1.00 97.31 329 ASP A N 1
ATOM 2632 C CA . ASP A 1 329 ? -7.997 -24.644 9.120 1.00 97.31 329 ASP A CA 1
ATOM 2633 C C . ASP A 1 329 ? -7.622 -23.582 10.174 1.00 97.31 329 ASP A C 1
ATOM 2635 O O . ASP A 1 329 ? -8.499 -23.036 10.835 1.00 97.31 329 ASP A O 1
ATOM 2639 N N . TYR A 1 330 ? -6.328 -23.256 10.288 1.00 97.88 330 TYR A N 1
ATOM 2640 C CA . TYR A 1 330 ? -5.760 -22.293 11.236 1.00 97.88 330 TYR A CA 1
ATOM 2641 C C . TYR A 1 330 ? -5.161 -21.055 10.545 1.00 97.88 330 TYR A C 1
ATOM 2643 O O . TYR A 1 330 ? -4.368 -20.348 11.158 1.00 97.88 330 TYR A O 1
ATOM 2651 N N . LEU A 1 331 ? -5.459 -20.803 9.262 1.00 97.75 331 LEU A N 1
ATOM 2652 C CA . LEU A 1 331 ? -4.860 -19.693 8.507 1.00 97.75 331 LEU A CA 1
ATOM 2653 C C . LEU A 1 331 ? -5.340 -18.322 9.024 1.00 97.75 331 LEU A C 1
ATOM 2655 O O . LEU A 1 331 ? -6.515 -17.995 8.839 1.00 97.75 331 LEU A O 1
ATOM 2659 N N . PRO A 1 332 ? -4.448 -17.469 9.569 1.00 97.19 332 PRO A N 1
ATOM 2660 C CA . PRO A 1 332 ? -4.811 -16.129 10.016 1.00 97.19 332 PRO A CA 1
ATOM 2661 C C . PRO A 1 332 ? -4.716 -15.149 8.836 1.00 97.19 332 PRO A C 1
ATOM 2663 O O . PRO A 1 332 ? -3.769 -14.370 8.718 1.00 97.19 332 PRO A O 1
ATOM 2666 N N . ILE A 1 333 ? -5.671 -15.241 7.903 1.00 97.31 333 ILE A N 1
ATOM 2667 C CA . ILE A 1 333 ? -5.631 -14.490 6.635 1.00 97.31 333 ILE A CA 1
ATOM 2668 C C . ILE A 1 333 ? -5.609 -12.978 6.889 1.00 97.31 333 ILE A C 1
ATOM 2670 O O . ILE A 1 333 ? -4.744 -12.285 6.352 1.00 97.31 333 ILE A O 1
ATOM 2674 N N . ASP A 1 334 ? -6.528 -12.473 7.714 1.00 96.50 334 ASP A N 1
ATOM 2675 C CA . ASP A 1 334 ? -6.655 -11.034 7.970 1.00 96.50 334 ASP A CA 1
ATOM 2676 C C . ASP A 1 334 ? -5.415 -10.470 8.674 1.00 96.50 334 ASP A C 1
ATOM 2678 O O . ASP A 1 334 ? -4.855 -9.473 8.219 1.00 96.50 334 ASP A O 1
ATOM 2682 N N . GLU A 1 335 ? -4.900 -11.170 9.690 1.00 95.25 335 GLU A N 1
ATOM 2683 C CA . GLU A 1 335 ? -3.677 -10.774 10.397 1.00 95.25 335 GLU A CA 1
ATOM 2684 C C . GLU A 1 335 ? -2.465 -10.748 9.453 1.00 95.25 335 GLU A C 1
ATOM 2686 O O . GLU A 1 335 ? -1.666 -9.810 9.465 1.00 95.25 335 GLU A O 1
ATOM 2691 N N . ALA A 1 336 ? -2.327 -11.739 8.566 1.00 96.88 336 ALA A N 1
ATOM 2692 C CA . ALA A 1 336 ? -1.240 -11.747 7.591 1.00 96.88 336 ALA A CA 1
ATOM 2693 C C . ALA A 1 336 ? -1.330 -10.551 6.623 1.00 96.88 336 ALA A C 1
ATOM 2695 O O . ALA A 1 336 ? -0.305 -9.938 6.292 1.00 96.88 336 ALA A O 1
ATOM 2696 N N . VAL A 1 337 ? -2.545 -10.180 6.206 1.00 97.25 337 VAL A N 1
ATOM 2697 C CA . VAL A 1 337 ? -2.798 -8.988 5.383 1.00 97.25 337 VAL A CA 1
ATOM 2698 C C . VAL A 1 337 ? -2.502 -7.704 6.166 1.00 97.25 337 VAL A C 1
ATOM 2700 O O . VAL A 1 337 ? -1.884 -6.788 5.611 1.00 97.25 337 VAL A O 1
ATOM 2703 N N . ASP A 1 338 ? -2.850 -7.639 7.451 1.00 96.69 338 ASP A N 1
ATOM 2704 C CA . ASP A 1 338 ? -2.482 -6.536 8.346 1.00 96.69 338 ASP A CA 1
ATOM 2705 C C . ASP A 1 338 ? -0.968 -6.375 8.444 1.00 96.69 338 ASP A C 1
ATOM 2707 O O . ASP A 1 338 ? -0.454 -5.269 8.272 1.00 96.69 338 ASP A O 1
ATOM 2711 N N . GLN A 1 339 ? -0.227 -7.470 8.608 1.00 95.19 339 GLN A N 1
ATOM 2712 C CA . GLN A 1 339 ? 1.236 -7.447 8.669 1.00 95.19 339 GLN A CA 1
ATOM 2713 C C . GLN A 1 339 ? 1.886 -7.051 7.333 1.00 95.19 339 GLN A C 1
ATOM 2715 O O . GLN A 1 339 ? 2.986 -6.484 7.322 1.00 95.19 339 GLN A O 1
ATOM 2720 N N . MET A 1 340 ? 1.248 -7.331 6.192 1.00 95.56 340 MET A N 1
ATOM 2721 C CA . MET A 1 340 ? 1.676 -6.781 4.899 1.00 95.56 340 MET A CA 1
ATOM 2722 C C . MET A 1 340 ? 1.375 -5.284 4.792 1.00 95.56 340 MET A C 1
ATOM 2724 O O . MET A 1 340 ? 2.210 -4.524 4.300 1.00 95.56 340 MET A O 1
ATOM 2728 N N . ASN A 1 341 ? 0.213 -4.838 5.267 1.00 95.69 341 ASN A N 1
ATOM 2729 C CA . ASN A 1 341 ? -0.163 -3.428 5.213 1.00 95.69 341 ASN A CA 1
ATOM 2730 C C . ASN A 1 341 ? 0.653 -2.572 6.196 1.00 95.69 341 ASN A C 1
ATOM 2732 O O . ASN A 1 341 ? 1.068 -1.475 5.843 1.00 95.69 341 ASN A O 1
ATOM 2736 N N . LYS A 1 342 ? 0.996 -3.098 7.374 1.00 96.50 342 LYS A N 1
ATOM 2737 C CA . LYS A 1 342 ? 1.952 -2.489 8.310 1.00 96.50 342 LYS A CA 1
ATOM 2738 C C . LYS A 1 342 ? 3.275 -2.151 7.622 1.00 96.50 342 LYS A C 1
ATOM 2740 O O . LYS A 1 342 ? 3.800 -1.056 7.796 1.00 96.50 342 LYS A O 1
ATOM 2745 N N . LYS A 1 343 ? 3.784 -3.057 6.779 1.00 94.50 343 LYS A N 1
ATOM 2746 C CA . LYS A 1 343 ? 4.969 -2.782 5.957 1.00 94.50 343 LYS A CA 1
ATOM 2747 C C . LYS A 1 343 ? 4.723 -1.634 4.970 1.00 94.50 343 LYS A C 1
ATOM 2749 O O . LYS A 1 343 ? 5.578 -0.767 4.838 1.00 94.50 343 LYS A O 1
ATOM 2754 N N . PHE A 1 344 ? 3.554 -1.580 4.330 1.00 95.44 344 PHE A N 1
ATOM 2755 C CA . PHE A 1 344 ? 3.181 -0.435 3.493 1.00 95.44 344 PHE A CA 1
ATOM 2756 C C . PHE A 1 344 ? 3.179 0.891 4.275 1.00 95.44 344 PHE A C 1
ATOM 2758 O O . PHE A 1 344 ? 3.675 1.880 3.746 1.00 95.44 344 PHE A O 1
ATOM 2765 N N . GLN A 1 345 ? 2.703 0.917 5.526 1.00 97.38 345 GLN A N 1
ATOM 2766 C CA . GLN A 1 345 ? 2.747 2.128 6.364 1.00 97.38 345 GLN A CA 1
ATOM 2767 C C . GLN A 1 345 ? 4.187 2.632 6.571 1.00 97.38 345 GLN A C 1
ATOM 2769 O O . GLN A 1 345 ? 4.422 3.833 6.562 1.00 97.38 345 GLN A O 1
ATOM 2774 N N . GLN A 1 346 ? 5.172 1.736 6.675 1.00 95.81 346 GLN A N 1
ATOM 2775 C CA . GLN A 1 346 ? 6.588 2.115 6.772 1.00 95.81 346 GLN A CA 1
ATOM 2776 C C . GLN A 1 346 ? 7.185 2.572 5.433 1.00 95.81 346 GLN A C 1
ATOM 2778 O O . GLN A 1 346 ? 8.019 3.474 5.389 1.00 95.81 346 GLN A O 1
ATOM 2783 N N . ASP A 1 347 ? 6.787 1.923 4.339 1.00 95.62 347 ASP A N 1
ATOM 2784 C CA . ASP A 1 347 ? 7.354 2.153 3.007 1.00 95.62 347 ASP A CA 1
ATOM 2785 C C . ASP A 1 347 ? 6.755 3.398 2.312 1.00 95.62 347 ASP A C 1
ATOM 2787 O O . ASP A 1 347 ? 7.336 3.913 1.354 1.00 95.62 347 ASP A O 1
ATOM 2791 N N . ALA A 1 348 ? 5.586 3.873 2.754 1.00 95.88 348 ALA A N 1
ATOM 2792 C CA . ALA A 1 348 ? 4.848 4.962 2.120 1.00 95.88 348 ALA A CA 1
ATOM 2793 C C . ALA A 1 348 ? 5.500 6.343 2.320 1.00 95.88 348 ALA A C 1
ATOM 2795 O O . ALA A 1 348 ? 6.049 6.657 3.374 1.00 95.88 348 ALA A O 1
ATOM 2796 N N . LEU A 1 349 ? 5.369 7.212 1.313 1.00 96.31 349 LEU A N 1
ATOM 2797 C CA . LEU A 1 349 ? 5.680 8.637 1.448 1.00 96.31 349 LEU A CA 1
ATOM 2798 C C . LEU A 1 349 ? 4.607 9.351 2.291 1.00 96.31 349 LEU A C 1
ATOM 2800 O O . LEU A 1 349 ? 3.426 8.995 2.190 1.00 96.31 349 LEU A O 1
ATOM 2804 N N . PRO A 1 350 ? 4.969 10.404 3.048 1.00 96.19 350 PRO A N 1
ATOM 2805 C CA . PRO A 1 350 ? 3.994 11.225 3.758 1.00 96.19 350 PRO A CA 1
ATOM 2806 C C . PRO A 1 350 ? 3.013 11.909 2.785 1.00 96.19 350 PRO A C 1
ATOM 2808 O O . PRO A 1 350 ? 3.354 12.189 1.629 1.00 96.19 350 PRO A O 1
ATOM 2811 N N . PRO A 1 351 ? 1.776 12.209 3.222 1.00 95.25 351 PRO A N 1
ATOM 2812 C CA . PRO A 1 351 ? 0.766 12.809 2.364 1.00 95.25 351 PRO A CA 1
ATOM 2813 C C . PRO A 1 351 ? 1.147 14.235 1.945 1.00 95.25 351 PRO A C 1
ATOM 2815 O O . PRO A 1 351 ? 1.517 15.077 2.760 1.00 95.25 351 PRO A O 1
ATOM 2818 N N . VAL A 1 352 ? 0.954 14.549 0.664 1.00 93.06 352 VAL A N 1
ATOM 2819 C CA . VAL A 1 352 ? 1.020 15.932 0.175 1.00 93.06 352 VAL A CA 1
ATOM 2820 C C . VAL A 1 352 ? -0.329 16.604 0.417 1.00 93.06 352 VAL A C 1
ATOM 2822 O O . VAL A 1 352 ? -1.365 16.100 -0.025 1.00 93.06 352 VAL A O 1
ATOM 2825 N N . LEU A 1 353 ? -0.307 17.738 1.123 1.00 93.12 353 LEU A N 1
ATOM 2826 C CA . LEU A 1 353 ? -1.502 18.496 1.495 1.00 93.12 353 LEU A CA 1
ATOM 2827 C C . LEU A 1 353 ? -1.652 19.772 0.671 1.00 93.12 353 LEU A C 1
ATOM 2829 O O . LEU A 1 353 ? -0.718 20.578 0.565 1.00 93.12 353 LEU A O 1
ATOM 2833 N N . SER A 1 354 ? -2.858 19.985 0.151 1.00 91.88 354 SER A N 1
ATOM 2834 C CA . SER A 1 354 ? -3.272 21.268 -0.419 1.00 91.88 354 SER A CA 1
ATOM 2835 C C . SER A 1 354 ? -3.386 22.353 0.660 1.00 91.88 354 SER A C 1
ATOM 2837 O O . SER A 1 354 ? -3.490 22.065 1.851 1.00 91.88 354 SER A O 1
ATOM 2839 N N . ASP A 1 355 ? -3.400 23.626 0.254 1.00 90.31 355 ASP A N 1
ATOM 2840 C CA . ASP A 1 355 ? -3.591 24.739 1.196 1.00 90.31 355 ASP A CA 1
ATOM 2841 C C . ASP A 1 355 ? -4.952 24.661 1.925 1.00 90.31 355 ASP A C 1
ATOM 2843 O O . ASP A 1 355 ? -5.045 25.081 3.075 1.00 90.31 355 ASP A O 1
ATOM 2847 N N . PHE A 1 356 ? -5.987 24.098 1.286 1.00 91.31 356 PHE A N 1
ATOM 2848 C CA . PHE A 1 356 ? -7.299 23.885 1.908 1.00 91.31 356 PHE A CA 1
ATOM 2849 C C . PHE A 1 356 ? -7.269 22.764 2.944 1.00 91.31 356 PHE A C 1
ATOM 2851 O O . PHE A 1 356 ? -7.801 22.944 4.029 1.00 91.31 356 PHE A O 1
ATOM 2858 N N . GLU A 1 357 ? -6.607 21.642 2.642 1.00 94.00 357 GLU A N 1
ATOM 2859 C CA . GLU A 1 357 ? -6.437 20.537 3.597 1.00 94.00 357 GLU A CA 1
ATOM 2860 C C . GLU A 1 357 ? -5.615 20.964 4.810 1.00 94.00 357 GLU A C 1
ATOM 2862 O O . GLU A 1 357 ? -5.969 20.632 5.936 1.00 94.00 357 GLU A O 1
ATOM 2867 N N . LYS A 1 358 ? -4.555 21.755 4.601 1.00 92.69 358 LYS A N 1
ATOM 2868 C CA . LYS A 1 358 ? -3.787 22.328 5.713 1.00 92.69 358 LYS A CA 1
ATOM 2869 C C . LYS A 1 358 ? -4.687 23.138 6.638 1.00 92.69 358 LYS A C 1
ATOM 2871 O O . LYS A 1 358 ? -4.614 22.951 7.835 1.00 92.69 358 LYS A O 1
ATOM 2876 N N . ALA A 1 359 ? -5.579 23.968 6.099 1.00 91.44 359 ALA A N 1
ATOM 2877 C CA . ALA A 1 359 ? -6.464 24.811 6.906 1.00 91.44 359 ALA A CA 1
ATOM 2878 C C . ALA A 1 359 ? -7.475 24.046 7.787 1.00 91.44 359 ALA A C 1
ATOM 2880 O O . ALA A 1 359 ? -8.085 24.666 8.652 1.00 91.44 359 ALA A O 1
ATOM 2881 N N . VAL A 1 360 ? -7.678 22.744 7.559 1.00 93.75 360 VAL A N 1
ATOM 2882 C CA . VAL A 1 360 ? -8.613 21.888 8.316 1.00 93.75 360 VAL A CA 1
ATOM 2883 C C . VAL A 1 360 ? -7.923 20.676 8.947 1.00 93.75 360 VAL A C 1
ATOM 2885 O O . VAL A 1 360 ? -8.551 19.659 9.226 1.00 93.75 360 VAL A O 1
ATOM 2888 N N . THR A 1 361 ? -6.610 20.754 9.125 1.00 94.31 361 THR A N 1
ATOM 2889 C CA . THR A 1 361 ? -5.791 19.748 9.810 1.00 94.31 361 THR A CA 1
ATOM 2890 C C . THR A 1 361 ? -4.875 20.457 10.796 1.00 94.31 361 THR A C 1
ATOM 2892 O O . THR A 1 361 ? -4.674 21.666 10.682 1.00 94.31 361 THR A O 1
ATOM 2895 N N . VAL A 1 362 ? -4.225 19.695 11.675 1.00 92.62 362 VAL A N 1
ATOM 2896 C CA . VAL A 1 362 ? -3.221 20.223 12.616 1.00 92.62 362 VAL A CA 1
ATOM 2897 C C . VAL A 1 362 ? -2.106 21.032 11.939 1.00 92.62 362 VAL A C 1
ATOM 2899 O O . VAL A 1 362 ? -1.493 21.906 12.533 1.00 92.62 362 VAL A O 1
ATOM 2902 N N . PHE A 1 363 ? -1.841 20.806 10.649 1.00 90.12 363 PHE A N 1
ATOM 2903 C CA . PHE A 1 363 ? -0.822 21.549 9.898 1.00 90.12 363 PHE A CA 1
ATOM 2904 C C . PHE A 1 363 ? -1.222 22.995 9.565 1.00 90.12 363 PHE A C 1
ATOM 2906 O O . PHE A 1 363 ? -0.395 23.764 9.060 1.00 90.12 363 PHE A O 1
ATOM 2913 N N . GLY A 1 364 ? -2.491 23.345 9.764 1.00 83.19 364 GLY A N 1
ATOM 2914 C CA . GLY A 1 364 ? -3.003 24.710 9.721 1.00 83.19 364 GLY A CA 1
ATOM 2915 C C . GLY A 1 364 ? -2.992 25.392 11.081 1.00 83.19 364 GLY A C 1
ATOM 2916 O O . GLY A 1 364 ? -3.128 26.619 11.110 1.00 83.19 364 GLY A O 1
ATOM 2917 N N . ASP A 1 365 ? -2.799 24.629 12.160 1.00 77.31 365 ASP A N 1
ATOM 2918 C CA . ASP A 1 365 ? -2.739 25.164 13.512 1.00 77.31 365 ASP A CA 1
ATOM 2919 C C . ASP A 1 365 ? -1.542 26.104 13.629 1.00 77.31 365 ASP A C 1
ATOM 2921 O O . ASP A 1 365 ? -0.460 25.895 13.067 1.00 77.31 365 ASP A O 1
ATOM 2925 N N . SER A 1 366 ? -1.764 27.204 14.338 1.00 59.53 366 SER A N 1
ATOM 2926 C CA . SER A 1 366 ? -0.755 28.228 14.580 1.00 59.53 366 SER A CA 1
ATOM 2927 C C . SER A 1 366 ? -0.538 28.414 16.070 1.00 59.53 366 SER A C 1
ATOM 2929 O O . SER A 1 366 ? -0.489 29.553 16.542 1.00 59.53 366 SER A O 1
ATOM 2931 N N . ASP A 1 367 ? -0.438 27.304 16.799 1.00 61.78 367 ASP A N 1
ATOM 2932 C CA . ASP A 1 367 ? -0.042 27.309 18.200 1.00 61.78 367 ASP A CA 1
ATOM 2933 C C . ASP A 1 367 ? 1.353 27.930 18.292 1.00 61.78 367 ASP A C 1
ATOM 2935 O O . ASP A 1 367 ? 2.362 27.366 17.858 1.00 61.78 367 ASP A O 1
ATOM 2939 N N . VAL A 1 368 ? 1.404 29.158 18.805 1.00 57.12 368 VAL A N 1
ATOM 2940 C CA . VAL A 1 368 ? 2.650 29.896 19.012 1.00 57.12 368 VAL A CA 1
ATOM 2941 C C . VAL A 1 368 ? 2.827 30.074 20.506 1.00 57.12 368 VAL A C 1
ATOM 2943 O O . VAL A 1 368 ? 2.056 30.783 21.158 1.00 57.12 368 VAL A O 1
ATOM 2946 N N . MET A 1 369 ? 3.875 29.448 21.040 1.00 53.12 369 MET A N 1
ATOM 2947 C CA . MET A 1 369 ? 4.357 29.733 22.384 1.00 53.12 369 MET A CA 1
ATOM 2948 C C . MET A 1 369 ? 4.998 31.126 22.370 1.00 53.12 369 MET A C 1
ATOM 2950 O O . MET A 1 369 ? 6.059 31.326 21.775 1.00 53.12 369 MET A O 1
ATOM 2954 N N . ILE A 1 370 ? 4.330 32.108 22.974 1.00 64.62 370 ILE A N 1
ATOM 2955 C CA . ILE A 1 370 ? 4.883 33.463 23.120 1.00 64.62 370 ILE A CA 1
ATOM 2956 C C . ILE A 1 370 ? 5.832 33.534 24.328 1.00 64.62 370 ILE A C 1
ATOM 2958 O O . ILE A 1 370 ? 5.829 32.646 25.178 1.00 64.62 370 ILE A O 1
ATOM 2962 N N . GLU A 1 371 ? 6.637 34.602 24.420 1.00 53.94 371 GLU A N 1
ATOM 2963 C CA . GLU A 1 371 ? 7.747 34.785 25.386 1.00 53.94 371 GLU A CA 1
ATOM 2964 C C . GLU A 1 371 ? 7.394 34.540 26.872 1.00 53.94 371 GLU A C 1
ATOM 2966 O O . GLU A 1 371 ? 8.289 34.292 27.674 1.00 53.94 371 GLU A O 1
ATOM 2971 N N . ASN A 1 372 ? 6.108 34.535 27.240 1.00 64.19 372 ASN A N 1
ATOM 2972 C CA . ASN A 1 372 ? 5.628 34.296 28.607 1.00 64.19 372 ASN A CA 1
ATOM 2973 C C . ASN A 1 372 ? 5.146 32.854 28.871 1.00 64.19 372 ASN A C 1
ATOM 2975 O O . ASN A 1 372 ? 4.526 32.601 29.902 1.00 64.19 372 ASN A O 1
ATOM 2979 N N . GLY A 1 373 ? 5.359 31.918 27.942 1.00 61.69 373 GLY A N 1
ATOM 2980 C CA . GLY A 1 373 ? 4.898 30.529 28.068 1.00 61.69 373 GLY A CA 1
ATOM 2981 C C . GLY A 1 373 ? 3.387 30.329 27.895 1.00 61.69 373 GLY A C 1
ATOM 2982 O O . GLY A 1 373 ? 2.903 29.221 28.095 1.00 61.69 373 GLY A O 1
ATOM 2983 N N . LYS A 1 374 ? 2.648 31.379 27.505 1.00 61.41 374 LYS A N 1
ATOM 2984 C CA . LYS A 1 374 ? 1.231 31.299 27.122 1.00 61.41 374 LYS A CA 1
ATOM 2985 C C . LYS A 1 374 ? 1.145 30.784 25.682 1.00 61.41 374 LYS A C 1
ATOM 2987 O O . LYS A 1 374 ? 1.852 31.289 24.806 1.00 61.41 374 LYS A O 1
ATOM 2992 N N . VAL A 1 375 ? 0.322 29.770 25.445 1.00 62.56 375 VAL A N 1
ATOM 2993 C CA . VAL A 1 375 ? 0.011 29.286 24.095 1.00 62.56 375 VAL A CA 1
ATOM 2994 C C . VAL A 1 375 ? -1.147 30.136 23.579 1.00 62.56 375 VAL A C 1
ATOM 2996 O O . VAL A 1 375 ? -2.105 30.378 24.302 1.00 62.56 375 VAL A O 1
ATOM 2999 N N . THR A 1 376 ? -1.036 30.663 22.364 1.00 60.78 376 THR A N 1
ATOM 3000 C CA . THR A 1 376 ? -2.145 31.372 21.702 1.00 60.78 376 THR A CA 1
ATOM 3001 C C . THR A 1 376 ? -2.586 30.583 20.474 1.00 60.78 376 THR A C 1
ATOM 3003 O O . THR A 1 376 ? -1.753 29.904 19.873 1.00 60.78 376 THR A O 1
ATOM 3006 N N . ASN A 1 377 ? -3.862 30.717 20.090 1.00 62.84 377 ASN A N 1
ATOM 3007 C CA . ASN A 1 377 ? -4.515 30.019 18.970 1.00 62.84 377 ASN A CA 1
ATOM 3008 C C . ASN A 1 377 ? -4.841 28.533 19.173 1.00 62.84 377 ASN A C 1
ATOM 3010 O O . ASN A 1 377 ? -4.987 27.822 18.179 1.00 62.84 377 ASN A O 1
ATOM 3014 N N . ARG A 1 378 ? -5.023 28.087 20.421 1.00 70.06 378 ARG A N 1
ATOM 3015 C CA . ARG A 1 378 ? -5.379 26.696 20.706 1.00 70.06 378 ARG A CA 1
ATOM 3016 C C . ARG A 1 378 ? -6.718 26.356 20.057 1.00 70.06 378 ARG A C 1
ATOM 3018 O O . ARG A 1 378 ? -7.693 27.082 20.230 1.00 70.06 378 ARG A O 1
ATOM 3025 N N . VAL A 1 379 ? -6.769 25.251 19.332 1.00 79.44 379 VAL A N 1
ATOM 3026 C CA . VAL A 1 379 ? -8.013 24.689 18.801 1.00 79.44 379 VAL A CA 1
ATOM 3027 C C . VAL A 1 379 ? -8.420 23.481 19.639 1.00 79.44 379 VAL A C 1
ATOM 3029 O O . VAL A 1 379 ? -7.564 22.750 20.135 1.00 79.44 379 VAL A O 1
ATOM 3032 N N . GLU A 1 380 ? -9.721 23.280 19.827 1.00 85.12 380 GLU A N 1
ATOM 3033 C CA . GLU A 1 380 ? -10.258 22.136 20.571 1.00 85.12 380 GLU A CA 1
ATOM 3034 C C . GLU A 1 380 ? -11.295 21.393 19.726 1.00 85.12 380 GLU A C 1
ATOM 3036 O O . GLU A 1 380 ? -12.099 22.002 19.011 1.00 85.12 380 GLU A O 1
ATOM 3041 N N . ILE A 1 381 ? -11.272 20.061 19.806 1.00 91.88 381 ILE A N 1
ATOM 3042 C CA . ILE A 1 381 ? -12.275 19.206 19.179 1.00 91.88 381 ILE A CA 1
ATOM 3043 C C . ILE A 1 381 ? -13.421 18.990 20.169 1.00 91.88 381 ILE A C 1
ATOM 3045 O O . ILE A 1 381 ? -13.250 18.400 21.232 1.00 91.88 381 ILE A O 1
ATOM 3049 N N . GLY A 1 382 ? -14.611 19.469 19.803 1.00 94.12 382 GLY A N 1
ATOM 3050 C CA . GLY A 1 382 ? -15.852 19.202 20.522 1.00 94.12 382 GLY A CA 1
ATOM 3051 C C . GLY A 1 382 ? -16.576 17.965 19.994 1.00 94.12 382 GLY A C 1
ATOM 3052 O O . GLY A 1 382 ? -16.249 17.430 18.934 1.00 94.12 382 GLY A O 1
ATOM 3053 N N . LEU A 1 383 ? -17.614 17.537 20.717 1.00 96.12 383 LEU A N 1
ATOM 3054 C CA . LEU A 1 383 ? -18.488 16.439 20.288 1.00 96.12 383 LEU A CA 1
ATOM 3055 C C . LEU A 1 383 ? -19.214 16.754 18.973 1.00 96.12 383 LEU A C 1
ATOM 3057 O O . LEU A 1 383 ? -19.415 15.860 18.161 1.00 96.12 383 LEU A O 1
ATOM 3061 N N . ASP A 1 384 ? -19.566 18.016 18.733 1.00 96.00 384 ASP A N 1
ATOM 3062 C CA . ASP A 1 384 ? -20.239 18.472 17.515 1.00 96.00 384 ASP A CA 1
ATOM 3063 C C . ASP A 1 384 ? -19.288 18.619 16.316 1.00 96.00 384 ASP A C 1
ATOM 3065 O O . ASP A 1 384 ? -19.741 18.649 15.166 1.00 96.00 384 ASP A O 1
ATOM 3069 N N . THR A 1 385 ? -17.970 18.650 16.549 1.00 97.00 385 THR A N 1
ATOM 3070 C CA . THR A 1 385 ? -16.969 18.727 15.484 1.00 97.00 385 THR A CA 1
ATOM 3071 C C . THR A 1 385 ? -17.118 17.539 14.540 1.00 97.00 385 THR A C 1
ATOM 3073 O O . THR A 1 385 ? -17.133 16.383 14.958 1.00 97.00 385 THR A O 1
ATOM 3076 N N . ARG A 1 386 ? -17.208 17.810 13.233 1.00 97.94 386 ARG A N 1
ATOM 3077 C CA . ARG A 1 386 ? -17.250 16.764 12.207 1.00 97.94 386 ARG A CA 1
ATOM 3078 C C . ARG A 1 386 ? -15.861 16.482 11.660 1.00 97.94 386 ARG A C 1
ATOM 3080 O O . ARG A 1 386 ? -15.204 17.388 11.146 1.00 97.94 386 ARG A O 1
ATOM 3087 N N . ILE A 1 387 ? -15.442 15.225 11.749 1.00 98.06 387 ILE A N 1
ATOM 3088 C CA . ILE A 1 387 ? -14.111 14.745 11.387 1.00 98.06 387 ILE A CA 1
ATOM 3089 C C . ILE A 1 387 ? -14.183 13.610 10.365 1.00 98.06 387 ILE A C 1
ATOM 3091 O O . ILE A 1 387 ? -15.201 12.936 10.219 1.00 98.06 387 ILE A O 1
ATOM 3095 N N . ARG A 1 388 ? -13.082 13.391 9.650 1.00 97.88 388 ARG A N 1
ATOM 3096 C CA . ARG A 1 388 ? -12.855 12.211 8.802 1.00 97.88 388 ARG A CA 1
ATOM 3097 C C . ARG A 1 388 ? -11.366 11.913 8.700 1.00 97.88 388 ARG A C 1
ATOM 3099 O O . ARG A 1 388 ? -10.551 12.807 8.924 1.00 97.88 388 ARG A O 1
ATOM 3106 N N . LEU A 1 389 ? -10.993 10.706 8.270 1.00 98.25 389 LEU A N 1
ATOM 3107 C CA . LEU A 1 389 ? -9.586 10.405 7.970 1.00 98.25 389 LEU A CA 1
ATOM 3108 C C . LEU A 1 389 ? -9.039 11.314 6.857 1.00 98.25 389 LEU A C 1
ATOM 3110 O O . LEU A 1 389 ? -9.733 11.650 5.889 1.00 98.25 389 LEU A O 1
ATOM 3114 N N . LEU A 1 390 ? -7.758 11.664 6.963 1.00 97.38 390 LEU A N 1
ATOM 3115 C CA . LEU A 1 390 ? -7.051 12.495 5.989 1.00 97.38 390 LEU A CA 1
ATOM 3116 C C . LEU A 1 390 ? -6.968 11.817 4.608 1.00 97.38 390 LEU A C 1
ATOM 3118 O O . LEU A 1 390 ? -7.220 12.437 3.568 1.00 97.38 390 LEU A O 1
ATOM 3122 N N . ARG A 1 391 ? -6.632 10.524 4.588 1.00 97.12 391 ARG A N 1
ATOM 3123 C CA . ARG A 1 391 ? -6.608 9.642 3.405 1.00 97.12 391 ARG A CA 1
ATOM 3124 C C . ARG A 1 391 ? -7.226 8.295 3.793 1.00 97.12 391 ARG A C 1
ATOM 3126 O O . ARG A 1 391 ? -7.203 7.950 4.968 1.00 97.12 391 ARG A O 1
ATOM 3133 N N . LYS A 1 392 ? -7.712 7.498 2.828 1.00 95.69 392 LYS A N 1
ATOM 3134 C CA . LYS A 1 392 ? -8.343 6.194 3.136 1.00 95.69 392 LYS A CA 1
ATOM 3135 C C . LYS A 1 392 ? -7.394 5.259 3.888 1.00 95.69 392 LYS A C 1
ATOM 3137 O O . LYS A 1 392 ? -7.803 4.617 4.841 1.00 95.69 392 LYS A O 1
ATOM 3142 N N . ASN A 1 393 ? -6.149 5.175 3.424 1.00 95.00 393 ASN A N 1
ATOM 3143 C CA . ASN A 1 393 ? -5.166 4.213 3.922 1.00 95.00 393 ASN A CA 1
ATOM 3144 C C . ASN A 1 393 ? -4.136 4.867 4.858 1.00 95.00 393 ASN A C 1
ATOM 3146 O O . ASN A 1 393 ? -3.074 4.284 5.047 1.00 95.00 393 ASN A O 1
ATOM 3150 N N . ILE A 1 394 ? -4.421 6.070 5.391 1.00 97.56 394 ILE A N 1
ATOM 3151 C CA . ILE A 1 394 ? -3.470 6.866 6.197 1.00 97.56 394 ILE A CA 1
ATOM 3152 C C . ILE A 1 394 ? -2.981 6.134 7.448 1.00 97.56 394 ILE A C 1
ATOM 3154 O O . ILE A 1 394 ? -1.907 6.447 7.951 1.00 97.56 394 ILE A O 1
ATOM 3158 N N . LEU A 1 395 ? -3.785 5.187 7.934 1.00 97.69 395 LEU A N 1
ATOM 3159 C CA . LEU A 1 395 ? -3.481 4.338 9.069 1.00 97.69 395 LEU A CA 1
ATOM 3160 C C . LEU A 1 395 ? -3.953 2.899 8.830 1.00 97.69 395 LEU A C 1
ATOM 3162 O O . LEU A 1 395 ? -4.820 2.646 7.984 1.00 97.69 395 LEU A O 1
ATOM 3166 N N . ARG A 1 396 ? -3.401 1.966 9.606 1.00 97.88 396 ARG A N 1
ATOM 3167 C CA . ARG A 1 396 ? -3.786 0.555 9.674 1.00 97.88 396 ARG A CA 1
ATOM 3168 C C . ARG A 1 396 ? -3.862 0.113 11.132 1.00 97.88 396 ARG A C 1
ATOM 3170 O O . ARG A 1 396 ? -2.901 0.299 11.872 1.00 97.88 396 ARG A O 1
ATOM 3177 N N . ILE A 1 397 ? -4.988 -0.487 11.510 1.00 97.25 397 ILE A N 1
ATOM 3178 C CA . ILE A 1 397 ? -5.150 -1.162 12.800 1.00 97.25 397 ILE A CA 1
ATOM 3179 C C . ILE A 1 397 ? -4.460 -2.522 12.706 1.00 97.25 397 ILE A C 1
ATOM 3181 O O . ILE A 1 397 ? -4.657 -3.235 11.724 1.00 97.25 397 ILE A O 1
ATOM 3185 N N . VAL A 1 398 ? -3.640 -2.858 13.695 1.00 96.50 398 VAL A N 1
ATOM 3186 C CA . VAL A 1 398 ? -2.998 -4.167 13.816 1.00 96.50 398 VAL A CA 1
ATOM 3187 C C . VAL A 1 398 ? -3.144 -4.629 15.260 1.00 96.50 398 VAL A C 1
ATOM 3189 O O . VAL A 1 398 ? -2.774 -3.899 16.183 1.00 96.50 398 VAL A O 1
ATOM 3192 N N . SER A 1 399 ? -3.692 -5.830 15.442 1.00 91.81 399 SER A N 1
ATOM 3193 C CA . SER A 1 399 ? -3.765 -6.480 16.749 1.00 91.81 399 SER A CA 1
ATOM 3194 C C . SER A 1 399 ? -2.451 -7.209 17.025 1.00 91.81 399 SER A C 1
ATOM 3196 O O . SER A 1 399 ? -2.061 -8.103 16.275 1.00 91.81 399 SER A O 1
ATOM 3198 N N . GLU A 1 400 ? -1.732 -6.779 18.058 1.00 88.94 400 GLU A N 1
ATOM 3199 C CA . GLU A 1 400 ? -0.541 -7.455 18.583 1.00 88.94 400 GLU A CA 1
ATOM 3200 C C . GLU A 1 400 ? -0.786 -7.766 20.074 1.00 88.94 400 GLU A C 1
ATOM 3202 O O . GLU A 1 400 ? -1.892 -8.137 20.451 1.00 88.94 400 GLU A O 1
ATOM 3207 N N . GLU A 1 401 ? 0.198 -7.579 20.962 1.00 86.69 401 GLU A N 1
ATOM 3208 C CA . GLU A 1 401 ? -0.053 -7.612 22.419 1.00 86.69 401 GLU A CA 1
ATOM 3209 C C . GLU A 1 401 ? -1.084 -6.555 22.860 1.00 86.69 401 GLU A C 1
ATOM 3211 O O . GLU A 1 401 ? -1.774 -6.727 23.863 1.00 86.69 401 GLU A O 1
ATOM 3216 N N . ARG A 1 402 ? -1.162 -5.454 22.105 1.00 92.69 402 ARG A N 1
ATOM 3217 C CA . ARG A 1 402 ? -2.127 -4.354 22.211 1.00 92.69 402 ARG A CA 1
ATOM 3218 C C . ARG A 1 402 ? -2.504 -3.896 20.807 1.00 92.69 402 ARG A C 1
ATOM 3220 O O . ARG A 1 402 ? -1.798 -4.211 19.842 1.00 92.69 402 ARG A O 1
ATOM 3227 N N . ILE A 1 403 ? -3.577 -3.120 20.686 1.00 95.69 403 ILE A N 1
ATOM 3228 C CA . ILE A 1 403 ? -3.973 -2.554 19.397 1.00 95.69 403 ILE A CA 1
ATOM 3229 C C . ILE A 1 403 ? -3.058 -1.382 19.047 1.00 95.69 403 ILE A C 1
ATOM 3231 O O . ILE A 1 403 ? -2.934 -0.409 19.794 1.00 95.69 403 ILE A O 1
ATOM 3235 N N . LYS A 1 404 ? -2.430 -1.466 17.873 1.00 97.44 404 LYS A N 1
ATOM 3236 C CA . LYS A 1 404 ? -1.583 -0.402 17.330 1.00 97.44 404 LYS A CA 1
ATOM 3237 C C . LYS A 1 404 ? -2.154 0.132 16.029 1.00 97.44 404 LYS A C 1
ATOM 3239 O O . LYS A 1 404 ? -2.506 -0.617 15.121 1.00 97.44 404 LYS A O 1
ATOM 3244 N N . LEU A 1 405 ? -2.181 1.453 15.931 1.00 97.88 405 LEU A N 1
ATOM 3245 C CA . LEU A 1 405 ? -2.496 2.200 14.726 1.00 97.88 405 LEU A CA 1
ATOM 3246 C C . LEU A 1 405 ? -1.185 2.614 14.067 1.00 97.88 405 LEU A C 1
ATOM 3248 O O . LEU A 1 405 ? -0.572 3.596 14.478 1.00 97.88 405 LEU A O 1
ATOM 3252 N N . TYR A 1 406 ? -0.747 1.872 13.058 1.00 98.38 406 TYR A N 1
ATOM 3253 C CA . TYR A 1 406 ? 0.401 2.256 12.237 1.00 98.38 406 TYR A CA 1
ATOM 3254 C C . TYR A 1 406 ? -0.028 3.274 11.191 1.00 98.38 406 TYR A C 1
ATOM 3256 O O . TYR A 1 406 ? -1.092 3.108 10.602 1.00 98.38 406 TYR A O 1
ATOM 3264 N N . TYR A 1 407 ? 0.777 4.299 10.931 1.00 98.25 407 TYR A N 1
ATOM 3265 C CA . TYR A 1 407 ? 0.436 5.357 9.975 1.00 98.25 407 TYR A CA 1
ATOM 3266 C C . TYR A 1 407 ? 1.671 5.865 9.227 1.00 98.25 407 TYR A C 1
ATOM 3268 O O . TYR A 1 407 ? 2.791 5.548 9.605 1.00 98.25 407 TYR A O 1
ATOM 3276 N N . TYR A 1 408 ? 1.478 6.653 8.163 1.00 97.31 408 TYR A N 1
ATOM 3277 C CA . TYR A 1 408 ? 2.588 7.216 7.370 1.00 97.31 408 TYR A CA 1
ATOM 3278 C C . TYR A 1 408 ? 2.634 8.752 7.329 1.00 97.31 408 TYR A C 1
ATOM 3280 O O . TYR A 1 408 ? 3.447 9.331 6.610 1.00 97.31 408 TYR A O 1
ATOM 3288 N N . ALA A 1 409 ? 1.765 9.445 8.075 1.00 96.31 409 ALA A N 1
ATOM 3289 C CA . ALA A 1 409 ? 1.708 10.913 8.083 1.00 96.31 409 ALA A CA 1
ATOM 3290 C C . ALA A 1 409 ? 3.027 11.579 8.523 1.00 96.31 409 ALA A C 1
ATOM 3292 O O . ALA A 1 409 ? 3.362 12.655 8.032 1.00 96.31 409 ALA A O 1
ATOM 3293 N N . GLU A 1 410 ? 3.777 10.914 9.402 1.00 95.00 410 GLU A N 1
ATOM 3294 C CA . GLU A 1 410 ? 5.054 11.378 9.959 1.00 95.00 410 GLU A CA 1
ATOM 3295 C C . GLU A 1 410 ? 6.281 10.787 9.240 1.00 95.00 410 GLU A C 1
ATOM 3297 O O . GLU A 1 410 ? 7.416 11.027 9.654 1.00 95.00 410 GLU A O 1
ATOM 3302 N N . ASN A 1 411 ? 6.087 10.023 8.159 1.00 96.69 411 ASN A N 1
ATOM 3303 C CA . ASN A 1 411 ? 7.206 9.424 7.438 1.00 96.69 411 ASN A CA 1
ATOM 3304 C C . ASN A 1 411 ? 8.114 10.494 6.819 1.00 96.69 411 ASN A C 1
ATOM 3306 O O . ASN A 1 411 ? 7.672 11.554 6.368 1.00 96.69 411 ASN A O 1
ATOM 3310 N N . ALA A 1 412 ? 9.406 10.184 6.738 1.00 95.00 412 ALA A N 1
ATOM 3311 C CA . ALA A 1 412 ? 10.364 11.003 6.012 1.00 95.00 412 ALA A CA 1
ATOM 3312 C C . ALA A 1 412 ? 10.180 10.867 4.488 1.00 95.00 412 ALA A C 1
ATOM 3314 O O . ALA A 1 412 ? 9.665 9.873 3.981 1.00 95.00 412 ALA A O 1
ATOM 3315 N N . LEU A 1 413 ? 10.663 11.863 3.737 1.00 93.62 413 LEU A N 1
ATOM 3316 C CA . LEU A 1 413 ? 10.804 11.744 2.279 1.00 93.62 413 LEU A CA 1
ATOM 3317 C C . LEU A 1 413 ? 11.963 10.812 1.885 1.00 93.62 413 LEU A C 1
ATOM 3319 O O . LEU A 1 413 ? 11.967 10.265 0.785 1.00 93.62 413 LEU A O 1
ATOM 3323 N N . GLU A 1 414 ? 12.951 10.642 2.769 1.00 93.12 414 GLU A N 1
ATOM 3324 C CA . GLU A 1 414 ? 13.996 9.627 2.630 1.00 93.12 414 GLU A CA 1
ATOM 3325 C C . GLU A 1 414 ? 13.419 8.262 3.027 1.00 93.12 414 GLU A C 1
ATOM 3327 O O . GLU A 1 414 ? 12.817 8.123 4.092 1.00 93.12 414 GLU A O 1
ATOM 3332 N N . TYR A 1 415 ? 13.587 7.258 2.162 1.00 93.75 415 TYR A N 1
ATOM 3333 C CA . TYR A 1 415 ? 13.039 5.919 2.379 1.00 93.75 415 TYR A CA 1
ATOM 3334 C C . TYR A 1 415 ? 13.567 5.316 3.685 1.00 93.75 415 TYR A C 1
ATOM 3336 O O . TYR A 1 415 ? 14.778 5.179 3.858 1.00 93.75 415 TYR A O 1
ATOM 3344 N N . HIS A 1 416 ? 12.650 4.975 4.598 1.00 93.62 416 HIS A N 1
ATOM 3345 C CA . HIS A 1 416 ? 12.955 4.506 5.961 1.00 93.62 416 HIS A CA 1
ATOM 3346 C C . HIS A 1 416 ? 13.864 5.470 6.749 1.00 93.62 416 HIS A C 1
ATOM 3348 O O . HIS A 1 416 ? 14.606 5.051 7.633 1.00 93.62 416 HIS A O 1
ATOM 3354 N N . GLY A 1 417 ? 13.803 6.772 6.443 1.00 90.69 417 GLY A N 1
ATOM 3355 C CA . GLY A 1 417 ? 14.547 7.816 7.156 1.00 90.69 417 GLY A CA 1
ATOM 3356 C C . GLY A 1 417 ? 14.021 8.113 8.567 1.00 90.69 417 GLY A C 1
ATOM 3357 O O . GLY A 1 417 ? 14.665 8.841 9.316 1.00 90.69 417 GLY A O 1
ATOM 3358 N N . ALA A 1 418 ? 12.866 7.551 8.926 1.00 89.81 418 ALA A N 1
ATOM 3359 C CA . ALA A 1 418 ? 12.284 7.575 10.261 1.00 89.81 418 ALA A CA 1
ATOM 3360 C C . ALA A 1 418 ? 11.839 6.159 10.657 1.00 89.81 418 ALA A C 1
ATOM 3362 O O . ALA A 1 418 ? 11.606 5.303 9.796 1.00 89.81 418 ALA A O 1
ATOM 3363 N N . GLU A 1 419 ? 11.725 5.914 11.962 1.00 93.50 419 GLU A N 1
ATOM 3364 C CA . GLU A 1 419 ? 11.113 4.688 12.476 1.00 93.50 419 GLU A CA 1
ATOM 3365 C C . GLU A 1 419 ? 9.621 4.645 12.128 1.00 93.50 419 GLU A C 1
ATOM 3367 O O . GLU A 1 419 ? 8.993 5.684 11.950 1.00 93.50 419 GLU A O 1
ATOM 3372 N N . LEU A 1 420 ? 9.060 3.437 12.028 1.00 95.00 420 LEU A N 1
ATOM 3373 C CA . LEU A 1 420 ? 7.644 3.221 11.729 1.00 95.00 420 LEU A CA 1
ATOM 3374 C C . LEU A 1 420 ? 6.773 3.811 12.855 1.00 95.00 420 LEU A C 1
ATOM 3376 O O . LEU A 1 420 ? 6.769 3.243 13.955 1.00 95.00 420 LEU A O 1
ATOM 3380 N N . PRO A 1 421 ? 6.022 4.901 12.609 1.00 95.94 421 PRO A N 1
ATOM 3381 C CA . PRO A 1 421 ? 5.260 5.539 13.665 1.00 95.94 421 PRO A CA 1
ATOM 3382 C C . PRO A 1 421 ? 3.971 4.759 13.945 1.00 95.94 421 PRO A C 1
ATOM 3384 O O . PRO A 1 421 ? 3.354 4.165 13.051 1.00 95.94 421 PRO A O 1
ATOM 3387 N N . PHE A 1 422 ? 3.571 4.748 15.215 1.00 97.25 422 PHE A N 1
ATOM 3388 C CA . PHE A 1 422 ? 2.328 4.129 15.654 1.00 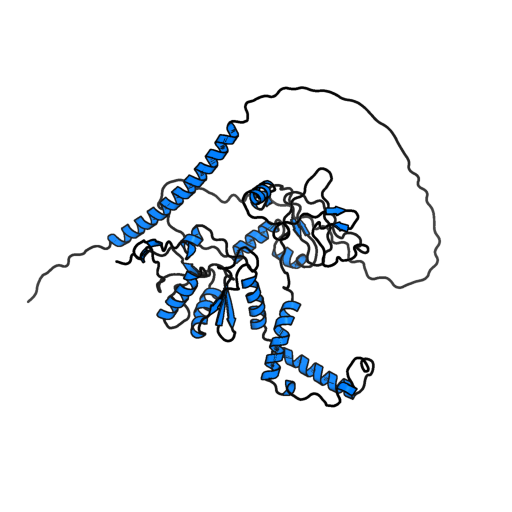97.25 422 PHE A CA 1
ATOM 3389 C C . PHE A 1 422 ? 1.708 4.863 16.842 1.00 97.25 422 PHE A C 1
ATOM 3391 O O . PHE A 1 422 ? 2.392 5.535 17.615 1.00 97.25 422 PHE A O 1
ATOM 3398 N N . LEU A 1 423 ? 0.396 4.702 16.993 1.00 96.62 423 LEU A N 1
ATOM 3399 C CA . LEU A 1 423 ? -0.351 5.064 18.193 1.00 96.62 423 LEU A CA 1
ATOM 3400 C C . LEU A 1 423 ? -0.905 3.783 18.814 1.00 96.62 423 LEU A C 1
ATOM 3402 O O . LEU A 1 423 ? -1.599 3.022 18.148 1.00 96.62 423 LEU A O 1
ATOM 3406 N N . GLU A 1 424 ? -0.582 3.539 20.075 1.00 96.56 424 GLU A N 1
ATOM 3407 C CA . GLU A 1 424 ? -1.173 2.447 20.845 1.00 96.56 424 GLU A CA 1
ATOM 3408 C C . GLU A 1 424 ? -2.501 2.909 21.447 1.00 96.56 424 GLU A C 1
ATOM 3410 O O . GLU A 1 424 ? -2.584 4.025 21.970 1.00 96.56 424 GLU A O 1
ATOM 3415 N N . ILE A 1 425 ? -3.531 2.073 21.340 1.00 95.19 425 ILE A N 1
ATOM 3416 C CA . ILE A 1 425 ? -4.863 2.342 21.886 1.00 95.19 425 ILE A CA 1
ATOM 3417 C C . ILE A 1 425 ? -5.367 1.132 22.672 1.00 95.19 425 ILE A C 1
ATOM 3419 O O . ILE A 1 425 ? -4.984 -0.006 22.394 1.00 95.19 425 ILE A O 1
ATOM 3423 N N . GLU A 1 426 ? -6.247 1.391 23.635 1.00 94.31 426 GLU A N 1
ATOM 3424 C CA . GLU A 1 426 ? -7.003 0.341 24.317 1.00 94.31 426 GLU A CA 1
ATOM 3425 C C . GLU A 1 426 ? -8.039 -0.277 23.362 1.00 94.31 426 GLU A C 1
ATOM 3427 O O . GLU A 1 426 ? -8.514 0.379 22.427 1.00 94.31 426 GLU A O 1
ATOM 3432 N N . GLU A 1 427 ? -8.388 -1.543 23.592 1.00 93.81 427 GLU A N 1
ATOM 3433 C CA . GLU A 1 427 ? -9.302 -2.314 22.735 1.00 93.81 427 GLU A CA 1
ATOM 3434 C C . GLU A 1 427 ? -10.694 -1.671 22.638 1.00 93.81 427 GLU A C 1
ATOM 3436 O O . GLU A 1 427 ? -11.295 -1.605 21.565 1.00 93.81 427 GLU A O 1
ATOM 3441 N N . ASP A 1 428 ? -11.135 -1.074 23.740 1.00 94.62 428 ASP A N 1
ATOM 3442 C CA . ASP A 1 428 ? -12.369 -0.315 23.933 1.00 94.62 428 ASP A CA 1
ATOM 3443 C C . ASP A 1 428 ? -12.511 0.852 22.939 1.00 94.62 428 ASP A C 1
ATOM 3445 O O . ASP A 1 428 ? -13.624 1.275 22.626 1.00 94.62 428 ASP A O 1
ATOM 3449 N N . LEU A 1 429 ? -11.383 1.395 22.459 1.00 95.88 429 LEU A N 1
ATOM 3450 C CA . LEU A 1 429 ? -11.331 2.561 21.572 1.00 95.88 429 LEU A CA 1
ATOM 3451 C C . LEU A 1 429 ? -11.293 2.185 20.084 1.00 95.88 429 LEU A C 1
ATOM 3453 O O . LEU A 1 429 ? -11.493 3.056 19.231 1.00 95.88 429 LEU A O 1
ATOM 3457 N N . ALA A 1 430 ? -11.048 0.915 19.744 1.00 96.00 430 ALA A N 1
ATOM 3458 C CA . ALA A 1 430 ? -10.959 0.464 18.355 1.00 96.00 430 ALA A CA 1
ATOM 3459 C C . ALA A 1 430 ? -12.227 0.737 17.518 1.00 96.00 430 ALA A C 1
ATOM 3461 O O . ALA A 1 430 ? -12.071 1.222 16.389 1.00 96.00 430 ALA A O 1
ATOM 3462 N N . PRO A 1 431 ? -13.463 0.560 18.039 1.00 97.44 431 PRO A N 1
ATOM 3463 C CA . PRO A 1 431 ? -14.685 0.834 17.275 1.00 97.44 431 PRO A CA 1
ATOM 3464 C C . PRO A 1 431 ? -14.801 2.281 16.757 1.00 97.44 431 PRO A C 1
ATOM 3466 O O . PRO A 1 431 ? -15.333 2.529 15.668 1.00 97.44 431 PRO A O 1
ATOM 3469 N N . ALA A 1 432 ? -14.236 3.262 17.474 1.00 97.50 432 ALA A N 1
ATOM 3470 C CA . ALA A 1 432 ? -14.182 4.647 17.000 1.00 97.50 432 ALA A CA 1
ATOM 3471 C C . ALA A 1 432 ? -13.310 4.787 15.739 1.00 97.50 432 ALA A C 1
ATOM 3473 O O . ALA A 1 432 ? -13.672 5.494 14.795 1.00 97.50 432 ALA A O 1
ATOM 3474 N N . ILE A 1 433 ? -12.179 4.076 15.682 1.00 97.81 433 ILE A N 1
ATOM 3475 C CA . ILE A 1 433 ? -11.295 4.065 14.509 1.00 97.81 433 ILE A CA 1
ATOM 3476 C C . ILE A 1 433 ? -11.956 3.319 13.347 1.00 97.81 433 ILE A C 1
ATOM 3478 O O . ILE A 1 433 ? -11.917 3.795 12.210 1.00 97.81 433 ILE A O 1
ATOM 3482 N N . GLU A 1 434 ? -12.608 2.188 13.619 1.00 97.19 434 GLU A N 1
ATOM 3483 C CA . GLU A 1 434 ? -13.370 1.429 12.620 1.00 97.19 434 GLU A CA 1
ATOM 3484 C C . GLU A 1 434 ? -14.484 2.271 11.991 1.00 97.19 434 GLU A C 1
ATOM 3486 O O . GLU A 1 434 ? -14.644 2.267 10.764 1.00 97.19 434 GLU A O 1
ATOM 3491 N N . THR A 1 435 ? -15.190 3.067 12.802 1.00 97.88 435 THR A N 1
ATOM 3492 C CA . THR A 1 435 ? -16.185 4.038 12.325 1.00 97.88 435 THR A CA 1
ATOM 3493 C C . THR A 1 435 ? -15.558 4.986 11.302 1.00 97.88 435 THR A C 1
ATOM 3495 O O . THR A 1 435 ? -16.070 5.131 10.192 1.00 97.88 435 THR A O 1
ATOM 3498 N N . LEU A 1 436 ? -14.401 5.583 11.604 1.00 98.06 436 LEU A N 1
ATOM 3499 C CA . LEU A 1 436 ? -13.715 6.511 10.693 1.00 98.06 436 LEU A CA 1
ATOM 3500 C C . LEU A 1 436 ? -13.185 5.824 9.420 1.00 98.06 436 LEU A C 1
ATOM 3502 O O . LEU A 1 436 ? -13.243 6.398 8.327 1.00 98.06 436 LEU A O 1
ATOM 3506 N N . ILE A 1 437 ? -12.686 4.588 9.529 1.00 97.31 437 ILE A N 1
ATOM 3507 C CA . ILE A 1 437 ? -12.193 3.808 8.381 1.00 97.31 437 ILE A CA 1
ATOM 3508 C C . ILE A 1 437 ? -13.340 3.467 7.428 1.00 97.31 437 ILE A C 1
ATOM 3510 O O . ILE A 1 437 ? -13.201 3.620 6.205 1.00 97.31 437 ILE A O 1
ATOM 3514 N N . THR A 1 438 ? -14.461 2.985 7.962 1.00 97.00 438 THR A N 1
ATOM 3515 C CA . THR A 1 438 ? -15.598 2.490 7.174 1.00 97.00 438 THR A CA 1
ATOM 3516 C C . THR A 1 438 ? -16.411 3.621 6.554 1.00 97.00 438 THR A C 1
ATOM 3518 O O . THR A 1 438 ? -16.836 3.486 5.407 1.00 97.00 438 THR A O 1
ATOM 3521 N N . THR A 1 439 ? -16.535 4.757 7.243 1.00 96.94 439 THR A N 1
ATOM 3522 C CA . THR A 1 439 ? -17.293 5.926 6.763 1.00 96.94 439 THR A CA 1
ATOM 3523 C C . THR A 1 439 ? -16.518 6.824 5.801 1.00 96.94 439 THR A C 1
ATOM 3525 O O . THR A 1 439 ? -17.144 7.553 5.036 1.00 96.94 439 THR A O 1
ATOM 3528 N N . TYR A 1 440 ? -15.178 6.757 5.756 1.00 97.38 440 TYR A N 1
ATOM 3529 C CA . TYR A 1 440 ? -14.394 7.549 4.799 1.00 97.38 440 TYR A CA 1
ATOM 3530 C C . TYR A 1 440 ? -14.915 7.384 3.352 1.00 97.38 440 TYR A C 1
ATOM 3532 O O . TYR A 1 440 ? -14.982 6.236 2.878 1.00 97.38 440 TYR A O 1
ATOM 3540 N N . PRO A 1 441 ? -15.150 8.494 2.614 1.00 96.69 441 PRO A N 1
ATOM 3541 C CA . PRO A 1 441 ? -14.660 9.859 2.877 1.00 96.69 441 PRO A CA 1
ATOM 3542 C C . PRO A 1 441 ? -15.628 10.769 3.649 1.00 96.69 441 PRO A C 1
ATOM 3544 O O . PRO A 1 441 ? -15.368 11.968 3.734 1.00 96.69 441 PRO A O 1
ATOM 3547 N N . GLU A 1 442 ? -16.737 10.247 4.159 1.00 97.12 442 GLU A N 1
ATOM 3548 C CA . GLU A 1 442 ? -17.766 11.071 4.786 1.00 97.12 442 GLU A CA 1
ATOM 3549 C C . GLU A 1 442 ? -17.298 11.656 6.120 1.00 97.12 442 GLU A C 1
ATOM 3551 O O . GLU A 1 442 ? -16.503 11.061 6.850 1.00 97.12 442 GLU A O 1
ATOM 3556 N N . TYR A 1 443 ? -17.806 12.848 6.426 1.00 97.75 443 TYR A N 1
ATOM 3557 C CA . TYR A 1 443 ? -17.592 13.497 7.711 1.00 97.75 443 TYR A CA 1
ATOM 3558 C C . TYR A 1 443 ? -18.568 12.955 8.753 1.00 97.75 443 TYR A C 1
ATOM 3560 O O . TYR A 1 443 ? -19.784 12.979 8.553 1.00 97.75 443 TYR A O 1
ATOM 3568 N N . VAL A 1 444 ? -18.031 12.541 9.896 1.00 97.62 444 VAL A N 1
ATOM 3569 C CA . VAL A 1 444 ? -18.789 12.028 11.041 1.00 97.62 444 VAL A CA 1
ATOM 3570 C C . VAL A 1 444 ? -18.574 12.965 12.221 1.00 97.62 444 VAL A C 1
ATOM 3572 O O . VAL A 1 444 ? -17.458 13.412 12.471 1.00 97.62 444 VAL A O 1
ATOM 3575 N N . SER A 1 445 ? -19.648 13.312 12.927 1.00 97.88 445 SER A N 1
ATOM 3576 C CA . SER A 1 445 ? -19.533 14.083 14.168 1.00 97.88 445 SER A CA 1
ATOM 3577 C C . SER A 1 445 ? -18.893 13.227 15.259 1.00 97.88 445 SER A C 1
ATOM 3579 O O . SER A 1 445 ? -19.214 12.043 15.359 1.00 97.88 445 SER A O 1
ATOM 3581 N N . VAL A 1 446 ? -18.001 13.811 16.061 1.00 97.94 446 VAL A N 1
ATOM 3582 C CA . VAL A 1 446 ? -17.294 13.109 17.144 1.00 97.94 446 VAL A CA 1
ATOM 3583 C C . VAL A 1 446 ? -18.274 12.429 18.100 1.00 97.94 446 VAL A C 1
ATOM 3585 O O . VAL A 1 446 ? -18.008 11.313 18.530 1.00 97.94 446 VAL A O 1
ATOM 3588 N N . GLU A 1 447 ? -19.445 13.022 18.351 1.00 97.50 447 GLU A N 1
ATOM 3589 C CA . GLU A 1 447 ? -20.521 12.437 19.164 1.00 97.50 447 GLU A CA 1
ATOM 3590 C C . GLU A 1 447 ? -20.986 11.050 18.677 1.00 97.50 447 GLU A C 1
ATOM 3592 O O . GLU A 1 447 ? -21.438 10.239 19.487 1.00 97.50 447 GLU A O 1
ATOM 3597 N N . ASN A 1 448 ? -20.855 10.777 17.373 1.00 97.12 448 ASN A N 1
ATOM 3598 C CA . ASN A 1 448 ? -21.340 9.573 16.694 1.00 97.12 448 ASN A CA 1
ATOM 3599 C C . ASN A 1 448 ? -20.248 8.509 16.493 1.00 97.12 448 ASN A C 1
ATOM 3601 O O . ASN A 1 448 ? -20.479 7.531 15.783 1.00 97.12 448 ASN A O 1
ATOM 3605 N N . LEU A 1 449 ? -19.060 8.687 17.082 1.00 97.56 449 LEU A N 1
ATOM 3606 C CA . LEU A 1 449 ? -18.071 7.613 17.163 1.00 97.56 449 LEU A CA 1
ATOM 3607 C C . LEU A 1 449 ? -18.613 6.481 18.044 1.00 97.56 449 LEU A C 1
ATOM 3609 O O . LEU A 1 449 ? -19.193 6.750 19.098 1.00 97.56 449 LEU A O 1
ATOM 3613 N N . ASP A 1 450 ? -18.408 5.232 17.616 1.00 95.62 450 ASP A N 1
ATOM 3614 C CA . ASP A 1 450 ? -19.008 4.030 18.218 1.00 95.62 450 ASP A CA 1
ATOM 3615 C C . ASP A 1 450 ? -18.353 3.603 19.545 1.00 95.62 450 ASP A C 1
ATOM 3617 O O . ASP A 1 450 ? -17.924 2.471 19.727 1.00 95.62 450 ASP A O 1
ATOM 3621 N N . ILE A 1 451 ? -18.234 4.536 20.487 1.00 96.31 451 ILE A N 1
ATOM 3622 C CA . ILE A 1 451 ? -17.754 4.293 21.848 1.00 96.31 451 ILE A CA 1
ATOM 3623 C C . ILE A 1 451 ? -18.655 5.027 22.852 1.00 96.31 451 ILE A C 1
ATOM 3625 O O . ILE A 1 451 ? -19.209 6.078 22.532 1.00 96.31 451 ILE A O 1
ATOM 3629 N N . PRO A 1 452 ? -18.859 4.501 24.071 1.00 91.81 452 PRO A N 1
ATOM 3630 C CA . PRO A 1 452 ? -19.877 5.032 24.979 1.00 91.81 452 PRO A CA 1
ATOM 3631 C C . PRO A 1 452 ? -19.466 6.330 25.692 1.00 91.81 452 PRO A C 1
ATOM 3633 O O . PRO A 1 452 ? -20.328 7.142 26.021 1.00 91.81 452 PRO A O 1
ATOM 3636 N N . SER A 1 453 ? -18.174 6.520 25.967 1.00 96.69 453 SER A N 1
ATOM 3637 C CA . SER A 1 453 ? -17.659 7.646 26.752 1.00 96.69 453 SER A CA 1
ATOM 3638 C C . SER A 1 453 ? -17.390 8.859 25.866 1.00 96.69 453 SER A C 1
ATOM 3640 O O . SER A 1 453 ? -16.513 8.826 25.009 1.00 96.69 453 SER A O 1
ATOM 3642 N N . ASP A 1 454 ? -18.097 9.963 26.109 1.00 96.88 454 ASP A N 1
ATOM 3643 C CA . ASP A 1 454 ? -17.864 11.227 25.399 1.00 96.88 454 ASP A CA 1
ATOM 3644 C C . ASP A 1 454 ? -16.455 11.792 25.641 1.00 96.88 454 ASP A C 1
ATOM 3646 O O . ASP A 1 454 ? -15.860 12.381 24.740 1.00 96.88 454 ASP A O 1
ATOM 3650 N N . SER A 1 455 ? -15.889 11.561 26.832 1.00 96.44 455 SER A N 1
ATOM 3651 C CA . SER A 1 455 ? -14.496 11.913 27.131 1.00 96.44 455 SER A CA 1
ATOM 3652 C C . SER A 1 455 ? -13.531 11.151 26.224 1.00 96.44 455 SER A C 1
ATOM 3654 O O . SER A 1 455 ? -12.587 11.735 25.695 1.00 96.44 455 SER A O 1
ATOM 3656 N N . ASP A 1 456 ? -13.795 9.864 26.000 1.00 96.75 456 ASP A N 1
ATOM 3657 C CA . ASP A 1 456 ? -12.924 9.006 25.200 1.00 96.75 456 ASP A CA 1
ATOM 3658 C C . ASP A 1 456 ? -13.042 9.354 23.710 1.00 96.75 456 ASP A C 1
ATOM 3660 O O . ASP A 1 456 ? -12.032 9.358 23.009 1.00 96.75 456 ASP A O 1
ATOM 3664 N N . LYS A 1 457 ? -14.243 9.738 23.236 1.00 97.94 457 LYS A N 1
ATOM 3665 C CA . LYS A 1 457 ? -14.471 10.261 21.869 1.00 97.94 457 LYS A CA 1
ATOM 3666 C C . LYS A 1 457 ? -13.622 11.489 21.578 1.00 97.94 457 LYS A C 1
ATOM 3668 O O . LYS A 1 457 ? -13.012 11.574 20.510 1.00 97.94 457 LYS A O 1
ATOM 3673 N N . ILE A 1 458 ? -13.571 12.429 22.519 1.00 96.62 458 ILE A N 1
ATOM 3674 C CA . ILE A 1 458 ? -12.744 13.631 22.389 1.00 96.62 458 ILE A CA 1
ATOM 3675 C C . ILE A 1 458 ? -11.264 13.241 22.441 1.00 96.62 458 ILE A C 1
ATOM 3677 O O . ILE A 1 458 ? -10.517 13.584 21.528 1.00 96.62 458 ILE A O 1
ATOM 3681 N N . GLN A 1 459 ? -10.857 12.442 23.433 1.00 95.38 459 GLN A N 1
ATOM 3682 C CA . GLN A 1 459 ? -9.461 12.037 23.612 1.00 95.38 459 GLN A CA 1
ATOM 3683 C C . GLN A 1 459 ? -8.890 11.319 22.381 1.00 95.38 459 GLN A C 1
ATOM 3685 O O . GLN A 1 459 ? -7.777 11.632 21.950 1.00 95.38 459 GLN A O 1
ATOM 3690 N N . ILE A 1 460 ? -9.628 10.367 21.797 1.00 96.81 460 ILE A N 1
ATOM 3691 C CA . ILE A 1 460 ? -9.161 9.661 20.599 1.00 96.81 460 ILE A CA 1
ATOM 3692 C C . ILE A 1 460 ? -9.111 10.596 19.387 1.00 96.81 460 ILE A C 1
ATOM 3694 O O . ILE A 1 460 ? -8.157 10.545 18.612 1.00 96.81 460 ILE A O 1
ATOM 3698 N N . SER A 1 461 ? -10.085 11.498 19.248 1.00 97.56 461 SER A N 1
ATOM 3699 C CA . SER A 1 461 ? -10.110 12.479 18.160 1.00 97.56 461 SER A CA 1
ATOM 3700 C C . SER A 1 461 ? -8.927 13.448 18.247 1.00 97.56 461 SER A C 1
ATOM 3702 O O . SER A 1 461 ? -8.248 13.662 17.244 1.00 97.56 461 SER A O 1
ATOM 3704 N N . ASP A 1 462 ? -8.603 13.949 19.441 1.00 95.06 462 ASP A N 1
ATOM 3705 C CA . ASP A 1 462 ? -7.430 14.798 19.688 1.00 95.06 462 ASP A CA 1
ATOM 3706 C C . ASP A 1 462 ? -6.112 14.055 19.403 1.00 95.06 462 ASP A C 1
ATOM 3708 O O . ASP A 1 462 ? -5.183 14.600 18.790 1.00 95.06 462 ASP A O 1
ATOM 3712 N N . ALA A 1 463 ? -6.020 12.779 19.792 1.00 95.75 463 ALA A N 1
ATOM 3713 C CA . ALA A 1 463 ? -4.842 11.951 19.530 1.00 95.75 463 ALA A CA 1
ATOM 3714 C C . ALA A 1 463 ? -4.603 11.727 18.025 1.00 95.75 463 ALA A C 1
ATOM 3716 O O . ALA A 1 463 ? -3.450 11.720 17.579 1.00 95.75 463 ALA A O 1
ATOM 3717 N N . LEU A 1 464 ? -5.675 11.574 17.239 1.00 97.56 464 LEU A N 1
ATOM 3718 C CA . LEU A 1 464 ? -5.608 11.475 15.779 1.00 97.56 464 LEU A CA 1
ATOM 3719 C C . LEU A 1 464 ? -5.325 12.833 15.117 1.00 97.56 464 LEU A C 1
ATOM 3721 O O . LEU A 1 464 ? -4.573 12.889 14.139 1.00 97.56 464 LEU A O 1
ATOM 3725 N N . TRP A 1 465 ? -5.914 13.919 15.630 1.00 96.12 465 TRP A N 1
ATOM 3726 C CA . TRP A 1 465 ? -5.712 15.281 15.128 1.00 96.12 465 TRP A CA 1
ATOM 3727 C C . TRP A 1 465 ? -4.262 15.711 15.264 1.00 96.12 465 TRP A C 1
ATOM 3729 O O . TRP A 1 465 ? -3.642 16.075 14.269 1.00 96.12 465 TRP A O 1
ATOM 3739 N N . SER A 1 466 ? -3.700 15.581 16.467 1.00 93.31 466 SER A N 1
ATOM 3740 C CA . SER A 1 466 ? -2.318 15.968 16.780 1.00 93.31 466 SER A CA 1
ATOM 3741 C C . SER A 1 466 ? -1.267 15.284 15.895 1.00 93.31 466 SER A C 1
ATOM 3743 O O . SER A 1 466 ? -0.195 15.841 15.677 1.00 93.31 466 SER A O 1
ATOM 3745 N N . ARG A 1 467 ? -1.589 14.111 15.335 1.00 94.81 467 ARG A N 1
ATOM 3746 C CA . ARG A 1 467 ? -0.745 13.343 14.397 1.00 94.81 467 ARG A CA 1
ATOM 3747 C C . ARG A 1 467 ? -1.065 13.593 12.920 1.00 94.81 467 ARG A C 1
ATOM 3749 O O . ARG A 1 467 ? -0.484 12.969 12.035 1.00 94.81 467 ARG A O 1
ATOM 3756 N N . GLY A 1 468 ? -2.024 14.470 12.628 1.00 95.56 468 GLY A N 1
ATOM 3757 C CA . GLY A 1 468 ? -2.461 14.782 11.269 1.00 95.56 468 GLY A CA 1
ATOM 3758 C C . GLY A 1 468 ? -3.157 13.618 10.561 1.00 95.56 468 GLY A C 1
ATOM 3759 O O . GLY A 1 468 ? -3.092 13.522 9.337 1.00 95.56 468 GLY A O 1
ATOM 3760 N N . LEU A 1 469 ? -3.802 12.712 11.304 1.00 97.88 469 LEU A N 1
ATOM 3761 C CA . LEU A 1 469 ? -4.466 11.526 10.742 1.00 97.88 469 LEU A CA 1
ATOM 3762 C C . LEU A 1 469 ? -5.913 11.795 10.328 1.00 97.88 469 LEU A C 1
ATOM 3764 O O . LEU A 1 469 ? -6.449 11.111 9.450 1.00 97.88 469 LEU A O 1
ATOM 3768 N N . ILE A 1 470 ? -6.531 12.810 10.927 1.00 97.75 470 ILE A N 1
ATOM 3769 C CA . ILE A 1 470 ? -7.879 13.277 10.611 1.00 97.75 470 ILE A CA 1
ATOM 3770 C C . ILE A 1 470 ? -7.860 14.726 10.133 1.00 97.75 470 ILE A C 1
ATOM 3772 O O . ILE A 1 470 ? -6.890 15.458 10.325 1.00 97.75 470 ILE A O 1
ATOM 3776 N N . MET A 1 471 ? -8.956 15.128 9.504 1.00 96.25 471 MET A N 1
ATOM 3777 C CA . MET A 1 471 ? -9.263 16.519 9.204 1.00 96.25 471 MET A CA 1
ATOM 3778 C C . MET A 1 471 ? -10.675 16.854 9.664 1.00 96.25 471 MET A C 1
ATOM 3780 O O . MET A 1 471 ? -11.543 15.976 9.698 1.00 96.25 471 MET A O 1
ATOM 3784 N N . THR A 1 472 ? -10.913 18.124 9.961 1.00 96.75 472 THR A N 1
ATOM 3785 C CA . THR A 1 472 ? -12.237 18.647 10.285 1.00 96.75 472 THR A CA 1
ATOM 3786 C C . THR A 1 472 ? -12.959 19.104 9.024 1.00 96.75 472 THR A C 1
ATOM 3788 O O . THR A 1 472 ? -12.372 19.269 7.950 1.00 96.75 472 THR A O 1
ATOM 3791 N N . GLU A 1 473 ? -14.273 19.254 9.113 1.00 95.50 473 GLU A N 1
ATOM 3792 C CA . GLU A 1 473 ? -15.059 19.745 7.983 1.00 95.50 473 GLU A CA 1
ATOM 3793 C C . GLU A 1 473 ? -14.803 21.229 7.695 1.00 95.50 473 GLU A C 1
ATOM 3795 O O . GLU A 1 473 ? -14.689 21.651 6.540 1.00 95.50 473 GLU A O 1
ATOM 3800 N N . TYR A 1 474 ? -14.670 22.004 8.766 1.00 93.00 474 TYR A N 1
ATOM 3801 C CA . TYR A 1 474 ? -14.378 23.426 8.742 1.00 93.00 474 TYR A CA 1
ATOM 3802 C C . TYR A 1 474 ? -13.151 23.710 9.615 1.00 93.00 474 TYR A C 1
ATOM 3804 O O . TYR A 1 474 ? -12.881 22.941 10.544 1.00 93.00 474 TYR A O 1
ATOM 3812 N N . PRO A 1 475 ? -12.405 24.799 9.348 1.00 91.00 475 PRO A N 1
ATOM 3813 C CA . PRO A 1 475 ? -11.313 25.220 10.217 1.00 91.00 475 PRO A CA 1
ATOM 3814 C C . PRO A 1 475 ? -11.818 25.410 11.649 1.00 91.00 475 PRO A C 1
ATOM 3816 O O . PRO A 1 475 ? -12.872 26.020 11.846 1.00 91.00 475 PRO A O 1
ATOM 3819 N N . LEU A 1 476 ? -11.083 24.883 12.627 1.00 89.19 476 LEU A N 1
ATOM 3820 C CA . LEU A 1 476 ? -11.436 25.043 14.034 1.00 89.19 476 LEU A CA 1
ATOM 3821 C C . LEU A 1 476 ? -11.245 26.501 14.475 1.00 89.19 476 LEU A C 1
ATOM 3823 O O . LEU A 1 476 ? -10.367 27.213 13.980 1.00 89.19 476 LEU A O 1
ATOM 3827 N N . GLU A 1 477 ? -12.103 26.960 15.386 1.00 80.94 477 GLU A N 1
ATOM 3828 C CA . GLU A 1 477 ? -11.994 28.298 15.965 1.00 80.94 477 GLU A CA 1
ATOM 3829 C C . GLU A 1 477 ? -10.898 28.311 17.034 1.00 80.94 477 GLU A C 1
ATOM 3831 O O . GLU A 1 477 ? -10.791 27.397 17.847 1.00 80.94 477 GLU A O 1
ATOM 3836 N N . THR A 1 478 ? -10.080 29.360 17.025 1.00 78.75 478 THR A N 1
ATOM 3837 C CA . THR A 1 478 ? -9.041 29.576 18.030 1.00 78.75 478 THR A CA 1
ATOM 3838 C C . THR A 1 478 ? -9.666 30.014 19.346 1.00 78.75 478 THR A C 1
ATOM 3840 O O . THR A 1 478 ? -10.425 30.987 19.381 1.00 78.75 478 THR A O 1
ATOM 3843 N N . ILE A 1 479 ? -9.296 29.338 20.423 1.00 72.81 479 ILE A N 1
ATOM 3844 C CA . ILE A 1 479 ? -9.625 29.698 21.794 1.00 72.81 479 ILE A CA 1
ATOM 3845 C C . ILE A 1 479 ? -8.446 30.506 22.341 1.00 72.81 479 ILE A C 1
ATOM 3847 O O . ILE A 1 479 ? -7.300 30.052 22.333 1.00 72.81 479 ILE A O 1
ATOM 3851 N N . ASP A 1 480 ? -8.723 31.733 22.778 1.00 62.91 480 ASP A N 1
ATOM 3852 C CA . ASP A 1 480 ? -7.774 32.523 23.556 1.00 62.91 480 ASP A CA 1
ATOM 3853 C C . ASP A 1 480 ? -7.954 32.153 25.032 1.00 62.91 480 ASP A C 1
ATOM 3855 O O . ASP A 1 480 ? -9.047 32.312 25.577 1.00 62.91 480 ASP A O 1
ATOM 3859 N N . ASP A 1 481 ? -6.893 31.679 25.688 1.00 57.84 481 ASP A N 1
ATOM 3860 C CA . ASP A 1 481 ? -6.877 31.573 27.148 1.00 57.84 481 ASP A CA 1
ATOM 3861 C C . ASP A 1 481 ? -7.055 32.993 27.721 1.00 57.84 481 ASP A C 1
ATOM 3863 O O . ASP A 1 481 ? -6.247 33.875 27.410 1.00 57.84 481 ASP A O 1
ATOM 3867 N N . GLU A 1 482 ? -8.078 33.252 28.542 1.00 48.03 482 GLU A N 1
ATOM 3868 C CA . GLU A 1 482 ? -8.186 34.516 29.298 1.00 48.03 482 GLU A CA 1
ATOM 3869 C C . GLU A 1 482 ? -7.039 34.648 30.313 1.00 48.03 482 GLU A C 1
ATOM 3871 O O . GLU A 1 482 ? -6.835 33.731 31.140 1.00 48.03 482 GLU A O 1
#

Foldseek 3Di:
DDDDDDDDDDDPPPPVVVVLVVLVVVVVVVVVVVVVVVVVVVVVVVVVVPPPPDDDDDDDDDDDDDDDDDDDDDDDDDDDDDDDDDDDDDDDDDDQPPQDDAPDDDDDDPDDDDDDDDDDRDDQFFDLDAQVVVVLVVVPLVPPPDDPVCCVVPPPPPFKHKFDDPPQCSCVVPDDPVNVVVCVVPHDADEPVHDFDWDDDPNDIDGPDDDDDDDDDPPPDDDDSDDDDDHRPMDMDDHPPDDDDDDDDPPDDDDDDDDDDDDCPDPVSLCVQFLVQLLVQCVVPPCLSVDDDDPCQVVQDDPVNPPPDDPVNVVVVVSVVVSVVVSVVRGPNVQSVLVVLLVVQQQDAADDDDPSQCLFACVVQDQDLDPVRFTWQDFFAAQQWWKAFPHLSQWGWHDDVFTKTWGNNPPDPPRSPDPGDIDTDHPLQVQLVVCRNVQPPDIDGLNPRPHDDSVSSRVVVVVCRNSRGMGTRHRTGGDGDD

Radius of gyration: 34.28 Å; chains: 1; bounding box: 87×94×104 Å

pLDDT: mean 75.73, std 26.73, range [20.14, 98.38]

Sequence (482 aa):
MDPSVKRPVSKNVSAKNMKENAMKEISLKLKRKQKKLKQSKNIVKKNSLKKKKSKQVIKNEMNGQAANMESSSSNNNQITVEQTTKIPKPPIIEEVPELVPAPKLEKQEVDSACSCSSSDGFEFTPVTTHSKEEGLKVFTWMLTPFDPNEFLKEIWEKKPLHIARKKPDYYKDVISTPVIDNMLRTENIQFTKNIDITSYVDGKRETHNPEGRANPHLSEIGEPVLEVVLEAGDMLYFPRGYIHQGVTIDGEHSLHVTISMYQKHAWADLLEKMIPAALQIAINENIEFREGLPLDIYDHFGLVHSDTNTPRKAEMEEIVKRLFNKIKDYLPIDEAVDQMNKKFQQDALPPVLSDFEKAVTVFGDSDVMIENGKVTNRVEIGLDTRIRLLRKNILRIVSEERIKLYYYAENALEYHGAELPFLEIEEDLAPAIETLITTYPEYVSVENLDIPSDSDKIQISDALWSRGLIMTEYPLETIDDE